Protein AF-A0A939A7F7-F1 (afdb_monomer_lite)

pLDDT: mean 79.37, std 12.71, ra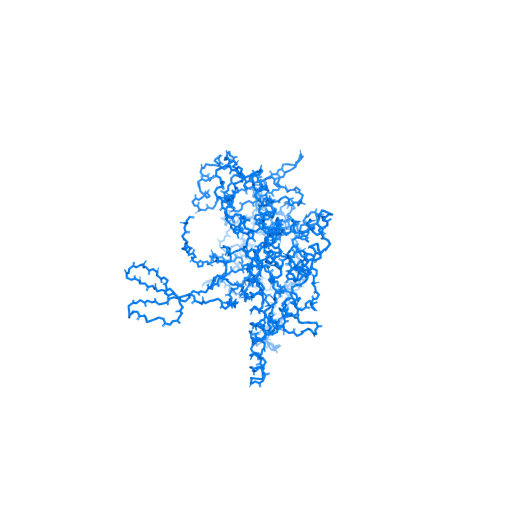nge [30.61, 95.31]

Foldseek 3Di:
DDFPQDPVRDTLLNVVCCLLCPPPDDDPVVVVVVVVVVCVVVVQKDDDFDADPVRHGDPPCPPDIDGDPVPDDDDDADFWKAWPPPRDIDRDQDRVQADSDDPDGTGIGTDDDDPPPPVVVVVPDPDQDAQEDEQELQAFVVVNVVLLVCQQVPDSNHVYYDYDCPQLPPDCSDAHLEAEAAAQDPALSSVCSRRVSHDDDPHHHYYHHDQDPDPRSVVCVVPVCCSPVPDDDDDDDPLLDLLQLLQVLLVLLVVVLVVLLVDPVDDPVLNVLSVVLCCQLAPQWLLSQQADPVRHGDPDGRDNCSLLVNCVVCVVVSLVRSLVVCVPDPDPVNVVSSPSVSSSVSSNCLSVVSSVLSVLLNLLLVVLVVLLVVLVVVCVVVVDDDQVSVVSNVVSVVSSCLNSVVDDDDPSRVQQQRCTGRVSVCCLVSSHPDPGPQNAVAKEWEDDGPDDPPPQRDIDMHGDHPVVLLFQLDAPAWDDHSQFTWGFDAFDFRPDAFWKWKQQPVVRDIHTPGHPDDDDDPRIDIDGHTPRHHTYIDTDGGDDPPCPDRDGPDRDDDDDPD

Radius of gyration: 37.98 Å; chains: 1; bounding box: 97×68×105 Å

Structure (mmCIF, N/CA/C/O backbone):
data_AF-A0A939A7F7-F1
#
_entry.id   AF-A0A939A7F7-F1
#
loop_
_atom_site.group_PDB
_atom_site.id
_atom_site.type_symbol
_atom_site.label_atom_id
_atom_site.label_alt_id
_atom_site.label_comp_id
_atom_site.label_asym_id
_atom_site.label_entity_id
_atom_site.label_seq_id
_atom_site.pdbx_PDB_ins_code
_atom_site.Cartn_x
_atom_site.Cartn_y
_atom_site.Cartn_z
_atom_site.occupancy
_atom_site.B_iso_or_equiv
_atom_site.auth_seq_id
_atom_site.auth_comp_id
_atom_site.auth_asym_id
_atom_site.auth_atom_id
_atom_site.pdbx_PDB_model_num
ATOM 1 N N . MET A 1 1 ? 45.903 -13.583 -34.551 1.00 34.09 1 MET A N 1
ATOM 2 C CA . MET A 1 1 ? 45.275 -13.149 -35.821 1.00 34.09 1 MET A CA 1
ATOM 3 C C . MET A 1 1 ? 45.468 -14.241 -36.862 1.00 34.09 1 MET A C 1
ATOM 5 O O . MET A 1 1 ? 46.595 -14.464 -37.279 1.00 34.09 1 MET A O 1
ATOM 9 N N . ALA A 1 2 ? 44.408 -14.944 -37.261 1.00 34.72 2 ALA A N 1
ATOM 10 C CA . ALA A 1 2 ? 44.478 -15.894 -38.369 1.00 34.72 2 ALA A CA 1
ATOM 11 C C . ALA A 1 2 ? 44.350 -15.123 -39.693 1.00 34.72 2 ALA A C 1
ATOM 13 O O . ALA A 1 2 ? 43.251 -14.743 -40.095 1.00 34.72 2 ALA A O 1
ATOM 14 N N . GLN A 1 3 ? 45.469 -14.845 -40.368 1.00 45.50 3 GLN A N 1
ATOM 15 C CA . GLN A 1 3 ? 45.402 -14.557 -41.799 1.00 45.50 3 GLN A CA 1
ATOM 16 C C . GLN A 1 3 ? 45.036 -15.867 -42.498 1.00 45.50 3 GLN A C 1
ATOM 18 O O . GLN A 1 3 ? 45.716 -16.873 -42.313 1.00 45.50 3 GLN A O 1
ATOM 23 N N . TRP A 1 4 ? 43.969 -15.859 -43.297 1.00 45.59 4 TRP A N 1
ATOM 24 C CA . TRP A 1 4 ? 43.653 -16.967 -44.193 1.00 45.59 4 TRP A CA 1
ATOM 25 C C . TRP A 1 4 ? 44.784 -17.095 -45.219 1.00 45.59 4 TRP A C 1
ATOM 27 O O . TRP A 1 4 ? 44.798 -16.399 -46.235 1.00 45.59 4 TRP A O 1
ATOM 37 N N . GLN A 1 5 ? 45.763 -17.952 -44.936 1.00 47.72 5 GLN A N 1
ATOM 38 C CA . GLN A 1 5 ? 46.697 -18.419 -45.947 1.00 47.72 5 GLN A CA 1
ATOM 39 C C . GLN A 1 5 ? 45.909 -19.351 -46.865 1.00 47.72 5 GLN A C 1
ATOM 41 O O . GLN A 1 5 ? 45.514 -20.447 -46.475 1.00 47.72 5 GLN A O 1
ATOM 46 N N . SER A 1 6 ? 45.614 -18.897 -48.083 1.00 53.06 6 SER A N 1
ATOM 47 C CA . SER A 1 6 ? 45.133 -19.827 -49.103 1.00 53.06 6 SER A CA 1
ATOM 48 C C . SER A 1 6 ? 46.234 -20.848 -49.406 1.00 53.06 6 SER A C 1
ATOM 50 O O . SER A 1 6 ? 47.418 -20.516 -49.348 1.00 53.06 6 SER A O 1
ATOM 52 N N . SER A 1 7 ? 45.861 -22.064 -49.805 1.00 53.31 7 SER A N 1
ATOM 53 C CA . SER A 1 7 ? 46.790 -23.147 -50.179 1.00 53.31 7 SER A CA 1
ATOM 54 C C . SER A 1 7 ? 47.768 -22.799 -51.317 1.00 53.31 7 SER A C 1
ATOM 56 O O . SER A 1 7 ? 48.664 -23.578 -51.613 1.00 53.31 7 SER A O 1
ATOM 58 N N . ARG A 1 8 ? 47.621 -21.623 -51.948 1.00 59.81 8 ARG A N 1
ATOM 59 C CA . ARG A 1 8 ? 48.496 -21.087 -53.004 1.00 59.81 8 ARG A CA 1
ATOM 60 C C . ARG A 1 8 ? 49.329 -19.874 -52.562 1.00 59.81 8 ARG A C 1
ATOM 62 O O . ARG A 1 8 ? 49.829 -19.144 -53.408 1.00 59.81 8 ARG A O 1
ATOM 69 N N . GLY A 1 9 ? 49.424 -19.588 -51.261 1.00 66.69 9 GLY A N 1
ATOM 70 C CA . GLY A 1 9 ? 50.255 -18.493 -50.740 1.00 66.69 9 GLY A CA 1
ATOM 71 C C . GLY A 1 9 ? 49.730 -17.073 -51.010 1.00 66.69 9 GLY A C 1
ATOM 72 O O . GLY A 1 9 ? 50.432 -16.101 -50.728 1.00 66.69 9 GLY A O 1
ATOM 73 N N . MET A 1 10 ? 48.503 -16.912 -51.522 1.00 68.81 10 MET A N 1
ATOM 74 C CA . MET A 1 10 ? 47.867 -15.593 -51.622 1.00 68.81 10 MET A CA 1
ATOM 75 C C . MET A 1 10 ? 47.259 -15.175 -50.280 1.00 68.81 10 MET A C 1
ATOM 77 O O . MET A 1 10 ? 46.471 -15.929 -49.699 1.00 68.81 10 MET A O 1
ATOM 81 N N . THR A 1 11 ? 47.593 -13.958 -49.840 1.00 79.69 11 THR A N 1
ATOM 82 C CA . THR A 1 11 ? 47.059 -13.279 -48.648 1.00 79.69 11 THR A CA 1
ATOM 83 C C . THR A 1 11 ? 46.236 -12.054 -49.053 1.00 79.69 11 THR A C 1
ATOM 85 O O . THR A 1 11 ? 46.372 -11.547 -50.169 1.00 79.69 11 THR A O 1
ATOM 88 N N . LEU A 1 12 ? 45.399 -11.537 -48.143 1.00 79.94 12 LEU A N 1
ATOM 89 C CA . LEU A 1 12 ? 44.629 -10.305 -48.372 1.00 79.94 12 LEU A CA 1
ATOM 90 C C . LEU A 1 12 ? 45.527 -9.134 -48.799 1.00 79.94 12 LEU A C 1
ATOM 92 O O . LEU A 1 12 ? 45.168 -8.391 -49.708 1.00 79.94 12 LEU A O 1
ATOM 96 N N . ALA A 1 13 ? 46.701 -9.007 -48.173 1.00 81.38 13 ALA A N 1
ATOM 97 C CA . ALA A 1 13 ? 47.673 -7.964 -48.478 1.00 81.38 13 ALA A CA 1
ATOM 98 C C . ALA A 1 13 ? 48.231 -8.101 -49.904 1.00 81.38 13 ALA A C 1
ATOM 100 O O . ALA A 1 13 ? 48.241 -7.121 -50.643 1.00 81.38 13 ALA A O 1
ATOM 101 N N . ARG A 1 14 ? 48.613 -9.316 -50.324 1.00 83.25 14 ARG A N 1
ATOM 102 C CA . ARG A 1 14 ? 49.090 -9.591 -51.693 1.00 83.25 14 ARG A CA 1
ATOM 103 C C . ARG A 1 14 ? 48.020 -9.320 -52.745 1.00 83.25 14 ARG A C 1
ATOM 105 O O . ARG A 1 14 ? 48.282 -8.658 -53.742 1.00 83.25 14 ARG A O 1
ATOM 112 N N . GLN A 1 15 ? 46.786 -9.758 -52.496 1.00 82.56 15 GLN A N 1
ATOM 113 C CA . GLN A 1 15 ? 45.675 -9.466 -53.401 1.00 82.56 15 GLN A CA 1
ATOM 114 C C . GLN A 1 15 ? 45.407 -7.959 -53.503 1.00 82.56 15 GLN A C 1
ATOM 116 O O . GLN A 1 15 ? 45.114 -7.458 -54.588 1.00 82.56 15 GLN A O 1
ATOM 121 N N . LEU A 1 16 ? 45.465 -7.238 -52.382 1.00 83.44 16 LEU A N 1
ATOM 122 C CA . LEU A 1 16 ? 45.278 -5.793 -52.376 1.00 83.44 16 LEU A CA 1
ATOM 123 C C . LEU A 1 16 ? 46.391 -5.089 -53.157 1.00 83.44 16 LEU A C 1
ATOM 125 O O . LEU A 1 16 ? 46.089 -4.212 -53.960 1.00 83.44 16 LEU A O 1
ATOM 129 N N . LEU A 1 17 ? 47.646 -5.509 -52.975 1.00 85.75 17 LEU A N 1
ATOM 130 C CA . LEU A 1 17 ? 48.780 -4.990 -53.734 1.00 85.75 17 LEU A CA 1
ATOM 131 C C . LEU A 1 17 ? 48.587 -5.209 -55.237 1.00 85.75 17 LEU A C 1
ATOM 133 O O . LEU A 1 17 ? 48.694 -4.250 -55.989 1.00 85.75 17 LEU A O 1
ATOM 137 N N . ALA A 1 18 ? 48.203 -6.413 -55.668 1.00 82.69 18 ALA A N 1
ATOM 138 C CA . ALA A 1 18 ? 47.929 -6.695 -57.079 1.00 82.69 18 ALA A CA 1
ATOM 139 C C . ALA A 1 18 ? 46.822 -5.789 -57.655 1.00 82.69 18 ALA A C 1
ATOM 141 O O . ALA A 1 18 ? 46.961 -5.242 -58.748 1.00 82.69 18 ALA A O 1
ATOM 142 N N . LYS A 1 19 ? 45.741 -5.560 -56.896 1.00 84.31 19 LYS A N 1
ATOM 143 C CA . LYS A 1 19 ? 44.660 -4.641 -57.298 1.00 84.31 19 LYS A CA 1
ATOM 144 C C . LYS A 1 19 ? 45.125 -3.186 -57.396 1.00 84.31 19 LYS A C 1
ATOM 146 O O . LYS A 1 19 ? 44.697 -2.468 -58.294 1.00 84.31 19 LYS A O 1
ATOM 151 N N . LEU A 1 20 ? 45.966 -2.739 -56.464 1.00 82.88 20 LEU A N 1
ATOM 152 C CA . LEU A 1 20 ? 46.460 -1.362 -56.416 1.00 82.88 20 LEU A CA 1
ATOM 153 C C . LEU A 1 20 ? 47.590 -1.102 -57.415 1.00 82.88 20 LEU A C 1
ATOM 155 O O . LEU A 1 20 ? 47.682 0.009 -57.926 1.00 82.88 20 LEU A O 1
ATOM 159 N N . ALA A 1 21 ? 48.423 -2.095 -57.714 1.00 82.44 21 ALA A N 1
ATOM 160 C CA . ALA A 1 21 ? 49.499 -2.000 -58.695 1.00 82.44 21 ALA A CA 1
ATOM 161 C C . ALA A 1 21 ? 48.956 -1.940 -60.133 1.00 82.44 21 ALA A C 1
ATOM 163 O O . ALA A 1 21 ? 49.515 -1.239 -60.978 1.00 82.44 21 ALA A O 1
ATOM 164 N N . GLY A 1 22 ? 47.821 -2.595 -60.410 1.00 78.50 22 GLY A N 1
ATOM 165 C CA . GLY A 1 22 ? 47.242 -2.646 -61.752 1.00 78.50 22 GLY A CA 1
ATOM 166 C C . GLY A 1 22 ? 48.154 -3.417 -62.709 1.00 78.50 22 GLY A C 1
ATOM 167 O O . GLY A 1 22 ? 48.433 -4.587 -62.472 1.00 78.50 22 GLY A O 1
ATOM 168 N N . SER A 1 23 ? 48.626 -2.767 -63.777 1.00 72.62 23 SER A N 1
ATOM 169 C CA . SER A 1 23 ? 49.570 -3.343 -64.750 1.00 72.62 23 SER A CA 1
ATOM 170 C C . SER A 1 23 ? 51.048 -3.143 -64.390 1.00 72.62 23 SER A C 1
ATOM 172 O O . SER A 1 23 ? 51.918 -3.553 -65.157 1.00 72.62 23 SER A O 1
ATOM 174 N N . ALA A 1 24 ? 51.356 -2.483 -63.269 1.00 78.00 24 ALA A N 1
ATOM 175 C CA . ALA A 1 24 ? 52.733 -2.261 -62.845 1.00 78.00 24 ALA A CA 1
ATOM 176 C C . ALA A 1 24 ? 53.353 -3.559 -62.308 1.00 78.00 24 ALA A C 1
ATOM 178 O O . ALA A 1 24 ? 52.767 -4.239 -61.464 1.00 78.00 24 ALA A O 1
ATOM 179 N N . GLN A 1 25 ? 54.562 -3.880 -62.766 1.00 75.88 25 GLN A N 1
ATOM 180 C CA . GLN A 1 25 ? 55.333 -5.001 -62.243 1.00 75.88 25 GLN A CA 1
ATOM 181 C C . GLN A 1 25 ? 55.984 -4.576 -60.919 1.00 75.88 25 GLN A C 1
ATOM 183 O O . GLN A 1 25 ? 56.915 -3.775 -60.909 1.00 75.88 25 GLN A O 1
ATOM 188 N N . VAL A 1 26 ? 55.456 -5.074 -59.799 1.00 81.50 26 VAL A N 1
ATOM 189 C CA . VAL A 1 26 ? 55.924 -4.746 -58.443 1.00 81.50 26 VAL A CA 1
ATOM 190 C C . VAL A 1 26 ? 56.559 -5.984 -57.818 1.00 81.50 26 VAL A C 1
ATOM 192 O O . VAL A 1 26 ? 55.936 -7.045 -57.787 1.00 81.50 26 VAL A O 1
ATOM 195 N N . ASP A 1 27 ? 57.778 -5.853 -57.288 1.00 85.00 27 ASP A N 1
ATOM 196 C CA . ASP A 1 27 ? 58.348 -6.862 -56.389 1.00 85.00 27 ASP A CA 1
ATOM 197 C C . ASP A 1 27 ? 57.594 -6.810 -55.054 1.00 85.00 27 ASP A C 1
ATOM 199 O O . ASP A 1 27 ? 57.781 -5.899 -54.243 1.00 85.00 27 ASP A O 1
ATOM 203 N N . GLU A 1 28 ? 56.717 -7.792 -54.831 1.00 82.19 28 GLU A N 1
ATOM 204 C CA . GLU A 1 28 ? 55.915 -7.887 -53.610 1.00 82.19 28 GLU A CA 1
ATOM 205 C C . GLU A 1 28 ? 56.781 -7.909 -52.344 1.00 82.19 28 GLU A C 1
ATOM 207 O O . GLU A 1 28 ? 56.413 -7.320 -51.327 1.00 82.19 28 GLU A O 1
ATOM 212 N N . GLY A 1 29 ? 57.921 -8.605 -52.386 1.00 82.19 29 GLY A N 1
ATOM 213 C CA . GLY A 1 29 ? 58.788 -8.788 -51.228 1.00 82.19 29 GLY A CA 1
ATOM 214 C C . GLY A 1 29 ? 59.479 -7.492 -50.829 1.00 82.19 29 GLY A C 1
ATOM 215 O O . GLY A 1 29 ? 59.518 -7.170 -49.641 1.00 82.19 29 GLY A O 1
ATOM 216 N N . ALA A 1 30 ? 59.995 -6.750 -51.809 1.00 86.50 30 ALA A N 1
ATOM 217 C CA . ALA A 1 30 ? 60.561 -5.422 -51.580 1.00 86.50 30 ALA A CA 1
ATOM 218 C C . ALA A 1 30 ? 59.490 -4.451 -51.070 1.00 86.50 30 ALA A C 1
ATOM 220 O O . ALA A 1 30 ? 59.661 -3.867 -50.005 1.00 86.50 30 ALA A O 1
ATOM 221 N N . PHE A 1 31 ? 58.329 -4.396 -51.731 1.00 88.62 31 PHE A N 1
ATOM 222 C CA . PHE A 1 31 ? 57.245 -3.492 -51.350 1.00 88.62 31 PHE A CA 1
ATOM 223 C C . PHE A 1 31 ? 56.788 -3.673 -49.896 1.00 88.62 31 PHE A C 1
ATOM 225 O O . PHE A 1 31 ? 56.628 -2.693 -49.174 1.00 88.62 31 PHE A O 1
ATOM 232 N N . PHE A 1 32 ? 56.567 -4.913 -49.439 1.00 87.56 32 PHE A N 1
ATOM 233 C CA . PHE A 1 32 ? 56.126 -5.134 -48.058 1.00 87.56 32 PHE A CA 1
ATOM 234 C C . PHE A 1 32 ? 57.211 -4.814 -47.028 1.00 87.56 32 PHE A C 1
ATOM 236 O O . PHE A 1 32 ? 56.864 -4.366 -45.935 1.00 87.56 32 PHE A O 1
ATOM 243 N N . ARG A 1 33 ? 58.496 -5.014 -47.355 1.00 87.62 33 ARG A N 1
ATOM 244 C CA . ARG A 1 33 ? 59.604 -4.598 -46.480 1.00 87.62 33 ARG A CA 1
ATOM 245 C C . ARG A 1 33 ? 59.673 -3.079 -46.374 1.00 87.62 33 ARG A C 1
ATOM 247 O O . ARG A 1 33 ? 59.699 -2.565 -45.260 1.00 87.62 33 ARG A O 1
ATOM 254 N N . ASP A 1 34 ? 59.604 -2.386 -47.504 1.00 90.88 34 ASP A N 1
ATOM 255 C CA . ASP A 1 34 ? 59.662 -0.926 -47.554 1.00 90.88 34 ASP A CA 1
ATOM 256 C C . ASP A 1 34 ? 58.444 -0.303 -46.860 1.00 90.88 34 ASP A C 1
ATOM 258 O O . ASP A 1 34 ? 58.581 0.632 -46.077 1.00 90.88 34 ASP A O 1
ATOM 262 N N . LEU A 1 35 ? 57.245 -0.867 -47.059 1.00 89.00 35 LEU A N 1
ATOM 263 C CA . LEU A 1 35 ? 56.033 -0.445 -46.354 1.00 89.00 35 LEU A CA 1
ATOM 264 C C . LEU A 1 35 ? 56.162 -0.647 -44.840 1.00 89.00 35 LEU A C 1
ATOM 266 O O . LEU A 1 35 ? 55.746 0.212 -44.067 1.00 89.00 35 LEU A O 1
ATOM 270 N N . TRP A 1 36 ? 56.719 -1.778 -44.405 1.00 89.38 36 TRP A N 1
ATOM 271 C CA . TRP A 1 36 ? 56.930 -2.053 -42.986 1.00 89.38 36 TRP A CA 1
ATOM 272 C C . TRP A 1 36 ? 57.918 -1.065 -42.360 1.00 89.38 36 TRP A C 1
ATOM 274 O O . TRP A 1 36 ? 57.641 -0.513 -41.295 1.00 89.38 36 TRP A O 1
ATOM 284 N N . GLN A 1 37 ? 59.030 -0.796 -43.046 1.00 90.06 37 GLN A N 1
ATOM 285 C CA . GLN A 1 37 ? 60.015 0.195 -42.625 1.00 90.06 37 GLN A CA 1
ATOM 286 C C . GLN A 1 37 ? 59.403 1.600 -42.574 1.00 90.06 37 GLN A C 1
ATOM 288 O O . GLN A 1 37 ? 59.533 2.282 -41.561 1.00 90.06 37 GLN A O 1
ATOM 293 N N . TYR A 1 38 ? 58.638 1.988 -43.594 1.00 92.94 38 TYR A N 1
ATOM 294 C CA . TYR A 1 38 ? 57.920 3.259 -43.616 1.00 92.94 38 TYR A CA 1
ATOM 295 C C . TYR A 1 38 ? 56.956 3.404 -42.431 1.00 92.94 38 TYR A C 1
ATOM 297 O O . TYR A 1 38 ? 56.899 4.461 -41.813 1.00 92.94 38 TYR A O 1
ATOM 305 N N . LEU A 1 39 ? 56.204 2.358 -42.071 1.00 90.50 39 LEU A N 1
ATOM 306 C CA . LEU A 1 39 ? 55.281 2.411 -40.930 1.00 90.50 39 LEU A CA 1
ATOM 307 C C . LEU A 1 39 ? 56.006 2.574 -39.581 1.00 90.50 39 LEU A C 1
ATOM 309 O O . LEU A 1 39 ? 55.449 3.200 -38.674 1.00 90.50 39 LEU A O 1
ATOM 313 N N . LEU A 1 40 ? 57.223 2.033 -39.451 1.00 89.12 40 LEU A N 1
ATOM 314 C CA . LEU A 1 40 ? 58.093 2.232 -38.286 1.00 89.12 40 LEU A CA 1
ATOM 315 C C . LEU A 1 40 ? 58.672 3.654 -38.254 1.00 89.12 40 LEU A C 1
ATOM 317 O O . LEU A 1 40 ? 58.596 4.319 -37.225 1.00 89.12 40 LEU A O 1
ATOM 321 N N . GLU A 1 41 ? 59.191 4.149 -39.380 1.00 90.44 41 GLU A N 1
ATOM 322 C CA . GLU A 1 41 ? 59.731 5.512 -39.512 1.00 90.44 41 GLU A CA 1
ATOM 323 C C . GLU A 1 41 ? 58.649 6.579 -39.298 1.00 90.44 41 GLU A C 1
ATOM 325 O O . GLU A 1 41 ? 58.858 7.569 -38.597 1.00 90.44 41 GLU A O 1
ATOM 330 N N . ALA A 1 42 ? 57.446 6.339 -39.823 1.00 88.56 42 ALA A N 1
ATOM 331 C CA . ALA A 1 42 ? 56.273 7.173 -39.604 1.00 88.56 42 ALA A CA 1
ATOM 332 C C . ALA A 1 42 ? 55.735 7.077 -38.169 1.00 88.56 42 ALA A C 1
ATOM 334 O O . ALA A 1 42 ? 54.782 7.782 -37.842 1.00 88.56 42 ALA A O 1
ATOM 335 N N . GLY A 1 43 ? 56.297 6.215 -37.313 1.00 86.56 43 GLY A N 1
ATOM 336 C CA . GLY A 1 43 ? 55.905 6.028 -35.917 1.00 86.56 43 GLY A CA 1
ATOM 337 C C . GLY A 1 43 ? 54.498 5.461 -35.718 1.00 86.56 43 GLY A C 1
ATOM 338 O O . GLY A 1 43 ? 53.969 5.552 -34.616 1.00 86.56 43 GLY A O 1
ATOM 339 N N . LEU A 1 44 ? 53.873 4.913 -36.765 1.00 87.50 44 LEU A N 1
ATOM 340 C CA . LEU A 1 44 ? 52.569 4.241 -36.679 1.00 87.50 44 LEU A CA 1
ATOM 341 C C . LEU A 1 44 ? 52.708 2.840 -36.082 1.00 87.50 44 LEU A C 1
ATOM 343 O O . LEU A 1 44 ? 51.790 2.349 -35.427 1.00 87.50 44 LEU A O 1
ATOM 347 N N . LEU A 1 45 ? 53.861 2.210 -36.299 1.00 90.25 45 LEU A N 1
ATOM 348 C CA . LEU A 1 45 ? 54.292 1.008 -35.605 1.00 90.25 45 LEU A CA 1
ATOM 349 C C . LEU A 1 45 ? 55.442 1.358 -34.660 1.00 90.25 45 LEU A C 1
ATOM 351 O O . LEU A 1 45 ? 56.336 2.122 -35.015 1.00 90.25 45 LEU A O 1
ATOM 355 N N . ARG A 1 46 ? 55.448 0.761 -33.469 1.00 88.25 46 ARG A N 1
ATOM 356 C CA . ARG A 1 46 ? 56.566 0.833 -32.523 1.00 88.25 46 ARG A CA 1
ATOM 357 C C . ARG A 1 46 ? 57.001 -0.564 -32.127 1.00 88.25 46 ARG A C 1
ATOM 359 O O . ARG A 1 46 ? 56.162 -1.441 -31.927 1.00 88.25 46 ARG A O 1
ATOM 366 N N . HIS A 1 47 ? 58.307 -0.767 -31.985 1.00 87.88 47 HIS A N 1
ATOM 367 C CA . HIS A 1 47 ? 58.829 -2.011 -31.436 1.00 87.88 47 HIS A CA 1
ATOM 368 C C . HIS A 1 47 ? 58.428 -2.155 -29.969 1.00 87.88 47 HIS A C 1
ATOM 370 O O . HIS A 1 47 ? 58.606 -1.230 -29.178 1.00 87.88 47 HIS A O 1
ATOM 376 N N . VAL A 1 48 ? 57.888 -3.322 -29.621 1.00 87.31 48 VAL A N 1
ATOM 377 C CA . VAL A 1 48 ? 57.442 -3.635 -28.263 1.00 87.31 48 VAL A CA 1
ATOM 378 C C . VAL A 1 48 ? 57.985 -4.982 -27.818 1.00 87.31 48 VAL A C 1
ATOM 380 O O . VAL A 1 48 ? 58.100 -5.925 -28.604 1.00 87.31 48 VAL A O 1
ATOM 383 N N . THR A 1 49 ? 58.280 -5.081 -26.528 1.00 84.62 49 THR A N 1
ATOM 384 C CA . THR A 1 49 ? 58.632 -6.346 -25.887 1.00 84.62 49 THR A CA 1
ATOM 385 C C . THR A 1 49 ? 57.374 -6.924 -25.262 1.00 84.62 49 THR A C 1
ATOM 387 O O . THR A 1 49 ? 56.833 -6.352 -24.318 1.00 84.62 49 THR A O 1
ATOM 390 N N . LEU A 1 50 ? 56.898 -8.055 -25.782 1.00 82.06 50 LEU A N 1
ATOM 391 C CA . LEU A 1 50 ? 55.756 -8.747 -25.192 1.00 82.06 50 LEU A CA 1
ATOM 392 C C . LEU A 1 50 ? 56.178 -9.390 -23.869 1.00 82.06 50 LEU A C 1
ATOM 394 O O . LEU A 1 50 ? 57.108 -10.199 -23.830 1.00 82.06 50 LEU A O 1
ATOM 398 N N . THR A 1 51 ? 55.491 -9.034 -22.790 1.00 84.94 51 THR A N 1
ATOM 399 C CA . THR A 1 51 ? 55.728 -9.584 -21.455 1.00 84.94 51 THR A CA 1
ATOM 400 C C . THR A 1 51 ? 54.628 -10.572 -21.078 1.00 84.94 51 THR A C 1
ATOM 402 O O . THR A 1 51 ? 53.462 -10.423 -21.445 1.00 84.94 51 THR A O 1
ATOM 405 N N . GLY A 1 52 ? 55.002 -11.632 -20.361 1.00 78.88 52 GLY A N 1
ATOM 406 C CA . GLY A 1 52 ? 54.051 -12.551 -19.746 1.00 78.88 52 GLY A CA 1
ATOM 407 C C . GLY A 1 52 ? 53.405 -11.948 -18.497 1.00 78.88 52 GLY A C 1
ATOM 408 O O . GLY A 1 52 ? 53.799 -10.891 -18.012 1.00 78.88 52 GLY A O 1
ATOM 409 N N . GLN A 1 53 ? 52.463 -12.677 -17.899 1.00 77.56 53 GLN A N 1
ATOM 410 C CA . GLN A 1 53 ? 51.701 -12.238 -16.718 1.00 77.56 53 GLN A CA 1
ATOM 411 C C . GLN A 1 53 ? 52.576 -11.883 -15.493 1.00 77.56 53 GLN A C 1
ATOM 413 O O . GLN A 1 53 ? 52.138 -11.164 -14.604 1.00 77.56 53 GLN A O 1
ATOM 418 N N . ARG A 1 54 ? 53.821 -12.381 -15.452 1.00 79.25 54 ARG A N 1
ATOM 419 C CA . ARG A 1 54 ? 54.826 -12.103 -14.409 1.00 79.25 54 ARG A CA 1
ATOM 420 C C . ARG A 1 54 ? 55.847 -11.022 -14.803 1.00 79.25 54 ARG A C 1
ATOM 422 O O . ARG A 1 54 ? 56.870 -10.901 -14.145 1.00 79.25 54 ARG A O 1
ATOM 429 N N . GLY A 1 55 ? 55.622 -10.293 -15.897 1.00 77.38 55 GLY A N 1
ATOM 430 C CA . GLY A 1 55 ? 56.499 -9.211 -16.368 1.00 77.38 55 GLY A CA 1
ATOM 431 C C . GLY A 1 55 ? 57.750 -9.654 -17.140 1.00 77.38 55 GLY A C 1
ATOM 432 O O . GLY A 1 55 ? 58.445 -8.810 -17.695 1.00 77.38 55 GLY A O 1
ATOM 433 N N . ASN A 1 56 ? 58.026 -10.957 -17.238 1.00 83.56 56 ASN A N 1
ATOM 434 C CA . ASN A 1 56 ? 59.163 -11.471 -18.007 1.00 83.56 56 ASN A CA 1
ATOM 435 C C . ASN A 1 56 ? 58.895 -11.399 -19.516 1.00 83.56 56 ASN A C 1
ATOM 437 O O . ASN A 1 56 ? 57.792 -11.727 -19.958 1.00 83.56 56 ASN A O 1
ATOM 441 N N . ALA A 1 57 ? 59.908 -11.028 -20.303 1.00 80.06 57 ALA A N 1
ATOM 442 C CA . ALA A 1 57 ? 59.834 -11.049 -21.762 1.00 80.06 57 ALA A CA 1
ATOM 443 C C . ALA A 1 57 ? 59.561 -12.471 -22.275 1.00 80.06 57 ALA A C 1
ATOM 445 O O . ALA A 1 57 ? 60.151 -13.444 -21.796 1.00 80.06 57 ALA A O 1
ATOM 446 N N . LEU A 1 58 ? 58.657 -12.595 -23.243 1.00 82.12 58 LEU A N 1
ATOM 447 C CA . LEU A 1 58 ? 58.343 -13.880 -23.853 1.00 82.12 58 LEU A CA 1
ATOM 448 C C . LEU A 1 58 ? 59.508 -14.359 -24.746 1.00 82.12 58 LEU A C 1
ATOM 450 O O . LEU A 1 58 ? 60.110 -13.562 -25.470 1.00 82.12 58 LEU A O 1
ATOM 454 N N . PRO A 1 59 ? 59.851 -15.659 -24.720 1.00 77.25 59 PRO A N 1
ATOM 455 C CA . PRO A 1 59 ? 60.866 -16.205 -25.613 1.00 77.25 59 PRO A CA 1
ATOM 456 C C . PRO A 1 59 ? 60.383 -16.156 -27.073 1.00 77.25 59 PRO A C 1
ATOM 458 O O . PRO A 1 59 ? 59.208 -16.382 -27.352 1.00 77.25 59 PRO A O 1
ATOM 461 N N . ASN A 1 60 ? 61.301 -15.891 -28.010 1.00 76.88 60 ASN A N 1
ATOM 462 C CA . ASN A 1 60 ? 61.054 -15.806 -29.461 1.00 76.88 60 ASN A CA 1
ATOM 463 C C . ASN A 1 60 ? 60.091 -14.692 -29.926 1.00 76.88 60 ASN A C 1
ATOM 465 O O . ASN A 1 60 ? 59.525 -14.790 -31.012 1.00 76.88 60 ASN A O 1
ATOM 469 N N . THR A 1 61 ? 59.921 -13.614 -29.152 1.00 74.00 61 THR A N 1
ATOM 470 C CA . THR A 1 61 ? 59.106 -12.446 -29.556 1.00 74.00 61 THR A CA 1
ATOM 471 C C . THR A 1 61 ? 59.937 -11.215 -29.940 1.00 74.00 61 THR A C 1
ATOM 473 O O . THR A 1 61 ? 59.421 -10.093 -29.950 1.00 74.00 61 THR A O 1
ATOM 476 N N . SER A 1 62 ? 61.229 -11.389 -30.235 1.00 70.75 62 SER A N 1
ATOM 477 C CA . SER A 1 62 ? 62.101 -10.310 -30.710 1.00 70.75 62 SER A CA 1
ATOM 478 C C . SER A 1 62 ? 61.635 -9.790 -32.076 1.00 70.75 62 SER A C 1
ATOM 480 O O . SER A 1 62 ? 61.244 -10.558 -32.951 1.00 70.75 62 SER A O 1
ATOM 482 N N . GLY A 1 63 ? 61.638 -8.465 -32.251 1.00 76.12 63 GLY A N 1
ATOM 483 C CA . GLY A 1 63 ? 61.165 -7.820 -33.483 1.00 76.12 63 GLY A CA 1
ATOM 484 C C . GLY A 1 63 ? 59.650 -7.600 -33.563 1.00 76.12 63 GLY A C 1
ATOM 485 O O . GLY A 1 63 ? 59.162 -7.144 -34.596 1.00 76.12 63 GLY A O 1
ATOM 486 N N . THR A 1 64 ? 58.898 -7.864 -32.488 1.00 83.50 64 THR A N 1
ATOM 487 C CA . THR A 1 64 ? 57.464 -7.545 -32.442 1.00 83.50 64 THR A CA 1
ATOM 488 C C . THR A 1 64 ? 57.252 -6.034 -32.545 1.00 83.50 64 THR A C 1
ATOM 490 O O . THR A 1 64 ? 57.939 -5.251 -31.885 1.00 83.50 64 THR A O 1
ATOM 493 N N . ALA A 1 65 ? 56.292 -5.623 -33.369 1.00 86.19 65 ALA A N 1
ATOM 494 C CA . ALA A 1 65 ? 55.830 -4.246 -33.444 1.00 86.19 65 ALA A CA 1
ATOM 495 C C . ALA A 1 65 ? 54.328 -4.181 -33.155 1.00 86.19 65 ALA A C 1
ATOM 497 O O . ALA A 1 65 ? 53.568 -5.064 -33.557 1.00 86.19 65 ALA A O 1
ATOM 498 N N . GLN A 1 66 ? 53.909 -3.132 -32.458 1.00 87.94 66 GLN A N 1
ATOM 499 C CA . GLN A 1 66 ? 52.514 -2.834 -32.158 1.00 87.94 66 GLN A CA 1
ATOM 500 C C . GLN A 1 66 ? 52.134 -1.499 -32.793 1.00 87.94 66 GLN A C 1
ATOM 502 O O . GLN A 1 66 ? 52.979 -0.621 -32.962 1.00 87.94 66 GLN A O 1
ATOM 507 N N . VAL A 1 67 ? 50.857 -1.353 -33.145 1.00 89.06 67 VAL A N 1
ATOM 508 C CA . VAL A 1 67 ? 50.323 -0.070 -33.603 1.00 89.06 67 VAL A CA 1
ATOM 509 C C . VAL A 1 67 ? 50.273 0.919 -32.441 1.00 89.06 67 VAL A C 1
ATOM 511 O O . VAL A 1 67 ? 49.758 0.593 -31.372 1.00 89.06 67 VAL A O 1
ATOM 514 N N . ASP A 1 68 ? 50.802 2.116 -32.659 1.00 86.56 68 ASP A N 1
ATOM 515 C CA . ASP A 1 68 ? 50.835 3.190 -31.671 1.00 86.56 68 ASP A CA 1
ATOM 516 C C . ASP A 1 68 ? 49.427 3.765 -31.436 1.00 86.56 68 ASP A C 1
ATOM 518 O O . ASP A 1 68 ? 48.897 4.504 -32.268 1.00 86.56 68 ASP A O 1
ATOM 522 N N . ALA A 1 69 ? 48.807 3.391 -30.311 1.00 83.94 69 ALA A N 1
ATOM 523 C CA . ALA A 1 69 ? 47.448 3.798 -29.958 1.00 83.94 69 ALA A CA 1
ATOM 524 C C . ALA A 1 69 ? 47.313 5.323 -29.807 1.00 83.94 69 ALA A C 1
ATOM 526 O O . ALA A 1 69 ? 46.290 5.884 -30.196 1.00 83.94 69 ALA A O 1
ATOM 527 N N . ASP A 1 70 ? 48.368 5.994 -29.335 1.00 85.00 70 ASP A N 1
ATOM 528 C CA . ASP A 1 70 ? 48.377 7.438 -29.064 1.00 85.00 70 ASP A CA 1
ATOM 529 C C . ASP A 1 70 ? 48.286 8.281 -30.345 1.00 85.00 70 ASP A C 1
ATOM 531 O O . ASP A 1 70 ? 47.995 9.475 -30.301 1.00 85.00 70 ASP A O 1
ATOM 535 N N . ARG A 1 71 ? 48.526 7.664 -31.509 1.00 82.94 71 ARG A N 1
ATOM 536 C CA . ARG A 1 71 ? 48.403 8.312 -32.821 1.00 82.94 71 ARG A CA 1
ATOM 537 C C . ARG A 1 71 ? 47.043 8.117 -33.480 1.00 82.94 71 ARG A C 1
ATOM 539 O O . ARG A 1 71 ? 46.806 8.690 -34.544 1.00 82.94 71 ARG A O 1
ATOM 546 N N . PHE A 1 72 ? 46.145 7.330 -32.889 1.00 78.31 72 PHE A N 1
ATOM 547 C CA . PHE A 1 72 ? 44.785 7.214 -33.400 1.00 78.31 72 PHE A CA 1
ATOM 548 C C . PHE A 1 72 ? 43.953 8.416 -32.973 1.00 78.31 72 PHE A C 1
ATOM 550 O O . PHE A 1 72 ? 43.662 8.618 -31.798 1.00 78.31 72 PHE A O 1
ATOM 557 N N . LEU A 1 73 ? 43.514 9.187 -33.962 1.00 80.56 73 LEU A N 1
ATOM 558 C CA . LEU A 1 73 ? 42.552 10.261 -33.773 1.00 80.56 73 LEU A CA 1
ATOM 559 C C . LEU A 1 73 ? 41.172 9.783 -34.223 1.00 80.56 73 LEU A C 1
ATOM 561 O O . LEU A 1 73 ? 41.018 9.233 -35.317 1.00 80.56 73 LEU A O 1
ATOM 565 N N . LEU A 1 74 ? 40.162 10.019 -33.390 1.00 79.81 74 LEU A N 1
ATOM 566 C CA . LEU A 1 74 ? 38.767 9.879 -33.791 1.00 79.81 74 LEU A CA 1
ATOM 567 C C . LEU A 1 74 ? 38.342 11.167 -34.492 1.00 79.81 74 LEU A C 1
ATOM 569 O O . LEU A 1 74 ? 38.490 12.260 -33.952 1.00 79.81 74 LEU A O 1
ATOM 573 N N . SER A 1 75 ? 37.822 11.033 -35.707 1.00 79.69 75 SER A N 1
ATOM 574 C CA . SER A 1 75 ? 37.235 12.141 -36.457 1.00 79.69 75 SER A CA 1
ATOM 575 C C . SER A 1 75 ? 35.804 11.782 -36.819 1.00 79.69 75 SER A C 1
ATOM 577 O O . SER A 1 75 ? 35.530 10.645 -37.210 1.00 79.69 75 SER A O 1
ATOM 579 N N . ALA A 1 76 ? 34.895 12.748 -36.686 1.00 75.50 76 ALA A N 1
ATOM 580 C CA . ALA A 1 76 ? 33.553 12.612 -37.228 1.00 75.50 76 ALA A CA 1
ATOM 581 C C . ALA A 1 76 ? 33.654 12.496 -38.757 1.00 75.50 76 ALA A C 1
ATOM 583 O O . ALA A 1 76 ? 34.354 13.282 -39.398 1.00 75.50 76 ALA A O 1
ATOM 584 N N . GLN A 1 77 ? 32.995 11.493 -39.332 1.00 71.44 77 GLN A N 1
ATOM 585 C CA . GLN A 1 77 ? 32.947 11.274 -40.777 1.00 71.44 77 GLN A CA 1
ATOM 586 C C . GLN A 1 77 ? 31.536 11.581 -41.274 1.00 71.44 77 GLN A C 1
ATOM 588 O O . GLN A 1 77 ? 30.570 11.154 -40.648 1.00 71.44 77 GLN A O 1
ATOM 593 N N . SER A 1 78 ? 31.426 12.300 -42.394 1.00 68.69 78 SER A N 1
ATOM 594 C CA . SER A 1 78 ? 30.150 12.588 -43.053 1.00 68.69 78 SER A CA 1
ATOM 595 C C . SER A 1 78 ? 29.983 11.725 -44.308 1.00 68.69 78 SER A C 1
ATOM 597 O O . SER A 1 78 ? 30.540 11.993 -45.383 1.00 68.69 78 SER A O 1
ATOM 599 N N . GLY A 1 79 ? 29.191 10.665 -44.162 1.00 76.62 79 GLY A N 1
ATOM 600 C CA . GLY A 1 79 ? 28.837 9.738 -45.228 1.00 76.62 79 GLY A CA 1
ATOM 601 C C . GLY A 1 79 ? 29.626 8.427 -45.237 1.00 76.62 79 GLY A C 1
ATOM 602 O O . GLY A 1 79 ? 30.697 8.271 -44.649 1.00 76.62 79 GLY A O 1
ATOM 603 N N . LEU A 1 80 ? 29.058 7.453 -45.944 1.00 87.31 80 LEU A N 1
ATOM 604 C CA . LEU A 1 80 ? 29.597 6.105 -46.105 1.00 87.31 80 LEU A CA 1
ATOM 605 C C . LEU A 1 80 ? 30.065 5.900 -47.543 1.00 87.31 80 LEU A C 1
ATOM 607 O O . LEU A 1 80 ? 29.580 6.530 -48.472 1.00 87.31 80 LEU A O 1
ATOM 611 N N . TRP A 1 81 ? 30.992 4.973 -47.754 1.00 90.75 81 TRP A N 1
ATOM 612 C CA . TRP A 1 81 ? 31.438 4.553 -49.080 1.00 90.75 81 TRP A CA 1
ATOM 613 C C . TRP A 1 81 ? 31.043 3.100 -49.290 1.00 90.75 81 TRP A C 1
ATOM 615 O O . TRP A 1 81 ? 31.474 2.228 -48.539 1.00 90.75 81 TRP A O 1
ATOM 625 N N . ARG A 1 82 ? 30.218 2.807 -50.293 1.00 92.00 82 ARG A N 1
ATOM 626 C CA . ARG A 1 82 ? 29.663 1.471 -50.526 1.00 92.00 82 ARG A CA 1
ATOM 627 C C . ARG A 1 82 ? 30.184 0.892 -51.835 1.00 92.00 82 ARG A C 1
ATOM 629 O O . ARG A 1 82 ? 30.202 1.554 -52.868 1.00 92.00 82 ARG A O 1
ATOM 636 N N . CYS A 1 83 ? 30.620 -0.364 -51.792 1.00 92.69 83 CYS A N 1
ATOM 637 C CA . CYS A 1 83 ? 30.996 -1.091 -53.000 1.00 92.69 83 CYS A CA 1
ATOM 638 C C . CYS A 1 83 ? 29.761 -1.408 -53.855 1.00 92.69 83 CYS A C 1
ATOM 640 O O . CYS A 1 83 ? 28.771 -1.914 -53.323 1.00 92.69 83 CYS A O 1
ATOM 642 N N . LEU A 1 84 ? 29.841 -1.173 -55.165 1.00 90.69 84 LEU A N 1
ATOM 643 C CA . LEU A 1 84 ? 28.756 -1.472 -56.104 1.00 90.69 84 LEU A CA 1
ATOM 644 C C . LEU A 1 84 ? 28.482 -2.982 -56.220 1.00 90.69 84 LEU A C 1
ATOM 646 O O . LEU A 1 84 ? 27.325 -3.385 -56.216 1.00 90.69 84 LEU A O 1
ATOM 650 N N . ASP A 1 85 ? 29.529 -3.812 -56.201 1.00 91.12 85 ASP A N 1
ATOM 651 C CA . ASP A 1 85 ? 29.392 -5.262 -56.400 1.00 91.12 85 ASP A CA 1
ATOM 652 C C . ASP A 1 85 ? 29.027 -6.003 -55.110 1.00 91.12 85 ASP A C 1
ATOM 654 O O . ASP A 1 85 ? 28.096 -6.800 -55.066 1.00 91.12 85 ASP A O 1
ATOM 658 N N . CYS A 1 86 ? 29.789 -5.778 -54.032 1.00 90.56 86 CYS A N 1
ATOM 659 C CA . CYS A 1 86 ? 29.632 -6.550 -52.796 1.00 90.56 86 CYS A CA 1
ATOM 660 C C . CYS A 1 86 ? 28.843 -5.848 -51.694 1.00 90.56 86 CYS A C 1
ATOM 662 O O . CYS A 1 86 ? 28.711 -6.411 -50.609 1.00 90.56 86 CYS A O 1
ATOM 664 N N . ARG A 1 87 ? 28.395 -4.608 -51.931 1.00 89.88 87 ARG A N 1
ATOM 665 C CA . ARG A 1 87 ? 27.643 -3.772 -50.978 1.00 89.88 87 ARG A CA 1
ATOM 666 C C . ARG A 1 87 ? 28.340 -3.500 -49.639 1.00 89.88 87 ARG A C 1
ATOM 668 O O . ARG A 1 87 ? 27.737 -2.902 -48.755 1.00 89.88 87 ARG A O 1
ATOM 675 N N . ARG A 1 88 ? 29.618 -3.870 -49.481 1.00 89.44 88 ARG A N 1
ATOM 676 C CA . ARG A 1 88 ? 30.397 -3.578 -48.270 1.00 89.44 88 ARG A CA 1
ATOM 677 C C . ARG A 1 88 ? 30.575 -2.071 -48.109 1.00 89.44 88 ARG A C 1
ATOM 679 O O . ARG A 1 88 ? 31.031 -1.410 -49.044 1.00 89.44 88 ARG A O 1
ATOM 686 N N . SER A 1 89 ? 30.249 -1.581 -46.919 1.00 89.06 89 SER A N 1
ATOM 687 C CA . SER A 1 89 ? 30.425 -0.186 -46.528 1.00 89.06 89 SER A CA 1
ATOM 688 C C . SER A 1 89 ? 31.802 0.055 -45.907 1.00 89.06 89 SER A C 1
ATOM 690 O O . SER A 1 89 ? 32.367 -0.809 -45.230 1.00 89.06 89 SER A O 1
ATOM 692 N N . TYR A 1 90 ? 32.323 1.250 -46.136 1.00 88.75 90 TYR A N 1
ATOM 693 C CA . TYR A 1 90 ? 33.588 1.760 -45.642 1.00 88.75 90 TYR A CA 1
ATOM 694 C C . TYR A 1 90 ? 33.375 3.168 -45.091 1.00 88.75 90 TYR A C 1
ATOM 696 O O . TYR A 1 90 ? 32.594 3.933 -45.645 1.00 88.75 90 TYR A O 1
ATOM 704 N N . ALA A 1 91 ? 34.100 3.518 -44.032 1.00 86.19 91 ALA A N 1
ATOM 705 C CA . ALA A 1 91 ? 34.011 4.831 -43.389 1.00 86.19 91 ALA A CA 1
ATOM 706 C C . ALA A 1 91 ? 34.904 5.907 -44.039 1.00 86.19 91 ALA A C 1
ATOM 708 O O . ALA A 1 91 ? 35.020 7.003 -43.512 1.00 86.19 91 ALA A O 1
ATOM 709 N N . ARG A 1 92 ? 35.607 5.581 -45.134 1.00 85.56 92 ARG A N 1
ATOM 710 C CA . ARG A 1 92 ? 36.514 6.496 -45.844 1.00 85.56 92 ARG A CA 1
ATOM 711 C C . ARG A 1 92 ? 36.654 6.086 -47.316 1.00 85.56 92 ARG A C 1
ATOM 713 O O . ARG A 1 92 ? 36.441 4.901 -47.612 1.00 85.56 92 ARG A O 1
ATOM 720 N N . PRO A 1 93 ? 37.080 6.982 -48.227 1.00 85.88 93 PRO A N 1
ATOM 721 C CA . PRO A 1 93 ? 37.380 6.595 -49.599 1.00 85.88 93 PRO A CA 1
ATOM 722 C C . PRO A 1 93 ? 38.551 5.606 -49.617 1.00 85.88 93 PRO A C 1
ATOM 724 O O . PRO A 1 93 ? 39.544 5.761 -48.900 1.00 85.88 93 PRO A O 1
ATOM 727 N N . MET A 1 94 ? 38.426 4.552 -50.419 1.00 87.94 94 MET A N 1
ATOM 728 C CA . MET A 1 94 ? 39.500 3.574 -50.587 1.00 87.94 94 MET A CA 1
ATOM 729 C C . MET A 1 94 ? 40.515 4.073 -51.624 1.00 87.94 94 MET A C 1
ATOM 731 O O . MET A 1 94 ? 40.124 4.775 -52.558 1.00 87.94 94 MET A O 1
ATOM 735 N N . PRO A 1 95 ? 41.806 3.701 -51.524 1.00 85.56 95 PRO A N 1
ATOM 736 C CA . PRO A 1 95 ? 42.785 4.028 -52.556 1.00 85.56 95 PRO A CA 1
ATOM 737 C C . PRO A 1 95 ? 42.293 3.579 -53.941 1.00 85.56 95 PRO A C 1
ATOM 739 O O . PRO A 1 95 ? 41.849 2.441 -54.109 1.00 85.56 95 PRO A O 1
ATOM 742 N N . ARG A 1 96 ? 42.327 4.495 -54.919 1.00 85.94 96 ARG A N 1
ATOM 743 C CA . ARG A 1 96 ? 41.769 4.315 -56.278 1.00 85.94 96 ARG A CA 1
ATOM 744 C C . ARG A 1 96 ? 40.276 3.930 -56.326 1.00 85.94 96 ARG A C 1
ATOM 746 O O . ARG A 1 96 ? 39.822 3.417 -57.341 1.00 85.94 96 ARG A O 1
ATOM 753 N N . ASN A 1 97 ? 39.513 4.157 -55.253 1.00 89.44 97 ASN A N 1
ATOM 754 C CA . ASN A 1 97 ? 38.109 3.750 -55.111 1.00 89.44 97 ASN A CA 1
ATOM 755 C C . ASN A 1 97 ? 37.874 2.241 -55.328 1.00 89.44 97 ASN A C 1
ATOM 757 O O . ASN A 1 97 ? 36.816 1.836 -55.799 1.00 89.44 97 ASN A O 1
ATOM 761 N N . LEU A 1 98 ? 38.844 1.388 -54.979 1.00 89.88 98 LEU A N 1
ATOM 762 C CA . LEU A 1 98 ? 38.743 -0.066 -55.151 1.00 89.88 98 LEU A CA 1
ATOM 763 C C . LEU A 1 98 ? 38.334 -0.784 -53.861 1.00 89.88 98 LEU A C 1
ATOM 765 O O . LEU A 1 98 ? 38.777 -0.453 -52.760 1.00 89.88 98 LEU A O 1
ATOM 769 N N . CYS A 1 99 ? 37.512 -1.826 -53.989 1.00 89.12 99 CYS A N 1
ATOM 770 C CA . CYS A 1 99 ? 37.075 -2.627 -52.852 1.00 89.12 99 CYS A CA 1
ATOM 771 C C . CYS A 1 99 ? 38.201 -3.532 -52.315 1.00 89.12 99 CYS A C 1
ATOM 773 O O . CYS A 1 99 ? 38.699 -4.436 -52.995 1.00 89.12 99 CYS A O 1
ATOM 775 N N . ILE A 1 100 ? 38.540 -3.360 -51.033 1.00 88.12 100 ILE A N 1
ATOM 776 C CA . ILE A 1 100 ? 39.567 -4.162 -50.343 1.00 88.12 100 ILE A CA 1
ATOM 777 C C . ILE A 1 100 ? 39.057 -5.531 -49.862 1.00 88.12 100 ILE A C 1
ATOM 779 O O . ILE A 1 100 ? 39.802 -6.286 -49.242 1.00 88.12 100 ILE A O 1
ATOM 783 N N . ARG A 1 101 ? 37.782 -5.875 -50.107 1.00 86.06 101 ARG A N 1
ATOM 784 C CA . ARG A 1 101 ? 37.238 -7.194 -49.749 1.00 86.06 101 ARG A CA 1
ATOM 785 C C . ARG A 1 101 ? 37.979 -8.287 -50.528 1.00 86.06 101 ARG A C 1
ATOM 787 O O . ARG A 1 101 ? 38.243 -8.155 -51.729 1.00 86.06 101 ARG A O 1
ATOM 794 N N . TRP A 1 102 ? 38.270 -9.390 -49.837 1.00 82.38 102 TRP A N 1
ATOM 795 C CA . TRP A 1 102 ? 38.833 -10.593 -50.447 1.00 82.38 102 TRP A CA 1
ATOM 796 C C . TRP A 1 102 ? 37.997 -11.015 -51.663 1.00 82.38 102 TRP A C 1
ATOM 798 O O . TRP A 1 102 ? 36.777 -11.140 -51.558 1.00 82.38 102 TRP A O 1
ATOM 808 N N . ARG A 1 103 ? 38.651 -11.195 -52.818 1.00 83.38 103 ARG A N 1
ATOM 809 C CA . ARG A 1 103 ? 38.034 -11.601 -54.105 1.00 83.38 103 ARG A CA 1
ATOM 810 C C . ARG A 1 103 ? 36.928 -10.689 -54.666 1.00 83.38 103 ARG A C 1
ATOM 812 O O . ARG A 1 103 ? 36.177 -11.127 -55.525 1.00 83.38 103 ARG A O 1
ATOM 819 N N . CYS A 1 104 ? 36.849 -9.426 -54.247 1.00 85.75 104 CYS A N 1
ATOM 820 C CA . CYS A 1 104 ? 35.937 -8.441 -54.844 1.00 85.75 104 CYS A CA 1
ATOM 821 C C . CYS A 1 104 ? 36.688 -7.440 -55.730 1.00 85.75 104 CYS A C 1
ATOM 823 O O . CYS A 1 104 ? 37.626 -6.815 -55.244 1.00 85.75 104 CYS A O 1
ATOM 825 N N . ASN A 1 105 ? 36.267 -7.239 -56.978 1.00 85.81 105 ASN A N 1
ATOM 826 C CA . ASN A 1 105 ? 36.884 -6.263 -57.893 1.00 85.81 105 ASN A CA 1
ATOM 827 C C . ASN A 1 105 ? 36.061 -4.974 -58.050 1.00 85.81 105 ASN A C 1
ATOM 829 O O . ASN A 1 105 ? 36.408 -4.122 -58.862 1.00 85.81 105 ASN A O 1
ATOM 833 N N . GLY A 1 106 ? 35.000 -4.825 -57.257 1.00 88.88 106 GLY A N 1
ATOM 834 C CA . GLY A 1 106 ? 34.083 -3.704 -57.377 1.00 88.88 106 GLY A CA 1
ATOM 835 C C . GLY A 1 106 ? 34.676 -2.363 -56.986 1.00 88.88 106 GLY A C 1
ATOM 836 O O . GLY A 1 106 ? 35.578 -2.263 -56.145 1.00 88.88 106 GLY A O 1
ATOM 837 N N . GLN A 1 107 ? 34.098 -1.321 -57.571 1.00 90.94 107 GLN A N 1
ATOM 838 C CA . GLN A 1 107 ? 34.387 0.062 -57.228 1.00 90.94 107 GLN A CA 1
ATOM 839 C C . GLN A 1 107 ? 33.569 0.491 -56.012 1.00 90.94 107 GLN A C 1
ATOM 841 O O . GLN A 1 107 ? 32.459 0.005 -55.775 1.00 90.94 107 GLN A O 1
ATOM 846 N N . VAL A 1 108 ? 34.153 1.372 -55.213 1.00 92.62 108 VAL A N 1
ATOM 847 C CA . VAL A 1 108 ? 33.551 1.950 -54.020 1.00 92.62 108 VAL A CA 1
ATOM 848 C C . VAL A 1 108 ? 33.163 3.385 -54.336 1.00 92.62 108 VAL A C 1
ATOM 850 O O . VAL A 1 108 ? 34.015 4.203 -54.671 1.00 92.62 108 VAL A O 1
ATOM 853 N N . VAL A 1 109 ? 31.877 3.687 -54.206 1.00 92.56 109 VAL A N 1
ATOM 854 C CA . VAL A 1 109 ? 31.318 5.024 -54.429 1.00 92.56 109 VAL A CA 1
ATOM 855 C C . VAL A 1 109 ? 30.809 5.595 -53.112 1.00 92.56 109 VAL A C 1
ATOM 857 O O . VAL A 1 109 ? 30.527 4.835 -52.183 1.00 92.56 109 VAL A O 1
ATOM 860 N N . ARG A 1 110 ? 30.700 6.923 -53.003 1.00 90.31 110 ARG A N 1
ATOM 861 C CA . ARG A 1 110 ? 30.036 7.545 -51.851 1.00 90.31 110 ARG A CA 1
ATOM 862 C C . ARG A 1 110 ? 28.565 7.119 -51.864 1.00 90.31 110 ARG A C 1
ATOM 864 O O . ARG A 1 110 ? 27.901 7.246 -52.886 1.00 90.31 110 ARG A O 1
ATOM 871 N N . ALA A 1 111 ? 28.105 6.547 -50.764 1.00 86.19 111 ALA A N 1
ATOM 872 C CA . ALA A 1 111 ? 26.708 6.255 -50.520 1.00 86.19 111 ALA A CA 1
ATOM 873 C C . ALA A 1 111 ? 26.060 7.509 -49.939 1.00 86.19 111 ALA A C 1
ATOM 875 O O . ALA A 1 111 ? 26.581 8.088 -48.984 1.00 86.19 111 ALA A O 1
ATOM 876 N N . GLU A 1 112 ? 24.950 7.915 -50.537 1.00 78.88 112 GLU A N 1
ATOM 877 C CA . GLU A 1 112 ? 24.067 8.909 -49.943 1.00 78.88 112 GLU A CA 1
ATOM 878 C C . GLU A 1 112 ? 23.349 8.283 -48.746 1.00 78.88 112 GLU A C 1
ATOM 880 O O . GLU A 1 112 ? 23.071 7.077 -48.730 1.00 78.88 112 GLU A O 1
ATOM 885 N N . GLU A 1 113 ? 23.130 9.097 -47.720 1.00 70.81 113 GLU A N 1
ATOM 886 C CA . GLU A 1 113 ? 22.301 8.727 -46.580 1.00 70.81 113 GLU A CA 1
ATOM 887 C C . GLU A 1 113 ? 20.856 8.633 -47.065 1.00 70.81 113 GLU A C 1
ATOM 889 O O . GLU A 1 113 ? 20.384 9.497 -47.808 1.00 70.81 113 GLU A O 1
ATOM 894 N N . ASP A 1 114 ? 20.179 7.543 -46.707 1.00 71.06 114 ASP A N 1
ATOM 895 C CA . ASP A 1 114 ? 18.767 7.405 -47.027 1.00 71.06 114 ASP A CA 1
ATOM 896 C C . ASP A 1 114 ? 18.002 8.392 -46.150 1.00 71.06 114 ASP A C 1
ATOM 898 O O . ASP A 1 114 ? 17.973 8.270 -44.925 1.00 71.06 114 ASP A O 1
ATOM 902 N N . GLY A 1 115 ? 17.425 9.403 -46.797 1.00 66.31 115 GLY A N 1
ATOM 903 C CA . GLY A 1 115 ? 16.702 10.457 -46.115 1.00 66.31 115 GLY A CA 1
ATOM 904 C C . GLY A 1 115 ? 15.539 9.927 -45.290 1.00 66.31 115 GLY A C 1
ATOM 905 O O . GLY A 1 115 ? 15.165 10.629 -44.363 1.00 66.31 115 GLY A O 1
ATOM 906 N N . ASP A 1 116 ? 14.992 8.742 -45.590 1.00 70.56 116 ASP A N 1
ATOM 907 C CA . ASP A 1 116 ? 13.872 8.104 -44.884 1.00 70.56 116 ASP A CA 1
ATOM 908 C C . ASP A 1 116 ? 14.295 7.059 -43.838 1.00 70.56 116 ASP A C 1
ATOM 910 O O . ASP A 1 116 ? 13.431 6.457 -43.194 1.00 70.56 116 ASP A O 1
ATOM 914 N N . ASP A 1 117 ? 15.597 6.869 -43.607 1.00 72.69 117 ASP A N 1
ATOM 915 C CA . ASP A 1 117 ? 16.088 5.982 -42.552 1.00 72.69 117 ASP A CA 1
ATOM 916 C C . ASP A 1 117 ? 15.729 6.557 -41.170 1.00 72.69 117 ASP A C 1
ATOM 918 O O . ASP A 1 117 ? 16.298 7.547 -40.698 1.00 72.69 117 ASP A O 1
ATOM 922 N N . TYR A 1 118 ? 14.722 5.948 -40.536 1.00 70.00 118 TYR A N 1
ATOM 923 C CA . TYR A 1 118 ? 14.200 6.358 -39.234 1.00 70.00 118 TYR A CA 1
ATOM 924 C C . TYR A 1 118 ? 15.284 6.347 -38.154 1.00 70.00 118 TYR A C 1
ATOM 926 O O . TYR A 1 118 ? 15.316 7.261 -37.332 1.00 70.00 118 TYR A O 1
ATOM 934 N N . ASP A 1 119 ? 16.188 5.366 -38.171 1.00 71.69 119 ASP A N 1
ATOM 935 C CA . ASP A 1 119 ? 17.220 5.238 -37.144 1.00 71.69 119 ASP A CA 1
ATOM 936 C C . ASP A 1 119 ? 18.233 6.384 -37.259 1.00 71.69 119 ASP A C 1
ATOM 938 O O . ASP A 1 119 ? 18.604 6.980 -36.248 1.00 71.69 119 ASP A O 1
ATOM 942 N N . LEU A 1 120 ? 18.617 6.765 -38.484 1.00 68.56 120 LEU A N 1
ATOM 943 C CA . LEU A 1 120 ? 19.477 7.932 -38.722 1.00 68.56 120 LEU A CA 1
ATOM 944 C C . LEU A 1 120 ? 18.771 9.244 -38.358 1.00 68.56 120 LEU A C 1
ATOM 946 O O . LEU A 1 120 ? 19.345 10.072 -37.652 1.00 68.56 120 LEU A O 1
ATOM 950 N N . ARG A 1 121 ? 17.495 9.402 -38.737 1.00 67.94 121 ARG A N 1
ATOM 951 C CA . ARG A 1 121 ? 16.691 10.574 -38.350 1.00 67.94 121 ARG A CA 1
ATOM 952 C C . ARG A 1 121 ? 16.582 10.727 -36.835 1.00 67.94 121 ARG A C 1
ATOM 954 O O . ARG A 1 121 ? 16.650 11.844 -36.334 1.00 67.94 121 ARG A O 1
ATOM 961 N N . VAL A 1 122 ? 16.403 9.630 -36.100 1.00 68.69 122 VAL A N 1
ATOM 962 C CA . VAL A 1 122 ? 16.313 9.648 -34.632 1.00 68.69 122 VAL A CA 1
ATOM 963 C C . VAL A 1 122 ? 17.643 10.045 -33.990 1.00 68.69 122 VAL A C 1
ATOM 965 O O . VAL A 1 122 ? 17.624 10.711 -32.957 1.00 68.69 122 VAL A O 1
ATOM 968 N N . LEU A 1 123 ? 18.782 9.685 -34.591 1.00 68.50 123 LEU A N 1
ATOM 969 C CA . LEU A 1 123 ? 20.107 10.086 -34.102 1.00 68.50 123 LEU A CA 1
ATOM 970 C C . LEU A 1 123 ? 20.389 11.586 -34.289 1.00 68.50 123 LEU A C 1
ATOM 972 O O . LEU A 1 123 ? 21.101 12.167 -33.470 1.00 68.50 123 LEU A O 1
ATOM 976 N N . ASP A 1 124 ? 19.819 12.206 -35.325 1.00 66.69 124 ASP A N 1
ATOM 977 C CA . ASP A 1 124 ? 19.979 13.639 -35.614 1.00 66.69 124 ASP A CA 1
ATOM 978 C C . ASP A 1 124 ? 19.025 14.538 -34.809 1.00 66.69 124 ASP A C 1
ATOM 980 O O . ASP A 1 124 ? 19.229 15.753 -34.704 1.00 66.69 124 ASP A O 1
ATOM 984 N N . VAL A 1 125 ? 17.981 13.960 -34.211 1.00 70.44 125 VAL A N 1
ATOM 985 C CA . VAL A 1 125 ? 17.094 14.672 -33.286 1.00 70.44 125 VAL A CA 1
ATOM 986 C C . VAL A 1 125 ? 17.750 14.703 -31.901 1.00 70.44 125 VAL A C 1
ATOM 988 O O . VAL A 1 125 ? 18.236 13.675 -31.428 1.00 70.44 125 VAL A O 1
ATOM 991 N N . PRO A 1 126 ? 17.753 15.849 -31.191 1.00 65.69 126 PRO A N 1
ATOM 992 C CA . PRO A 1 126 ? 18.199 15.882 -29.803 1.00 65.69 126 PRO A CA 1
ATOM 993 C C . PRO A 1 126 ? 17.372 14.895 -28.969 1.00 65.69 126 PRO A C 1
ATOM 995 O O . PRO A 1 126 ? 16.184 15.110 -28.727 1.00 65.69 126 PRO A O 1
ATOM 998 N N . PHE A 1 127 ? 17.999 13.801 -28.534 1.00 68.38 127 PHE A N 1
ATOM 999 C CA . PHE A 1 127 ? 17.355 12.804 -27.690 1.00 68.38 127 PHE A CA 1
ATOM 1000 C C . PHE A 1 127 ? 17.531 13.177 -26.216 1.00 68.38 127 PHE A C 1
ATOM 1002 O O . PHE A 1 127 ? 18.627 13.485 -25.747 1.00 68.38 127 PHE A O 1
ATOM 1009 N N . ALA A 1 128 ? 16.437 13.132 -25.461 1.00 71.06 128 ALA A N 1
ATOM 1010 C CA . ALA A 1 128 ? 16.480 13.212 -24.009 1.00 71.06 128 ALA A CA 1
ATOM 1011 C C . ALA A 1 128 ? 16.526 11.789 -23.443 1.00 71.06 128 ALA A C 1
ATOM 1013 O O . ALA A 1 128 ? 15.702 10.947 -23.800 1.00 71.06 128 ALA A O 1
ATOM 1014 N N . MET A 1 129 ? 17.473 11.504 -22.544 1.00 79.25 129 MET A N 1
ATOM 1015 C CA . MET A 1 129 ? 17.468 10.223 -21.834 1.00 79.25 129 MET A CA 1
ATOM 1016 C C . MET A 1 129 ? 16.231 10.126 -20.938 1.00 79.25 129 MET A C 1
ATOM 1018 O O . MET A 1 129 ? 15.964 11.027 -20.139 1.00 79.25 129 MET A O 1
ATOM 1022 N N . LEU A 1 130 ? 15.506 9.009 -21.033 1.00 84.06 130 LEU A N 1
ATOM 1023 C CA . LEU A 1 130 ? 14.430 8.698 -20.097 1.00 84.06 130 LEU A CA 1
ATOM 1024 C C . LEU A 1 130 ? 15.036 8.421 -18.720 1.00 84.06 130 LEU A C 1
ATOM 1026 O O . LEU A 1 130 ? 15.863 7.528 -18.545 1.00 84.06 130 LEU A O 1
ATOM 1030 N N . ARG A 1 131 ? 14.615 9.198 -17.729 1.00 86.62 131 ARG A N 1
ATOM 1031 C CA . ARG A 1 131 ? 15.004 9.051 -16.328 1.00 86.62 131 ARG A CA 1
ATOM 1032 C C . ARG A 1 131 ? 13.747 8.721 -15.550 1.00 86.62 131 ARG A C 1
ATOM 1034 O O . ARG A 1 131 ? 13.042 9.601 -15.052 1.00 86.62 131 ARG A O 1
ATOM 1041 N N . SER A 1 132 ? 13.442 7.428 -15.525 1.00 88.38 132 SER A N 1
ATOM 1042 C CA . SER A 1 132 ? 12.231 6.907 -14.911 1.00 88.38 132 SER A CA 1
ATOM 1043 C C . SER A 1 132 ? 12.369 6.719 -13.404 1.00 88.38 132 SER A C 1
ATOM 1045 O O . SER A 1 132 ? 13.426 6.330 -12.892 1.00 88.38 132 SER A O 1
ATOM 1047 N N . ARG A 1 133 ? 11.272 6.947 -12.683 1.00 88.31 133 ARG A N 1
ATOM 1048 C CA . ARG A 1 133 ? 11.091 6.502 -11.296 1.00 88.31 133 ARG A CA 1
ATOM 1049 C C . ARG A 1 133 ? 9.762 5.781 -11.140 1.00 88.31 133 ARG A C 1
ATOM 1051 O O . ARG A 1 133 ? 8.788 6.104 -11.819 1.00 88.31 133 ARG A O 1
ATOM 1058 N N . GLU A 1 134 ? 9.749 4.780 -10.270 1.00 86.38 134 GLU A N 1
ATOM 1059 C CA . GLU A 1 134 ? 8.524 4.090 -9.883 1.00 86.38 134 GLU A CA 1
ATOM 1060 C C . GLU A 1 134 ? 7.648 5.031 -9.039 1.00 86.38 134 GLU A C 1
ATOM 1062 O O . GLU A 1 134 ? 8.151 5.839 -8.261 1.00 86.38 134 GLU A O 1
ATOM 1067 N N . HIS A 1 135 ? 6.331 4.930 -9.204 1.00 85.00 135 HIS A N 1
ATOM 1068 C CA . HIS A 1 135 ? 5.345 5.595 -8.364 1.00 85.00 135 HIS A CA 1
ATOM 1069 C C . HIS A 1 135 ? 4.221 4.615 -8.006 1.00 85.00 135 HIS A C 1
ATOM 1071 O O . HIS A 1 135 ? 3.208 4.492 -8.699 1.00 85.00 135 HIS A O 1
ATOM 1077 N N . SER A 1 136 ? 4.385 3.878 -6.913 1.00 80.81 136 SER A N 1
ATOM 1078 C CA . SER A 1 136 ? 3.432 2.855 -6.477 1.00 80.81 136 SER A CA 1
ATOM 1079 C C . SER A 1 136 ? 3.112 2.999 -4.992 1.00 80.81 136 SER A C 1
ATOM 1081 O O . SER A 1 136 ? 3.807 3.693 -4.257 1.00 80.81 136 SER A O 1
ATOM 1083 N N . ALA A 1 137 ? 2.057 2.326 -4.527 1.00 69.56 137 ALA A N 1
ATOM 1084 C CA . ALA A 1 137 ? 1.706 2.302 -3.105 1.00 69.56 137 ALA A CA 1
ATOM 1085 C C . ALA A 1 137 ? 2.749 1.555 -2.246 1.00 69.56 137 ALA A C 1
ATOM 1087 O O . ALA A 1 137 ? 2.615 1.500 -1.029 1.00 69.56 137 ALA A O 1
ATOM 1088 N N . GLN A 1 138 ? 3.757 0.944 -2.877 1.00 66.62 138 GLN A N 1
ATOM 1089 C CA . GLN A 1 138 ? 4.845 0.229 -2.213 1.00 66.62 138 GLN A CA 1
ATOM 1090 C C . GLN A 1 138 ? 6.017 1.156 -1.875 1.00 66.62 138 GLN A C 1
ATOM 1092 O O . GLN A 1 138 ? 6.858 0.781 -1.064 1.00 66.62 138 GLN A O 1
ATOM 1097 N N . ILE A 1 139 ? 6.072 2.353 -2.471 1.00 72.50 139 ILE A N 1
ATOM 1098 C CA . ILE A 1 139 ? 7.101 3.345 -2.162 1.00 72.50 139 ILE A CA 1
ATOM 1099 C C . ILE A 1 139 ? 6.669 4.161 -0.934 1.00 72.50 139 ILE A C 1
ATOM 1101 O O . ILE A 1 139 ? 5.522 4.633 -0.893 1.00 72.50 139 ILE A O 1
ATOM 1105 N N . PRO A 1 140 ? 7.567 4.368 0.049 1.00 68.75 140 PRO A N 1
ATOM 1106 C CA . PRO A 1 140 ? 7.334 5.271 1.173 1.00 68.75 140 PRO A CA 1
ATOM 1107 C C . PRO A 1 140 ? 6.809 6.641 0.723 1.00 68.75 140 PRO A C 1
ATOM 1109 O O . PRO A 1 140 ? 7.143 7.130 -0.356 1.00 68.75 140 PRO A O 1
ATOM 1112 N N . GLN A 1 141 ? 5.921 7.250 1.508 1.00 69.44 141 GLN A N 1
ATOM 1113 C CA . GLN A 1 141 ? 5.251 8.484 1.090 1.00 69.44 141 GLN A CA 1
ATOM 1114 C C . GLN A 1 141 ? 6.222 9.659 0.919 1.00 69.44 141 GLN A C 1
ATOM 1116 O O . GLN A 1 141 ? 6.117 10.384 -0.063 1.00 69.44 141 GLN A O 1
ATOM 1121 N N . ASP A 1 142 ? 7.203 9.808 1.805 1.00 69.31 142 ASP A N 1
ATOM 1122 C CA . ASP A 1 142 ? 8.239 10.841 1.723 1.00 69.31 142 ASP A CA 1
ATOM 1123 C C . ASP A 1 142 ? 9.050 10.744 0.424 1.00 69.31 142 ASP A C 1
ATOM 1125 O O . ASP A 1 142 ? 9.332 11.752 -0.236 1.00 69.31 142 ASP A O 1
ATOM 1129 N N . GLU A 1 143 ? 9.372 9.516 0.025 1.00 78.75 143 GLU A N 1
ATOM 1130 C CA . GLU A 1 143 ? 10.039 9.225 -1.233 1.00 78.75 143 GLU A CA 1
ATOM 1131 C C . GLU A 1 143 ? 9.117 9.494 -2.431 1.00 78.75 143 GLU A C 1
ATOM 1133 O O . GLU A 1 143 ? 9.556 10.125 -3.395 1.00 78.75 143 GLU A O 1
ATOM 1138 N N . ARG A 1 144 ? 7.827 9.125 -2.358 1.00 82.12 144 ARG A N 1
ATOM 1139 C CA . ARG A 1 144 ? 6.824 9.484 -3.380 1.00 82.12 144 ARG A CA 1
ATOM 1140 C C . ARG A 1 144 ? 6.710 10.993 -3.553 1.00 82.12 144 ARG A C 1
ATOM 1142 O O . ARG A 1 144 ? 6.859 11.479 -4.668 1.00 82.12 144 ARG A O 1
ATOM 1149 N N . GLU A 1 145 ? 6.560 11.752 -2.472 1.00 83.19 145 GLU A N 1
ATOM 1150 C CA . GLU A 1 145 ? 6.509 13.214 -2.525 1.00 83.19 145 GLU A CA 1
ATOM 1151 C C . GLU A 1 145 ? 7.796 13.815 -3.092 1.00 83.19 145 GLU A C 1
ATOM 1153 O O . GLU A 1 145 ? 7.775 14.815 -3.812 1.00 83.19 145 GLU A O 1
ATOM 1158 N N . ARG A 1 146 ? 8.956 13.240 -2.753 1.00 84.88 146 ARG A N 1
ATOM 1159 C CA . ARG A 1 146 ? 10.238 13.671 -3.312 1.00 84.88 146 ARG A CA 1
ATOM 1160 C C . ARG A 1 146 ? 10.277 13.435 -4.820 1.00 84.88 146 ARG A C 1
ATOM 1162 O O . ARG A 1 146 ? 10.714 14.332 -5.541 1.00 84.88 146 ARG A O 1
ATOM 1169 N N . ILE A 1 147 ? 9.817 12.274 -5.286 1.00 88.06 147 ILE A N 1
ATOM 1170 C CA . ILE A 1 147 ? 9.696 11.933 -6.708 1.00 88.06 147 ILE A CA 1
ATOM 1171 C C . ILE A 1 147 ? 8.722 12.892 -7.405 1.00 88.06 147 ILE A C 1
ATOM 1173 O O . ILE A 1 147 ? 9.083 13.469 -8.427 1.00 88.06 147 ILE A O 1
ATOM 1177 N N . GLU A 1 148 ? 7.545 13.141 -6.830 1.00 87.31 148 GLU A N 1
ATOM 1178 C CA . GLU A 1 148 ? 6.541 14.072 -7.359 1.00 87.31 148 GLU A CA 1
ATOM 1179 C C . GLU A 1 148 ? 7.083 15.503 -7.467 1.00 87.31 148 GLU A C 1
ATOM 1181 O O . GLU A 1 148 ? 6.970 16.133 -8.519 1.00 87.31 148 GLU A O 1
ATOM 1186 N N . ARG A 1 149 ? 7.730 16.018 -6.411 1.00 87.31 149 ARG A N 1
ATOM 1187 C CA . ARG A 1 149 ? 8.347 17.357 -6.411 1.00 87.31 149 ARG A CA 1
ATOM 1188 C C . ARG A 1 149 ? 9.439 17.477 -7.470 1.00 87.31 149 ARG A C 1
ATOM 1190 O O . ARG A 1 149 ? 9.505 18.492 -8.160 1.00 87.31 149 ARG A O 1
ATOM 1197 N N . LYS A 1 150 ? 10.289 16.455 -7.601 1.00 87.94 150 LYS A N 1
ATOM 1198 C CA . LYS A 1 150 ? 11.361 16.405 -8.607 1.00 87.94 150 LYS A CA 1
ATOM 1199 C C . LYS A 1 150 ? 10.825 16.303 -10.032 1.00 87.94 150 LYS A C 1
ATOM 1201 O O . LYS A 1 150 ? 11.393 16.913 -10.924 1.00 87.94 150 LYS A O 1
ATOM 1206 N N . PHE A 1 151 ? 9.736 15.573 -10.236 1.00 88.38 151 PHE A N 1
ATOM 1207 C CA . PHE A 1 151 ? 9.069 15.487 -11.530 1.00 88.38 151 PHE A CA 1
ATOM 1208 C C . PHE A 1 151 ? 8.398 16.820 -11.903 1.00 88.38 151 PHE A C 1
ATOM 1210 O O . PHE A 1 151 ? 8.535 17.312 -13.019 1.00 88.38 151 PHE A O 1
ATOM 1217 N N . LYS A 1 152 ? 7.728 17.466 -10.939 1.00 84.81 152 LYS A N 1
ATOM 1218 C CA . LYS A 1 152 ? 7.011 18.736 -11.135 1.00 84.81 152 LYS A CA 1
ATOM 1219 C C . LYS A 1 152 ? 7.927 19.943 -11.335 1.00 84.81 152 LYS A C 1
ATOM 1221 O O . LYS A 1 152 ? 7.531 20.897 -11.999 1.00 84.81 152 LYS A O 1
ATOM 1226 N N . SER A 1 153 ? 9.130 19.929 -10.762 1.00 79.75 153 SER A N 1
ATOM 1227 C CA . SER A 1 153 ? 10.095 21.028 -10.898 1.00 79.75 153 SER A CA 1
ATOM 1228 C C . SER A 1 153 ? 10.635 21.190 -12.323 1.00 79.75 153 SER A C 1
ATOM 1230 O O . SER A 1 153 ? 11.294 22.189 -12.603 1.00 79.75 153 SER A O 1
ATOM 1232 N N . GLY A 1 154 ? 10.353 20.241 -13.227 1.00 68.12 154 GLY A N 1
ATOM 1233 C CA . GLY A 1 154 ? 10.824 20.273 -14.612 1.00 68.12 154 GLY A CA 1
ATOM 1234 C C . GLY A 1 154 ? 12.339 20.110 -14.730 1.00 68.12 154 GLY A C 1
ATOM 1235 O O . GLY A 1 154 ? 12.898 20.334 -15.802 1.00 68.12 154 GLY A O 1
ATOM 1236 N N . HIS A 1 155 ? 13.014 19.746 -13.635 1.00 66.06 155 HIS A N 1
ATOM 1237 C CA . HIS A 1 155 ? 14.416 19.384 -13.677 1.00 66.06 155 HIS A CA 1
ATOM 1238 C C . HIS A 1 155 ? 14.571 18.067 -14.423 1.00 66.06 155 HIS A C 1
ATOM 1240 O O . HIS A 1 155 ? 13.832 17.108 -14.212 1.00 66.06 155 HIS A O 1
ATOM 1246 N N . ASP A 1 156 ? 15.622 18.005 -15.227 1.00 69.06 156 ASP A N 1
ATOM 1247 C CA . ASP A 1 156 ? 15.985 16.843 -16.024 1.00 69.06 156 ASP A CA 1
ATOM 1248 C C . ASP A 1 156 ? 16.272 15.589 -15.169 1.00 69.06 156 ASP A C 1
ATOM 1250 O O . ASP A 1 156 ? 16.514 14.527 -15.716 1.00 69.06 156 ASP A O 1
ATOM 1254 N N . GLU A 1 157 ? 16.240 15.657 -13.834 1.00 81.25 157 GLU A N 1
ATOM 1255 C CA . GLU A 1 157 ? 16.460 14.516 -12.937 1.00 81.25 157 GLU A CA 1
ATOM 1256 C C . GLU A 1 157 ? 15.412 13.399 -13.077 1.00 81.25 157 GLU A C 1
ATOM 1258 O O . GLU A 1 157 ? 15.775 12.225 -12.979 1.00 81.25 157 GLU A O 1
ATOM 1263 N N . ILE A 1 158 ? 14.132 13.742 -13.279 1.00 87.19 158 ILE A N 1
ATOM 1264 C CA . ILE A 1 158 ? 13.034 12.778 -13.457 1.00 87.19 158 ILE A CA 1
ATOM 1265 C C . ILE A 1 158 ? 12.078 13.317 -14.519 1.00 87.19 158 ILE A C 1
ATOM 1267 O O . ILE A 1 158 ? 11.374 14.293 -14.284 1.00 87.19 158 ILE A O 1
ATOM 1271 N N . ASN A 1 159 ? 12.009 12.644 -15.665 1.00 87.44 159 ASN A N 1
ATOM 1272 C CA . ASN A 1 159 ? 11.119 13.017 -16.771 1.00 87.44 159 ASN A CA 1
ATOM 1273 C C . ASN A 1 159 ? 10.106 11.917 -17.127 1.00 87.44 159 ASN A C 1
ATOM 1275 O O . ASN A 1 159 ? 9.296 12.095 -18.029 1.00 87.44 159 ASN A O 1
ATOM 1279 N N . THR A 1 160 ? 10.130 10.782 -16.420 1.00 90.19 160 THR A N 1
ATOM 1280 C CA . THR A 1 160 ? 9.203 9.664 -16.637 1.00 90.19 160 THR A CA 1
ATOM 1281 C C . THR A 1 160 ? 8.766 9.066 -15.299 1.00 90.19 160 THR A C 1
ATOM 1283 O O . THR A 1 160 ? 9.601 8.752 -14.451 1.00 90.19 160 THR A O 1
ATOM 1286 N N . LEU A 1 161 ? 7.461 8.859 -15.112 1.00 90.44 161 LEU A N 1
ATOM 1287 C CA . LEU A 1 161 ? 6.913 8.146 -13.955 1.00 90.44 161 LEU A CA 1
ATOM 1288 C C . LEU A 1 161 ? 6.291 6.826 -14.404 1.00 90.44 161 LEU A C 1
ATOM 1290 O O . LEU A 1 161 ? 5.417 6.804 -15.269 1.00 90.44 161 LEU A O 1
ATOM 1294 N N . VAL A 1 162 ? 6.726 5.727 -13.793 1.00 90.62 162 VAL A N 1
ATOM 1295 C CA . VAL A 1 162 ? 6.134 4.399 -13.982 1.00 90.62 162 VAL A CA 1
ATOM 1296 C C . VAL A 1 162 ? 5.218 4.137 -12.799 1.00 90.62 162 VAL A C 1
ATOM 1298 O O . VAL A 1 162 ? 5.680 3.796 -11.712 1.00 90.62 162 VAL A O 1
ATOM 1301 N N . ALA A 1 163 ? 3.918 4.339 -12.998 1.00 86.75 163 ALA A N 1
ATOM 1302 C CA . ALA A 1 163 ? 2.957 4.344 -11.906 1.00 86.75 163 ALA A CA 1
ATOM 1303 C C . ALA A 1 163 ? 1.970 3.177 -11.939 1.00 86.75 163 ALA A C 1
ATOM 1305 O O . ALA A 1 163 ? 1.591 2.670 -12.996 1.00 86.75 163 ALA A O 1
ATOM 1306 N N . THR A 1 164 ? 1.514 2.790 -10.751 1.00 83.00 164 THR A N 1
ATOM 1307 C CA . THR A 1 164 ? 0.306 1.973 -10.575 1.00 83.00 164 THR A CA 1
ATOM 1308 C C . THR A 1 164 ? -0.923 2.907 -10.487 1.00 83.00 164 THR A C 1
ATOM 1310 O O . THR A 1 164 ? -0.788 4.104 -10.758 1.00 83.00 164 THR A O 1
ATOM 1313 N N . PRO A 1 165 ? -2.135 2.444 -10.111 1.00 77.94 165 PRO A N 1
ATOM 1314 C CA . PRO A 1 165 ? -3.302 3.323 -9.937 1.00 77.94 165 PRO A CA 1
ATOM 1315 C C . PRO A 1 165 ? -3.140 4.478 -8.930 1.00 77.94 165 PRO A C 1
ATOM 1317 O O . PRO A 1 165 ? -4.062 5.264 -8.743 1.00 77.94 165 PRO A O 1
ATOM 1320 N N . THR A 1 166 ? -1.984 4.621 -8.279 1.00 75.31 166 THR A N 1
ATOM 1321 C CA . THR A 1 166 ? -1.670 5.728 -7.365 1.00 75.31 166 THR A CA 1
ATOM 1322 C C . THR A 1 166 ? -1.780 7.108 -8.010 1.00 75.31 166 THR A C 1
ATOM 1324 O O . THR A 1 166 ? -2.142 8.053 -7.319 1.00 75.31 166 THR A O 1
ATOM 1327 N N . LEU A 1 167 ? -1.522 7.227 -9.318 1.00 79.75 167 LEU A N 1
ATOM 1328 C CA . LEU A 1 167 ? -1.679 8.483 -10.066 1.00 79.75 167 LEU A CA 1
ATOM 1329 C C . LEU A 1 167 ? -3.057 8.635 -10.736 1.00 79.75 167 LEU A C 1
ATOM 1331 O O . LEU A 1 167 ? -3.307 9.629 -11.419 1.00 79.75 167 LEU A O 1
ATOM 1335 N N . GLU A 1 168 ? -3.975 7.680 -10.548 1.00 77.44 168 GLU A N 1
ATOM 1336 C CA . GLU A 1 168 ? -5.371 7.838 -10.984 1.00 77.44 168 GLU A CA 1
ATOM 1337 C C . GLU A 1 168 ? -6.121 8.821 -10.082 1.00 77.44 168 GLU A C 1
ATOM 1339 O O . GLU A 1 168 ? -6.905 9.633 -10.576 1.00 77.44 168 GLU A O 1
ATOM 1344 N N . LEU A 1 169 ? -5.821 8.810 -8.778 1.00 67.56 169 LEU A N 1
ATOM 1345 C CA . LEU A 1 169 ? -6.385 9.719 -7.777 1.00 67.56 169 LEU A CA 1
ATOM 1346 C C . LEU A 1 169 ? -5.695 11.092 -7.819 1.00 67.56 169 LEU A C 1
ATOM 1348 O O . LEU A 1 169 ? -4.560 11.189 -8.265 1.00 67.56 169 LEU A O 1
ATOM 1352 N N . GLY A 1 170 ? -6.395 12.164 -7.431 1.00 62.28 170 GLY A N 1
ATOM 1353 C CA . GLY A 1 170 ? -6.129 13.596 -7.701 1.00 62.28 170 GLY A CA 1
ATOM 1354 C C . GLY A 1 170 ? -4.788 14.239 -7.289 1.00 62.28 170 GLY A C 1
ATOM 1355 O O . GLY A 1 170 ? -4.785 15.414 -6.942 1.00 62.28 170 GLY A O 1
ATOM 1356 N N . VAL A 1 171 ? -3.661 13.529 -7.349 1.00 69.44 171 VAL A N 1
ATOM 1357 C CA . VAL A 1 171 ? -2.306 14.067 -7.183 1.00 69.44 171 VAL A CA 1
ATOM 1358 C C . VAL A 1 171 ? -2.007 15.068 -8.305 1.00 69.44 171 VAL A C 1
ATOM 1360 O O . VAL A 1 171 ? -2.187 14.762 -9.489 1.00 69.44 171 VAL A O 1
ATOM 1363 N N . ASP A 1 172 ? -1.571 16.278 -7.944 1.00 69.19 172 ASP A N 1
ATOM 1364 C CA . ASP A 1 172 ? -1.196 17.333 -8.894 1.00 69.19 172 ASP A CA 1
ATOM 1365 C C . ASP A 1 172 ? 0.291 17.246 -9.271 1.00 69.19 172 ASP A C 1
ATOM 1367 O O . ASP A 1 172 ? 1.133 18.018 -8.796 1.00 69.19 172 ASP A O 1
ATOM 1371 N N . ILE A 1 173 ? 0.591 16.318 -10.178 1.00 73.62 173 ILE A N 1
ATOM 1372 C CA . ILE A 1 173 ? 1.916 16.129 -10.792 1.00 73.62 173 ILE A CA 1
ATOM 1373 C C . ILE A 1 173 ? 2.191 17.093 -11.962 1.00 73.62 173 ILE A C 1
ATOM 1375 O O . ILE A 1 173 ? 3.209 16.969 -12.637 1.00 73.62 173 ILE A O 1
ATOM 1379 N N . GLY A 1 174 ? 1.303 18.060 -12.219 1.00 72.06 174 GLY A N 1
ATOM 1380 C CA . GLY A 1 174 ? 1.358 18.901 -13.416 1.00 72.06 174 GLY A CA 1
ATOM 1381 C C . GLY A 1 174 ? 0.701 18.251 -14.640 1.00 72.06 174 GLY A C 1
ATOM 1382 O O . GLY A 1 174 ? -0.044 17.281 -14.524 1.00 72.06 174 GLY A O 1
ATOM 1383 N N . ALA A 1 175 ? 0.904 18.845 -15.819 1.00 69.62 175 ALA A N 1
ATOM 1384 C CA . ALA A 1 175 ? 0.369 18.328 -17.080 1.00 69.62 175 ALA A CA 1
ATOM 1385 C C . ALA A 1 175 ? 1.408 17.462 -17.782 1.00 69.62 175 ALA A C 1
ATOM 1387 O O . ALA A 1 175 ? 2.525 17.924 -18.001 1.00 69.62 175 ALA A O 1
ATOM 1388 N N . LEU A 1 176 ? 1.019 16.250 -18.168 1.00 85.50 176 LEU A N 1
ATOM 1389 C CA . LEU A 1 176 ? 1.877 15.363 -18.944 1.00 85.50 176 LEU A CA 1
ATOM 1390 C C . LEU A 1 176 ? 1.738 15.659 -20.442 1.00 85.50 176 LEU A C 1
ATOM 1392 O O . LEU A 1 176 ? 0.633 15.915 -20.930 1.00 85.50 176 LEU A O 1
ATOM 1396 N N . ASP A 1 177 ? 2.849 15.569 -21.173 1.00 86.56 177 ASP A N 1
ATOM 1397 C CA . ASP A 1 177 ? 2.850 15.610 -22.643 1.00 86.56 177 ASP A CA 1
ATOM 1398 C C . ASP A 1 177 ? 2.327 14.288 -23.246 1.00 86.56 177 ASP A C 1
ATOM 1400 O O . ASP A 1 177 ? 1.835 14.250 -24.374 1.00 86.56 177 ASP A O 1
ATOM 1404 N N . GLY A 1 178 ? 2.354 13.197 -22.478 1.00 90.31 178 GLY A N 1
ATOM 1405 C CA . GLY A 1 178 ? 1.747 11.936 -22.877 1.00 90.31 178 GLY A CA 1
ATOM 1406 C C . GLY A 1 178 ? 1.626 10.927 -21.743 1.00 90.31 178 GLY A C 1
ATOM 1407 O O . GLY A 1 178 ? 2.277 11.049 -20.706 1.00 90.31 178 GLY A O 1
ATOM 1408 N N . VAL A 1 179 ? 0.776 9.923 -21.950 1.00 91.62 179 VAL A N 1
ATOM 1409 C CA . VAL A 1 179 ? 0.583 8.791 -21.037 1.00 91.62 179 VAL A CA 1
ATOM 1410 C C . VAL A 1 179 ? 0.693 7.496 -21.829 1.00 91.62 179 VAL A C 1
ATOM 1412 O O . VAL A 1 179 ? 0.001 7.297 -22.828 1.00 91.62 179 VAL A O 1
ATOM 1415 N N . LEU A 1 180 ? 1.545 6.595 -21.345 1.00 93.38 180 LEU A N 1
ATOM 1416 C CA . LEU A 1 180 ? 1.685 5.239 -21.857 1.00 93.38 180 LEU A CA 1
ATOM 1417 C C . LEU A 1 180 ? 0.999 4.258 -20.901 1.00 93.38 180 LEU A C 1
ATOM 1419 O O . LEU A 1 180 ? 1.438 4.054 -19.771 1.00 93.38 180 LEU A O 1
ATOM 1423 N N . MET A 1 181 ? -0.065 3.615 -21.362 1.00 93.00 181 MET A N 1
ATOM 1424 C CA . MET A 1 181 ? -0.762 2.552 -20.647 1.00 93.00 181 MET A CA 1
ATOM 1425 C C . MET A 1 181 ? -0.247 1.198 -21.142 1.00 93.00 181 MET A C 1
ATOM 1427 O O . MET A 1 181 ? -0.538 0.792 -22.262 1.00 93.00 181 MET A O 1
ATOM 1431 N N . ARG A 1 182 ? 0.506 0.474 -20.300 1.00 91.00 182 ARG A N 1
ATOM 1432 C CA . ARG A 1 182 ? 1.068 -0.859 -20.626 1.00 91.00 182 ARG A CA 1
ATOM 1433 C C . ARG A 1 182 ? 0.002 -1.930 -20.904 1.00 91.00 182 ARG A C 1
ATOM 1435 O O . ARG A 1 182 ? 0.302 -2.962 -21.495 1.00 91.00 182 ARG A O 1
ATOM 1442 N N . ASN A 1 183 ? -1.211 -1.727 -20.415 1.00 89.44 183 ASN A N 1
ATOM 1443 C CA . ASN A 1 183 ? -2.338 -2.622 -20.612 1.00 89.44 183 ASN A CA 1
ATOM 1444 C C . ASN A 1 183 ? -3.617 -1.811 -20.750 1.00 89.44 183 ASN A C 1
ATOM 1446 O O . ASN A 1 183 ? -3.699 -0.692 -20.232 1.00 89.44 183 ASN A O 1
ATOM 1450 N N . VAL A 1 184 ? -4.633 -2.417 -21.360 1.00 90.75 184 VAL A N 1
ATOM 1451 C CA . VAL A 1 184 ? -5.975 -1.836 -21.367 1.00 90.75 184 VAL A CA 1
ATOM 1452 C C . VAL A 1 184 ? -6.456 -1.696 -19.912 1.00 90.75 184 VAL A C 1
ATOM 1454 O O . VAL A 1 184 ? -6.411 -2.684 -19.165 1.00 90.75 184 VAL A O 1
ATOM 1457 N N . PRO A 1 185 ? -6.855 -0.490 -19.455 1.00 90.38 185 PRO A N 1
ATOM 1458 C CA . PRO A 1 185 ? -7.398 -0.301 -18.113 1.00 90.38 185 PRO A CA 1
ATOM 1459 C C . PRO A 1 185 ? -8.621 -1.200 -17.855 1.00 90.38 185 PRO A C 1
ATOM 1461 O O . PRO A 1 185 ? -9.332 -1.561 -18.794 1.00 90.38 185 PRO A O 1
ATOM 1464 N N . PRO A 1 186 ? -8.875 -1.590 -16.594 1.00 86.44 186 PRO A N 1
ATOM 1465 C CA . PRO A 1 186 ? -9.923 -2.561 -16.279 1.00 86.44 186 PRO A CA 1
ATOM 1466 C C . PRO A 1 186 ? -11.332 -2.022 -16.551 1.00 86.44 186 PRO A C 1
ATOM 1468 O O . PRO A 1 186 ? -12.188 -2.785 -16.989 1.00 86.44 186 PRO A O 1
ATOM 1471 N N . ALA A 1 187 ? -11.562 -0.721 -16.338 1.00 86.88 187 ALA A N 1
ATOM 1472 C CA . ALA A 1 187 ? -12.834 -0.069 -16.627 1.00 86.88 187 ALA A CA 1
ATOM 1473 C C . ALA A 1 187 ? -12.652 1.260 -17.392 1.00 86.88 187 ALA A C 1
ATOM 1475 O O . ALA A 1 187 ? -11.596 1.901 -17.281 1.00 86.88 187 ALA A O 1
ATOM 1476 N N . PRO A 1 188 ? -13.697 1.726 -18.108 1.00 88.69 188 PRO A N 1
ATOM 1477 C CA . PRO A 1 188 ? -13.723 3.028 -18.784 1.00 88.69 188 PRO A CA 1
ATOM 1478 C C . PRO A 1 188 ? -13.345 4.202 -17.873 1.00 88.69 188 PRO A C 1
ATOM 1480 O O . PRO A 1 188 ? -12.610 5.102 -18.278 1.00 88.69 188 PRO A O 1
ATOM 1483 N N . ALA A 1 189 ? -13.791 4.170 -16.613 1.00 87.06 189 ALA A N 1
ATOM 1484 C CA . ALA A 1 189 ? -13.473 5.198 -15.624 1.00 87.06 189 ALA A CA 1
ATOM 1485 C C . ALA A 1 189 ? -11.959 5.321 -15.386 1.00 87.06 189 ALA A C 1
ATOM 1487 O O . ALA A 1 189 ? -11.421 6.427 -15.408 1.00 87.06 189 ALA A O 1
ATOM 1488 N N . ASN A 1 190 ? -11.259 4.189 -15.232 1.00 88.06 190 ASN A N 1
ATOM 1489 C CA . ASN A 1 190 ? -9.805 4.175 -15.051 1.00 88.06 190 ASN A CA 1
ATOM 1490 C C . ASN A 1 190 ? -9.092 4.707 -16.296 1.00 88.06 190 ASN A C 1
ATOM 1492 O O . ASN A 1 190 ? -8.117 5.444 -16.179 1.00 88.06 190 ASN A O 1
ATOM 1496 N N . TYR A 1 191 ? -9.578 4.353 -17.492 1.00 90.81 191 TYR A N 1
ATOM 1497 C CA . TYR A 1 191 ? -9.014 4.863 -18.740 1.00 90.81 191 TYR A CA 1
ATOM 1498 C C . TYR A 1 191 ? -9.075 6.390 -18.793 1.00 90.81 191 TYR A C 1
ATOM 1500 O O . TYR A 1 191 ? -8.043 7.034 -18.973 1.00 90.81 191 TYR A O 1
ATOM 1508 N N . TRP A 1 192 ? -10.250 6.975 -18.560 1.00 88.25 192 TRP A N 1
ATOM 1509 C CA . TRP A 1 192 ? -10.422 8.427 -18.607 1.00 88.25 192 TRP A CA 1
ATOM 1510 C C . TRP A 1 192 ? -9.672 9.157 -17.490 1.00 88.25 192 TRP A C 1
ATOM 1512 O O . TRP A 1 192 ? -9.117 10.227 -17.736 1.00 88.25 192 TRP A O 1
ATOM 1522 N N . GLN A 1 193 ? -9.570 8.568 -16.296 1.00 87.00 193 GLN A N 1
ATOM 1523 C CA . GLN A 1 193 ? -8.758 9.126 -15.210 1.00 87.00 193 GLN A CA 1
ATOM 1524 C C . GLN A 1 193 ? -7.260 9.137 -15.537 1.00 87.00 193 GLN A C 1
ATOM 1526 O O . GLN A 1 193 ? -6.581 10.105 -15.199 1.00 87.00 193 GLN A O 1
ATOM 1531 N N . ARG A 1 194 ? -6.741 8.096 -16.206 1.00 88.94 194 ARG A N 1
ATOM 1532 C CA . ARG A 1 194 ? -5.330 8.013 -16.628 1.00 88.94 194 ARG A CA 1
ATOM 1533 C C . ARG A 1 194 ? -5.043 8.918 -17.823 1.00 88.94 194 ARG A C 1
ATOM 1535 O O . ARG A 1 194 ? -4.128 9.732 -17.764 1.00 88.94 194 ARG A O 1
ATOM 1542 N N . ALA A 1 195 ? -5.838 8.809 -18.886 1.00 88.81 195 ALA A N 1
ATOM 1543 C CA . ALA A 1 195 ? -5.675 9.594 -20.109 1.00 88.81 195 ALA A CA 1
ATOM 1544 C C . ALA A 1 195 ? -5.872 11.099 -19.862 1.00 88.81 195 ALA A C 1
ATOM 1546 O O . ALA A 1 195 ? -5.190 11.919 -20.471 1.00 88.81 195 ALA A O 1
ATOM 1547 N N . GLY A 1 196 ? -6.752 11.466 -18.922 1.00 85.44 196 GLY A N 1
ATOM 1548 C CA . GLY A 1 196 ? -6.989 12.850 -18.506 1.00 85.44 196 GLY A CA 1
ATOM 1549 C C . GLY A 1 196 ? -5.833 13.502 -17.736 1.00 85.44 196 GLY A C 1
ATOM 1550 O O . GLY A 1 196 ? -5.902 14.694 -17.444 1.00 85.44 196 GLY A O 1
ATOM 1551 N N . ARG A 1 197 ? -4.767 12.757 -17.403 1.00 84.69 197 ARG A N 1
ATOM 1552 C CA . ARG A 1 197 ? -3.520 13.326 -16.851 1.00 84.69 197 ARG A CA 1
ATOM 1553 C C . ARG A 1 197 ? -2.643 13.971 -17.914 1.00 84.69 197 ARG A C 1
ATOM 1555 O O . ARG A 1 197 ? -1.810 14.820 -17.590 1.00 84.69 197 ARG A O 1
ATOM 1562 N N . ALA A 1 198 ? -2.838 13.575 -19.165 1.00 85.44 198 ALA A N 1
ATOM 1563 C CA . ALA A 1 198 ? -2.171 14.168 -20.303 1.00 85.44 198 ALA A CA 1
ATOM 1564 C C . ALA A 1 198 ? -3.010 15.323 -20.865 1.00 85.44 198 ALA A C 1
ATOM 1566 O O . ALA A 1 198 ? -4.226 15.209 -21.018 1.00 85.44 198 ALA A O 1
ATOM 1567 N N . GLY A 1 199 ? -2.344 16.422 -21.221 1.00 74.50 199 GLY A N 1
ATOM 1568 C CA . GLY A 1 199 ? -2.962 17.537 -21.941 1.00 74.50 199 GLY A CA 1
ATOM 1569 C C . GLY A 1 199 ? -3.537 18.650 -21.056 1.00 74.50 199 GLY A C 1
ATOM 1570 O O . GLY A 1 199 ? -4.258 18.432 -20.085 1.00 74.50 199 GLY A O 1
ATOM 1571 N N . ARG A 1 200 ? -3.230 19.898 -21.430 1.00 69.38 200 ARG A N 1
ATOM 1572 C CA . ARG A 1 200 ? -3.854 21.137 -20.921 1.00 69.38 200 ARG A CA 1
ATOM 1573 C C . ARG A 1 200 ? -4.157 22.066 -22.095 1.00 69.38 200 ARG A C 1
ATOM 1575 O O . ARG A 1 200 ? -3.625 21.873 -23.180 1.00 69.38 200 ARG A O 1
ATOM 1582 N N . ARG A 1 201 ? -4.963 23.105 -21.839 1.00 63.44 201 ARG A N 1
ATOM 1583 C CA . ARG A 1 201 ? -5.600 24.059 -22.783 1.00 63.44 201 ARG A CA 1
ATOM 1584 C C . ARG A 1 201 ? -4.832 24.471 -24.059 1.00 63.44 201 ARG A C 1
ATOM 1586 O O . ARG A 1 201 ? -5.493 24.885 -25.003 1.00 63.44 201 ARG A O 1
ATOM 1593 N N . HIS A 1 202 ? -3.498 24.383 -24.112 1.00 66.69 202 HIS A N 1
ATOM 1594 C CA . HIS A 1 202 ? -2.680 24.824 -25.254 1.00 66.69 202 HIS A CA 1
ATOM 1595 C C . HIS A 1 202 ? -1.630 23.808 -25.754 1.00 66.69 202 HIS A C 1
ATOM 1597 O O . HIS A 1 202 ? -0.867 24.145 -26.654 1.00 66.69 202 HIS A O 1
ATOM 1603 N N . ARG A 1 203 ? -1.564 22.583 -25.207 1.00 71.31 203 ARG A N 1
ATOM 1604 C CA . ARG A 1 203 ? -0.680 21.515 -25.714 1.00 71.31 203 ARG A CA 1
ATOM 1605 C C . ARG A 1 203 ? -1.482 20.271 -26.058 1.00 71.31 203 ARG A C 1
ATOM 1607 O O . ARG A 1 203 ? -2.305 19.822 -25.262 1.00 71.31 203 ARG A O 1
ATOM 1614 N N . MET A 1 204 ? -1.194 19.707 -27.227 1.00 81.56 204 MET A N 1
ATOM 1615 C CA . MET A 1 204 ? -1.632 18.360 -27.573 1.00 81.56 204 MET A CA 1
ATOM 1616 C C . MET A 1 204 ? -0.904 17.356 -26.683 1.00 81.56 204 MET A C 1
ATOM 1618 O O . MET A 1 204 ? 0.277 17.536 -26.398 1.00 81.56 204 MET A O 1
ATOM 1622 N N . ALA A 1 205 ? -1.612 16.313 -26.265 1.00 87.19 205 ALA A N 1
ATOM 1623 C CA . ALA A 1 205 ? -1.019 15.205 -25.541 1.00 87.19 205 ALA A CA 1
ATOM 1624 C C . ALA A 1 205 ? -1.296 13.887 -26.252 1.00 87.19 205 ALA A C 1
ATOM 1626 O O . ALA A 1 205 ? -2.331 13.727 -26.906 1.00 87.19 205 ALA A O 1
ATOM 1627 N N . VAL A 1 206 ? -0.361 12.952 -26.117 1.00 90.81 206 VAL A N 1
ATOM 1628 C CA . VAL A 1 206 ? -0.442 11.634 -26.750 1.00 90.81 206 VAL A CA 1
ATOM 1629 C C . VAL A 1 206 ? -0.734 10.581 -25.689 1.00 90.81 206 VAL A C 1
ATOM 1631 O O . VAL A 1 206 ? 0.048 10.377 -24.765 1.00 90.81 206 VAL A O 1
ATOM 1634 N N . ASN A 1 207 ? -1.860 9.890 -25.838 1.00 91.62 207 ASN A N 1
ATOM 1635 C CA . ASN A 1 207 ? -2.231 8.760 -24.992 1.00 91.62 207 ASN A CA 1
ATOM 1636 C C . ASN A 1 207 ? -2.073 7.471 -25.799 1.00 91.62 207 ASN A C 1
ATOM 1638 O O . ASN A 1 207 ? -2.754 7.297 -26.809 1.00 91.62 207 ASN A O 1
ATOM 1642 N N . LEU A 1 208 ? -1.188 6.575 -25.362 1.00 94.00 208 LEU A N 1
ATOM 1643 C CA . LEU A 1 208 ? -0.946 5.292 -26.019 1.00 94.00 208 LEU A CA 1
ATOM 1644 C C . LEU A 1 208 ? -1.338 4.146 -25.094 1.00 94.00 208 LEU A C 1
ATOM 1646 O O . LEU A 1 208 ? -0.806 4.029 -23.993 1.00 94.00 208 LEU A O 1
ATOM 1650 N N . THR A 1 209 ? -2.237 3.279 -25.554 1.00 93.56 209 THR A N 1
ATOM 1651 C CA . THR A 1 209 ? -2.617 2.053 -24.842 1.00 93.56 209 THR A CA 1
ATOM 1652 C C . THR A 1 209 ? -2.070 0.849 -25.575 1.00 93.56 209 THR A C 1
ATOM 1654 O O . THR A 1 209 ? -2.450 0.582 -26.712 1.00 93.56 209 THR A O 1
ATOM 1657 N N . TYR A 1 210 ? -1.204 0.099 -24.908 1.00 93.38 210 TYR A N 1
ATOM 1658 C CA . TYR A 1 210 ? -0.721 -1.183 -25.387 1.00 93.38 210 TYR A CA 1
ATOM 1659 C C . TYR A 1 210 ? -1.696 -2.290 -24.967 1.00 93.38 210 TYR A C 1
ATOM 1661 O O . TYR A 1 210 ? -1.944 -2.484 -23.777 1.00 93.38 210 TYR A O 1
ATOM 1669 N N . ALA A 1 211 ? -2.259 -3.012 -25.937 1.00 91.94 211 ALA A N 1
ATOM 1670 C CA . ALA A 1 211 ? -3.124 -4.161 -25.687 1.00 91.94 211 ALA A CA 1
ATOM 1671 C C . ALA A 1 211 ? -2.296 -5.452 -25.693 1.00 91.94 211 ALA A C 1
ATOM 1673 O O . ALA A 1 211 ? -1.650 -5.795 -26.682 1.00 91.94 211 ALA A O 1
ATOM 1674 N N . ARG A 1 212 ? -2.298 -6.173 -24.573 1.00 89.06 212 ARG A N 1
ATOM 1675 C CA . ARG A 1 212 ? -1.587 -7.453 -24.429 1.00 89.06 212 ARG A CA 1
ATOM 1676 C C . ARG A 1 212 ? -2.395 -8.598 -25.056 1.00 89.06 212 ARG A C 1
ATOM 1678 O O . ARG A 1 212 ? -3.603 -8.461 -25.232 1.00 89.06 212 ARG A O 1
ATOM 1685 N N . PRO A 1 213 ? -1.795 -9.780 -25.288 1.00 86.56 213 PRO A N 1
ATOM 1686 C CA . PRO A 1 213 ? -2.523 -10.982 -25.708 1.00 86.56 213 PRO A CA 1
ATOM 1687 C C . PRO A 1 213 ? -3.335 -11.619 -24.556 1.00 86.56 213 PRO A C 1
ATOM 1689 O O . PRO A 1 213 ? -3.329 -12.831 -24.371 1.00 86.56 213 PRO A O 1
ATOM 1692 N N . ALA A 1 214 ? -4.019 -10.803 -23.751 1.00 82.75 214 ALA A N 1
ATOM 1693 C CA . ALA A 1 214 ? -4.957 -11.232 -22.718 1.00 82.75 214 ALA A CA 1
ATOM 1694 C C . ALA A 1 214 ? -6.394 -11.119 -23.249 1.00 82.75 214 ALA A C 1
ATOM 1696 O O . ALA A 1 214 ? -6.676 -10.260 -24.082 1.00 82.75 214 ALA A O 1
ATOM 1697 N N . SER A 1 215 ? -7.314 -11.954 -22.757 1.00 84.88 215 SER A N 1
ATOM 1698 C CA . SER A 1 215 ? -8.718 -11.962 -23.208 1.00 84.88 215 SER A CA 1
ATOM 1699 C C . SER A 1 215 ? -9.395 -10.594 -23.065 1.00 84.88 215 SER A C 1
ATOM 1701 O O . SER A 1 215 ? -10.042 -10.133 -24.002 1.00 84.88 215 SER A O 1
ATOM 1703 N N . HIS A 1 216 ? -9.188 -9.929 -21.923 1.00 87.50 216 HIS A N 1
ATOM 1704 C CA . HIS A 1 216 ? -9.672 -8.571 -21.650 1.00 87.50 216 HIS A CA 1
ATOM 1705 C C . HIS A 1 216 ? -9.136 -7.563 -22.669 1.00 87.50 216 HIS A C 1
ATOM 1707 O O . HIS A 1 216 ? -9.909 -6.921 -23.371 1.00 87.50 216 HIS A O 1
ATOM 1713 N N . ASP A 1 217 ? -7.810 -7.456 -22.783 1.00 90.88 217 ASP A N 1
ATOM 1714 C CA . ASP A 1 217 ? -7.143 -6.502 -23.671 1.00 90.88 217 ASP A CA 1
ATOM 1715 C C . ASP A 1 217 ? -7.541 -6.722 -25.146 1.00 90.88 217 ASP A C 1
ATOM 1717 O O . ASP A 1 217 ? -7.781 -5.753 -25.863 1.00 90.88 217 ASP A O 1
ATOM 1721 N N . ARG A 1 218 ? -7.679 -7.981 -25.588 1.00 90.81 218 ARG A N 1
ATOM 1722 C CA . ARG A 1 218 ? -8.056 -8.329 -26.966 1.00 90.81 218 ARG A CA 1
ATOM 1723 C C . ARG A 1 218 ? -9.475 -7.891 -27.318 1.00 90.81 218 ARG A C 1
ATOM 1725 O O . ARG A 1 218 ? -9.678 -7.331 -28.388 1.00 90.81 218 ARG A O 1
ATOM 1732 N N . ALA A 1 219 ? -10.431 -8.062 -26.403 1.00 88.88 219 ALA A N 1
ATOM 1733 C CA . ALA A 1 219 ? -11.810 -7.627 -26.620 1.00 88.88 219 ALA A CA 1
ATOM 1734 C C . ALA A 1 219 ? -11.917 -6.112 -26.886 1.00 88.88 219 ALA A C 1
ATOM 1736 O O . ALA A 1 219 ? -12.733 -5.686 -27.701 1.00 88.88 219 ALA A O 1
ATOM 1737 N N . TYR A 1 220 ? -11.077 -5.307 -26.225 1.00 91.25 220 TYR A N 1
ATOM 1738 C CA . TYR A 1 220 ? -11.011 -3.857 -26.438 1.00 91.25 220 TYR A CA 1
ATOM 1739 C C . TYR A 1 220 ? -10.081 -3.442 -27.579 1.00 91.25 220 TYR A C 1
ATOM 1741 O O . TYR A 1 220 ? -10.226 -2.341 -28.098 1.00 91.25 220 TYR A O 1
ATOM 1749 N N . PHE A 1 221 ? -9.130 -4.286 -27.977 1.00 92.44 221 PHE A N 1
ATOM 1750 C CA . PHE A 1 221 ? -8.347 -4.064 -29.190 1.00 92.44 221 PHE A CA 1
ATOM 1751 C C . PHE A 1 221 ? -9.213 -4.237 -30.443 1.00 92.44 221 PHE A C 1
ATOM 1753 O O . PHE A 1 221 ? -9.151 -3.406 -31.345 1.00 92.44 221 PHE A O 1
ATOM 1760 N N . ASP A 1 222 ? -10.052 -5.278 -30.462 1.00 92.19 222 ASP A N 1
ATOM 1761 C CA . ASP A 1 222 ? -10.964 -5.570 -31.572 1.00 92.19 222 ASP A CA 1
ATOM 1762 C C . ASP A 1 222 ? -12.097 -4.527 -31.677 1.00 92.19 222 ASP A C 1
ATOM 1764 O O . ASP A 1 222 ? -12.566 -4.225 -32.773 1.00 92.19 222 ASP A O 1
ATOM 1768 N N . ASP A 1 223 ? -12.524 -3.947 -30.547 1.00 91.94 223 ASP A N 1
ATOM 1769 C CA . ASP A 1 223 ? -13.552 -2.900 -30.486 1.00 91.94 223 ASP A CA 1
ATOM 1770 C C . ASP A 1 223 ? -13.206 -1.804 -29.450 1.00 91.94 223 ASP A C 1
ATOM 1772 O O . ASP A 1 223 ? -13.718 -1.805 -28.320 1.00 91.94 223 ASP A O 1
ATOM 1776 N N . PRO A 1 224 ? -12.348 -0.829 -29.818 1.00 90.56 224 PRO A N 1
ATOM 1777 C CA . PRO A 1 224 ? -11.905 0.226 -28.902 1.00 90.56 224 PRO A CA 1
ATOM 1778 C C . PRO A 1 224 ? -13.029 1.151 -28.423 1.00 90.56 224 PRO A C 1
ATOM 1780 O O . PRO A 1 224 ? -12.922 1.761 -27.355 1.00 90.56 224 PRO A O 1
ATOM 1783 N N . GLN A 1 225 ? -14.127 1.261 -29.182 1.00 91.12 225 GLN A N 1
ATOM 1784 C CA . GLN A 1 225 ? -15.241 2.145 -28.837 1.00 91.12 225 GLN A CA 1
ATOM 1785 C C . GLN A 1 225 ? -15.933 1.709 -27.545 1.00 91.12 225 GLN A C 1
ATOM 1787 O O . GLN A 1 225 ? -16.352 2.571 -26.773 1.00 91.12 225 GLN A O 1
ATOM 1792 N N . LYS A 1 226 ? -15.974 0.404 -27.245 1.00 88.56 226 LYS A N 1
ATOM 1793 C CA . LYS A 1 226 ? -16.506 -0.114 -25.972 1.00 88.56 226 LYS A CA 1
ATOM 1794 C C . LYS A 1 226 ? -15.799 0.454 -24.745 1.00 88.56 226 LYS A C 1
ATOM 1796 O O . LYS A 1 226 ? -16.450 0.686 -23.730 1.00 88.56 226 LYS A O 1
ATOM 1801 N N . LEU A 1 227 ? -14.487 0.684 -24.824 1.00 88.75 227 LEU A N 1
ATOM 1802 C CA . LEU A 1 227 ? -13.726 1.271 -23.720 1.00 88.75 227 LEU A CA 1
ATOM 1803 C C . LEU A 1 227 ? -13.984 2.775 -23.609 1.00 88.75 227 LEU A C 1
ATOM 1805 O O . LEU A 1 227 ? -14.213 3.284 -22.516 1.00 88.75 227 LEU A O 1
ATOM 1809 N N . LEU A 1 228 ? -13.946 3.482 -24.742 1.00 88.94 228 LEU A N 1
ATOM 1810 C CA . LEU A 1 228 ? -14.041 4.945 -24.784 1.00 88.94 228 LEU A CA 1
ATOM 1811 C C . LEU A 1 228 ? -15.450 5.454 -24.457 1.00 88.94 228 LEU A C 1
ATOM 1813 O O . LEU A 1 228 ? -15.589 6.469 -23.776 1.00 88.94 228 LEU A O 1
ATOM 1817 N N . LEU A 1 229 ? -16.475 4.741 -24.930 1.00 89.50 229 LEU A N 1
ATOM 1818 C CA . LEU A 1 229 ? -17.897 5.054 -24.744 1.00 89.50 229 LEU A CA 1
ATOM 1819 C C . LEU A 1 229 ? -18.537 4.254 -23.603 1.00 89.50 229 LEU A C 1
ATOM 1821 O O . LEU A 1 229 ? -19.747 4.337 -23.394 1.00 89.50 229 LEU A O 1
ATOM 1825 N N . GLY A 1 230 ? -17.750 3.448 -22.888 1.00 84.94 230 GLY A N 1
ATOM 1826 C CA . GLY A 1 230 ? -18.259 2.615 -21.811 1.00 84.94 230 GLY A CA 1
ATOM 1827 C C . GLY A 1 230 ? -18.876 3.457 -20.693 1.00 84.94 230 GLY A C 1
ATOM 1828 O O . GLY A 1 230 ? -18.353 4.507 -20.313 1.00 84.94 230 GLY A O 1
ATOM 1829 N N . ARG A 1 231 ? -20.012 2.993 -20.164 1.00 83.81 231 ARG A N 1
ATOM 1830 C CA . ARG A 1 231 ? -20.732 3.687 -19.095 1.00 83.81 231 ARG A CA 1
ATOM 1831 C C . ARG A 1 231 ? -19.877 3.705 -17.828 1.00 83.81 231 ARG A C 1
ATOM 1833 O O . ARG A 1 231 ? -19.395 2.669 -17.381 1.00 83.81 231 ARG A O 1
ATOM 1840 N N . ILE A 1 232 ? -19.690 4.892 -17.261 1.00 84.00 232 ILE A N 1
ATOM 1841 C CA . ILE A 1 232 ? -19.067 5.058 -15.949 1.00 84.00 232 ILE A CA 1
ATOM 1842 C C . ILE A 1 232 ? -20.187 4.984 -14.920 1.00 84.00 232 ILE A C 1
ATOM 1844 O O . ILE A 1 232 ? -20.973 5.924 -14.786 1.00 84.00 232 ILE A O 1
ATOM 1848 N N . ASP A 1 233 ? -20.281 3.851 -14.232 1.00 77.44 233 ASP A N 1
ATOM 1849 C CA . ASP A 1 233 ? -21.233 3.696 -13.142 1.00 77.44 233 ASP A CA 1
ATOM 1850 C C . ASP A 1 233 ? -20.747 4.455 -11.896 1.00 77.44 233 ASP A C 1
ATOM 1852 O O . ASP A 1 233 ? -19.542 4.503 -11.620 1.00 77.44 233 ASP A O 1
ATOM 1856 N N . PRO A 1 234 ? -21.661 5.079 -11.134 1.00 78.44 234 PRO A N 1
ATOM 1857 C CA . PRO A 1 234 ? -21.306 5.686 -9.861 1.00 78.44 234 PRO A CA 1
ATOM 1858 C C . PRO A 1 234 ? -20.810 4.607 -8.883 1.00 78.44 234 PRO A C 1
ATOM 1860 O O . PRO A 1 234 ? -21.296 3.473 -8.920 1.00 78.44 234 PRO A O 1
ATOM 1863 N N . PRO A 1 235 ? -19.865 4.935 -7.983 1.00 76.06 235 PRO A N 1
ATOM 1864 C CA . PRO A 1 235 ? -19.384 3.979 -6.996 1.00 76.06 235 PRO A CA 1
ATOM 1865 C C . PRO A 1 235 ? -20.539 3.504 -6.107 1.00 76.06 235 PRO A C 1
ATOM 1867 O O . PRO A 1 235 ? -21.272 4.311 -5.535 1.00 76.06 235 PRO A O 1
ATOM 1870 N N . SER A 1 236 ? -20.693 2.187 -5.980 1.00 73.62 236 SER A N 1
ATOM 1871 C CA . SER A 1 236 ? -21.653 1.571 -5.065 1.00 73.62 236 SER A CA 1
ATOM 1872 C C . SER A 1 236 ? -21.001 1.315 -3.708 1.00 73.62 236 SER A C 1
ATOM 1874 O O . SER A 1 236 ? -19.939 0.694 -3.636 1.00 73.62 236 SER A O 1
ATOM 1876 N N . PHE A 1 237 ? -21.653 1.731 -2.627 1.00 75.50 237 PHE A N 1
ATOM 1877 C CA . PHE A 1 237 ? -21.217 1.421 -1.267 1.00 75.50 237 PHE A CA 1
ATOM 1878 C C . PHE A 1 237 ? -21.942 0.176 -0.759 1.00 75.50 237 PHE A C 1
ATOM 1880 O O . PHE A 1 237 ? -23.161 0.080 -0.873 1.00 75.50 237 PHE A O 1
ATOM 1887 N N . ASN A 1 238 ? -21.209 -0.768 -0.163 1.00 79.12 238 ASN A N 1
ATOM 1888 C CA . ASN A 1 238 ? -21.834 -1.893 0.530 1.00 79.12 238 ASN A CA 1
ATOM 1889 C C . ASN A 1 238 ? -22.294 -1.452 1.928 1.00 79.12 238 ASN A C 1
ATOM 1891 O O . ASN A 1 238 ? -21.560 -1.585 2.909 1.00 79.12 238 ASN A O 1
ATOM 1895 N N . LEU A 1 239 ? -23.520 -0.936 2.003 1.00 83.31 239 LEU A N 1
ATOM 1896 C CA . LEU A 1 239 ? -24.165 -0.517 3.249 1.00 83.31 239 LEU A CA 1
ATOM 1897 C C . LEU A 1 239 ? -24.806 -1.687 4.017 1.00 83.31 239 LEU A C 1
ATOM 1899 O O . LEU A 1 239 ? -25.381 -1.484 5.081 1.00 83.31 239 LEU A O 1
ATOM 1903 N N . LYS A 1 240 ? -24.658 -2.927 3.534 1.00 84.75 240 LYS A N 1
ATOM 1904 C CA . LYS A 1 240 ? -25.053 -4.143 4.266 1.00 84.75 240 LYS A CA 1
ATOM 1905 C C . LYS A 1 240 ? -23.951 -4.673 5.184 1.00 84.75 240 LYS A C 1
ATOM 1907 O O . LYS A 1 240 ? -24.151 -5.652 5.894 1.00 84.75 240 LYS A O 1
ATOM 1912 N N . ASN A 1 241 ? -22.768 -4.056 5.162 1.00 83.75 241 ASN A N 1
ATOM 1913 C CA . ASN A 1 241 ? -21.624 -4.517 5.935 1.00 83.75 241 ASN A CA 1
ATOM 1914 C C . ASN A 1 241 ? -21.806 -4.232 7.437 1.00 83.75 241 ASN A C 1
ATOM 1916 O O . ASN A 1 241 ? -21.519 -3.135 7.919 1.00 83.75 241 ASN A O 1
ATOM 1920 N N . ASP A 1 242 ? -22.207 -5.259 8.181 1.00 84.69 242 ASP A N 1
ATOM 1921 C CA . ASP A 1 242 ? -22.414 -5.201 9.630 1.00 84.69 242 ASP A CA 1
ATOM 1922 C C . ASP A 1 242 ? -21.154 -4.769 10.413 1.00 84.69 242 ASP A C 1
ATOM 1924 O O . ASP A 1 242 ? -21.244 -4.011 11.379 1.00 84.69 242 ASP A O 1
ATOM 1928 N N . LEU A 1 243 ? -19.946 -5.153 9.977 1.00 83.50 243 LEU A N 1
ATOM 1929 C CA . LEU A 1 243 ? -18.710 -4.700 10.629 1.00 83.50 243 LEU A CA 1
ATOM 1930 C C . LEU A 1 243 ? -18.541 -3.176 10.514 1.00 83.50 243 LEU A C 1
ATOM 1932 O O . LEU A 1 243 ? -18.092 -2.528 11.462 1.00 83.50 243 LEU A O 1
ATOM 1936 N N . MET A 1 244 ? -18.899 -2.601 9.363 1.00 86.38 244 MET A N 1
ATOM 1937 C CA . MET A 1 244 ? -18.858 -1.154 9.147 1.00 86.38 244 MET A CA 1
ATOM 1938 C C . MET A 1 244 ? -19.877 -0.453 10.054 1.00 86.38 244 MET A C 1
ATOM 1940 O O . MET A 1 244 ? -19.509 0.466 10.790 1.00 86.38 244 MET A O 1
ATOM 1944 N N . VAL A 1 245 ? -21.121 -0.943 10.076 1.00 89.25 245 VAL A N 1
ATOM 1945 C CA . VAL A 1 245 ? -22.197 -0.410 10.927 1.00 89.25 245 VAL A CA 1
ATOM 1946 C C . VAL A 1 245 ? -21.781 -0.420 12.400 1.00 89.25 245 VAL A C 1
ATOM 1948 O O . VAL A 1 245 ? -21.851 0.618 13.059 1.00 89.25 245 VAL A O 1
ATOM 1951 N N . ARG A 1 246 ? -21.241 -1.539 12.905 1.00 90.56 246 ARG A N 1
ATOM 1952 C CA . ARG A 1 246 ? -20.760 -1.661 14.293 1.00 90.56 246 ARG A CA 1
ATOM 1953 C C . ARG A 1 246 ? -19.671 -0.644 14.640 1.00 90.56 246 ARG A C 1
ATOM 1955 O O . ARG A 1 246 ? -19.743 -0.013 15.695 1.00 90.56 246 ARG A O 1
ATOM 1962 N N . LYS A 1 247 ? -18.679 -0.443 13.765 1.00 91.25 247 LYS A N 1
ATOM 1963 C CA . LYS A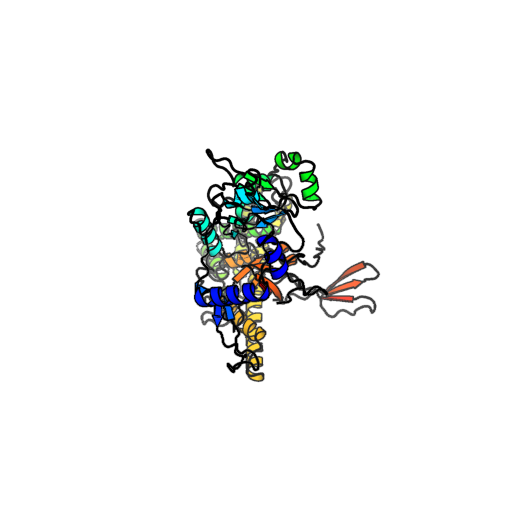 1 247 ? -17.611 0.557 13.971 1.00 91.25 247 LYS A CA 1
ATOM 1964 C C . LYS A 1 247 ? -18.183 1.972 14.097 1.00 91.25 247 LYS A C 1
ATOM 1966 O O . LYS A 1 247 ? -17.819 2.703 15.019 1.00 91.25 247 LYS A O 1
ATOM 1971 N N . HIS A 1 248 ? -19.093 2.354 13.202 1.00 91.56 248 HIS A N 1
ATOM 1972 C CA . HIS A 1 248 ? -19.711 3.682 13.232 1.00 91.56 248 HIS A CA 1
ATOM 1973 C C . HIS A 1 248 ? -20.670 3.855 14.416 1.00 91.56 248 HIS A C 1
ATOM 1975 O O . HIS A 1 248 ? -20.659 4.915 15.038 1.00 91.56 248 HIS A O 1
ATOM 1981 N N . ALA A 1 249 ? -21.425 2.821 14.799 1.00 93.25 249 ALA A N 1
ATOM 1982 C CA . ALA A 1 249 ? -22.265 2.847 15.996 1.00 93.25 249 ALA A CA 1
ATOM 1983 C C . ALA A 1 249 ? -21.437 3.146 17.258 1.00 93.25 249 ALA A C 1
ATOM 1985 O O . ALA A 1 249 ? -21.789 4.039 18.026 1.00 93.25 249 ALA A O 1
ATOM 1986 N N . ARG A 1 250 ? -20.277 2.495 17.427 1.00 94.62 250 ARG A N 1
ATOM 1987 C CA . ARG A 1 250 ? -19.351 2.767 18.545 1.00 94.62 250 ARG A CA 1
ATOM 1988 C C . ARG A 1 250 ? -18.804 4.198 18.525 1.00 94.62 250 ARG A C 1
ATOM 1990 O O . ARG A 1 250 ? -18.675 4.817 19.580 1.00 94.62 250 ARG A O 1
ATOM 1997 N N . ALA A 1 251 ? -18.510 4.745 17.343 1.00 94.25 251 ALA A N 1
ATOM 1998 C CA . ALA A 1 251 ? -18.074 6.137 17.203 1.00 94.25 251 ALA A CA 1
ATOM 1999 C C . ALA A 1 251 ? -19.176 7.140 17.598 1.00 94.25 251 ALA A C 1
ATOM 2001 O O . ALA A 1 251 ? -18.889 8.151 18.247 1.00 94.25 251 ALA A O 1
ATOM 2002 N N . VAL A 1 252 ? -20.437 6.846 17.262 1.00 94.62 252 VAL A N 1
ATOM 2003 C CA . VAL A 1 252 ? -21.595 7.633 17.714 1.00 94.62 252 VAL A CA 1
ATOM 2004 C C . VAL A 1 252 ? -21.752 7.541 19.231 1.00 94.62 252 VAL A C 1
ATOM 2006 O O . VAL A 1 252 ? -21.850 8.579 19.878 1.00 94.62 252 VAL A O 1
ATOM 2009 N N . VAL A 1 253 ? -21.690 6.340 19.821 1.00 95.31 253 VAL A N 1
ATOM 2010 C CA . VAL A 1 253 ? -21.763 6.167 21.285 1.00 95.31 253 VAL A CA 1
ATOM 2011 C C . VAL A 1 253 ? -20.676 6.973 21.989 1.00 95.31 253 VAL A C 1
ATOM 2013 O O . VAL A 1 253 ? -20.971 7.711 22.924 1.00 95.31 253 VAL A O 1
ATOM 2016 N N . LEU A 1 254 ? -19.429 6.905 21.517 1.00 94.50 254 LEU A N 1
ATOM 2017 C CA . LEU A 1 254 ? -18.327 7.681 22.086 1.00 94.50 254 LEU A CA 1
ATOM 2018 C C . LEU A 1 254 ? -18.580 9.197 22.004 1.00 94.50 254 LEU A C 1
ATOM 2020 O O . LEU A 1 254 ? -18.272 9.932 22.944 1.00 94.50 254 LEU A O 1
ATOM 2024 N N . SER A 1 255 ? -19.150 9.664 20.892 1.00 94.19 255 SER A N 1
ATOM 2025 C CA . SER A 1 255 ? -19.493 11.077 20.692 1.00 94.19 255 SER A CA 1
ATOM 2026 C C . SER A 1 255 ? -20.600 11.523 21.651 1.00 94.19 255 SER A C 1
ATOM 2028 O O . SER A 1 255 ? -20.493 12.580 22.274 1.00 94.19 255 SER A O 1
ATOM 2030 N N . GLU A 1 256 ? -21.622 10.689 21.841 1.00 94.38 256 GLU A N 1
ATOM 2031 C CA . GLU A 1 256 ? -22.716 10.948 22.777 1.00 94.38 256 GLU A CA 1
ATOM 2032 C C . GLU A 1 256 ? -22.243 10.914 24.235 1.00 94.38 256 GLU A C 1
ATOM 2034 O O . GLU A 1 256 ? -22.590 11.811 24.998 1.00 94.38 256 GLU A O 1
ATOM 2039 N N . LEU A 1 257 ? -21.377 9.972 24.626 1.00 93.62 257 LEU A N 1
ATOM 2040 C CA . LEU A 1 257 ? -20.773 9.949 25.965 1.00 93.62 257 LEU A CA 1
ATOM 2041 C C . LEU A 1 257 ? -19.976 11.233 26.250 1.00 93.62 257 LEU A C 1
ATOM 2043 O O . LEU A 1 257 ? -20.096 11.824 27.324 1.00 93.62 257 LEU A O 1
ATOM 2047 N N . ARG A 1 258 ? -19.211 11.729 25.268 1.00 93.69 258 ARG A N 1
ATOM 2048 C CA . ARG A 1 258 ? -18.510 13.021 25.384 1.00 93.69 258 ARG A CA 1
ATOM 2049 C C . ARG A 1 258 ? -19.470 14.206 25.498 1.00 93.69 258 ARG A C 1
ATOM 2051 O O . ARG A 1 258 ? -19.122 15.182 26.162 1.00 93.69 258 ARG A O 1
ATOM 2058 N N . ARG A 1 259 ? -20.655 14.133 24.882 1.00 93.56 259 ARG A N 1
ATOM 2059 C CA . ARG A 1 259 ? -21.712 15.141 25.043 1.00 93.56 259 ARG A CA 1
ATOM 2060 C C . ARG A 1 259 ? -22.299 15.099 26.453 1.00 93.56 259 ARG A C 1
ATOM 2062 O O . ARG A 1 259 ? -22.353 16.140 27.099 1.00 93.56 259 ARG A O 1
ATOM 2069 N N . LEU A 1 260 ? -22.657 13.911 26.950 1.00 91.88 260 LEU A N 1
ATOM 2070 C CA . LEU A 1 260 ? -23.233 13.709 28.289 1.00 91.88 260 LEU A CA 1
ATOM 2071 C C . LEU A 1 260 ? -22.308 14.227 29.397 1.00 91.88 260 LEU A C 1
ATOM 2073 O O . LEU A 1 260 ? -22.776 14.796 30.375 1.00 91.88 260 LEU A O 1
ATOM 2077 N N . ARG A 1 261 ? -20.987 14.133 29.217 1.00 89.62 261 ARG A N 1
ATOM 2078 C CA . ARG A 1 261 ? -20.011 14.747 30.130 1.00 89.62 261 ARG A CA 1
ATOM 2079 C C . ARG A 1 261 ? -20.252 16.243 30.380 1.00 89.62 261 ARG A C 1
ATOM 2081 O O . ARG A 1 261 ? -20.016 16.720 31.487 1.00 89.62 261 ARG A O 1
ATOM 2088 N N . VAL A 1 262 ? -20.639 16.993 29.349 1.00 90.12 262 VAL A N 1
ATOM 2089 C CA . VAL A 1 262 ? -20.768 18.463 29.395 1.00 90.12 262 VAL A CA 1
ATOM 2090 C C . VAL A 1 262 ? -22.231 18.891 29.571 1.00 90.12 262 VAL A C 1
ATOM 2092 O O . VAL A 1 262 ? -22.516 20.069 29.766 1.00 90.12 262 VAL A O 1
ATOM 2095 N N . ASP A 1 263 ? -23.161 17.940 29.548 1.00 89.44 263 ASP A N 1
ATOM 2096 C CA . ASP A 1 263 ? -24.595 18.197 29.611 1.00 89.44 263 ASP A CA 1
ATOM 2097 C C . ASP A 1 263 ? -25.017 18.722 30.995 1.00 89.44 263 ASP A C 1
ATOM 2099 O O . ASP A 1 263 ? -24.933 18.022 32.006 1.00 89.44 263 ASP A O 1
ATOM 2103 N N . SER A 1 264 ? -25.485 19.971 31.048 1.00 85.44 264 SER A N 1
ATOM 2104 C CA . SER A 1 264 ? -25.911 20.627 32.289 1.00 85.44 264 SER A CA 1
ATOM 2105 C C . SER A 1 264 ? -27.192 20.042 32.887 1.00 85.44 264 SER A C 1
ATOM 2107 O O . SER A 1 264 ? -27.473 20.300 34.056 1.00 85.44 264 SER A O 1
ATOM 2109 N N . THR A 1 265 ? -27.952 19.250 32.123 1.00 88.00 265 THR A N 1
ATOM 2110 C CA . THR A 1 265 ? -29.166 18.575 32.604 1.00 88.00 265 THR A CA 1
ATOM 2111 C C . THR A 1 265 ? -28.858 17.359 33.483 1.00 88.00 265 THR A C 1
ATOM 2113 O O . THR A 1 265 ? -29.703 16.945 34.276 1.00 88.00 265 THR A O 1
ATOM 2116 N N . LEU A 1 266 ? -27.641 16.809 33.398 1.00 87.44 266 LEU A N 1
ATOM 2117 C CA . LEU A 1 266 ? -27.206 15.668 34.201 1.00 87.44 266 LEU A CA 1
ATOM 2118 C C . LEU A 1 266 ? -26.613 16.094 35.550 1.00 87.44 266 LEU A C 1
ATOM 2120 O O . LEU A 1 266 ? -25.888 17.091 35.670 1.00 87.44 266 LEU A O 1
ATOM 2124 N N . SER A 1 267 ? -26.848 15.268 36.575 1.00 89.38 267 SER A N 1
ATOM 2125 C CA . SER A 1 267 ? -26.233 15.458 37.890 1.00 89.38 267 SER A CA 1
ATOM 2126 C C . SER A 1 267 ? -24.702 15.454 37.790 1.00 89.38 267 SER A C 1
ATOM 2128 O O . SER A 1 267 ? -24.105 14.803 36.926 1.00 89.38 267 SER A O 1
ATOM 2130 N N . GLN A 1 268 ? -24.044 16.196 38.685 1.00 89.69 268 GLN A N 1
ATOM 2131 C CA . GLN A 1 268 ? -22.579 16.268 38.717 1.00 89.69 268 GLN A CA 1
ATOM 2132 C C . GLN A 1 268 ? -21.945 14.882 38.935 1.00 89.69 268 GLN A C 1
ATOM 2134 O O . GLN A 1 268 ? -20.887 14.590 38.379 1.00 89.69 268 GLN A O 1
ATOM 2139 N N . GLU A 1 269 ? -22.614 14.012 39.692 1.00 88.94 269 GLU A N 1
ATOM 2140 C CA . GLU A 1 269 ? -22.176 12.641 39.955 1.00 88.94 269 GLU A CA 1
ATOM 2141 C C . GLU A 1 269 ? -22.161 11.795 38.674 1.00 88.94 269 GLU A C 1
ATOM 2143 O O . GLU A 1 269 ? -21.141 11.186 38.352 1.00 88.94 269 GLU A O 1
ATOM 2148 N N . LEU A 1 270 ? -23.242 11.828 37.884 1.00 88.12 270 LEU A N 1
ATOM 2149 C CA . LEU A 1 270 ? -23.317 11.100 36.613 1.00 88.12 270 LEU A CA 1
ATOM 2150 C C . LEU A 1 270 ? -22.283 11.611 35.606 1.00 88.12 270 LEU A C 1
ATOM 2152 O O . LEU A 1 270 ? -21.596 10.811 34.974 1.00 88.12 270 LEU A O 1
ATOM 2156 N N . ARG A 1 271 ? -22.095 12.933 35.510 1.00 89.88 271 ARG A N 1
ATOM 2157 C CA . ARG A 1 271 ? -21.052 13.524 34.654 1.00 89.88 271 ARG A CA 1
ATOM 2158 C C . ARG A 1 271 ? -19.649 13.076 35.053 1.00 89.88 271 ARG A C 1
ATOM 2160 O O . ARG A 1 271 ? -18.834 12.762 34.186 1.00 89.88 271 ARG A O 1
ATOM 2167 N N . THR A 1 272 ? -19.385 13.002 36.355 1.00 91.25 272 THR A N 1
ATOM 2168 C CA . THR A 1 272 ? -18.100 12.524 36.885 1.00 91.25 272 THR A CA 1
ATOM 2169 C C . THR A 1 272 ? -17.885 11.047 36.565 1.00 91.25 272 THR A C 1
ATOM 2171 O O . THR A 1 272 ? -16.794 10.680 36.136 1.00 91.25 272 THR A O 1
ATOM 2174 N N . ARG A 1 273 ? -18.924 10.206 36.682 1.00 91.62 273 ARG A N 1
ATOM 2175 C CA . ARG A 1 273 ? -18.851 8.785 36.298 1.00 91.62 273 ARG A CA 1
ATOM 2176 C C . ARG A 1 273 ? -18.586 8.598 34.805 1.00 91.62 273 ARG A C 1
ATOM 2178 O O . ARG A 1 273 ? -17.732 7.793 34.446 1.00 91.62 273 ARG A O 1
ATOM 2185 N N . VAL A 1 274 ? -19.258 9.364 33.941 1.00 91.56 274 VAL A N 1
ATOM 2186 C CA . VAL A 1 274 ? -19.014 9.333 32.487 1.00 91.56 274 VAL A CA 1
ATOM 2187 C C . VAL A 1 274 ? -17.570 9.731 32.172 1.00 91.56 274 VAL A C 1
ATOM 2189 O O . VAL A 1 274 ? -16.900 9.038 31.410 1.00 91.56 274 VAL A O 1
ATOM 2192 N N . GLN A 1 275 ? -17.068 10.815 32.774 1.00 92.69 275 GLN A N 1
ATOM 2193 C CA . GLN A 1 275 ? -15.684 11.254 32.572 1.00 92.69 275 GLN A CA 1
ATOM 2194 C C . GLN A 1 275 ? -14.677 10.207 33.067 1.00 92.69 275 GLN A C 1
ATOM 2196 O O . GLN A 1 275 ? -13.745 9.885 32.338 1.00 92.69 275 GLN A O 1
ATOM 2201 N N . ALA A 1 276 ? -14.893 9.626 34.251 1.00 92.25 276 ALA A N 1
ATOM 2202 C CA . ALA A 1 276 ? -14.032 8.576 34.792 1.00 92.25 276 ALA A CA 1
ATOM 2203 C C . ALA A 1 276 ? -13.990 7.339 33.879 1.00 92.25 276 ALA A C 1
ATOM 2205 O O . ALA A 1 276 ? -12.911 6.818 33.600 1.00 92.25 276 ALA A O 1
ATOM 2206 N N . ALA A 1 277 ? -15.140 6.909 33.348 1.00 92.25 277 ALA A N 1
ATOM 2207 C CA . ALA A 1 277 ? -15.202 5.795 32.406 1.00 92.25 277 ALA A CA 1
ATOM 2208 C C . ALA A 1 277 ? -14.476 6.106 31.087 1.00 92.25 277 ALA A C 1
ATOM 2210 O O . ALA A 1 277 ? -13.784 5.236 30.558 1.00 92.25 277 ALA A O 1
ATOM 2211 N N . LEU A 1 278 ? -14.595 7.333 30.564 1.00 92.38 278 LEU A N 1
ATOM 2212 C CA . LEU A 1 278 ? -13.872 7.761 29.363 1.00 92.38 278 LEU A CA 1
ATOM 2213 C C . LEU A 1 278 ? -12.354 7.791 29.588 1.00 92.38 278 LEU A C 1
ATOM 2215 O O . LEU A 1 278 ? -11.623 7.280 28.745 1.00 92.38 278 LEU A O 1
ATOM 2219 N N . ASP A 1 279 ? -11.887 8.326 30.717 1.00 91.19 279 ASP A N 1
ATOM 2220 C CA . ASP A 1 279 ? -10.454 8.409 31.035 1.00 91.19 279 ASP A CA 1
ATOM 2221 C C . ASP A 1 279 ? -9.833 7.027 31.283 1.00 91.19 279 ASP A C 1
ATOM 2223 O O . ASP A 1 279 ? -8.701 6.766 30.871 1.00 91.19 279 ASP A O 1
ATOM 2227 N N . GLN A 1 280 ? -10.585 6.124 31.918 1.00 90.62 280 GLN A N 1
ATOM 2228 C CA . GLN A 1 280 ? -10.173 4.740 32.147 1.00 90.62 280 GLN A CA 1
ATOM 2229 C C . GLN A 1 280 ? -10.150 3.937 30.838 1.00 90.62 280 GLN A C 1
ATOM 2231 O O . GLN A 1 280 ? -9.166 3.267 30.526 1.00 90.62 280 GLN A O 1
ATOM 2236 N N . CYS A 1 281 ? -11.231 3.985 30.058 1.00 91.81 281 CYS A N 1
ATOM 2237 C CA . CYS A 1 281 ? -11.409 3.092 28.911 1.00 91.81 281 CYS A CA 1
ATOM 2238 C C . CYS A 1 281 ? -10.785 3.629 27.620 1.00 91.81 281 CYS A C 1
ATOM 2240 O O . CYS A 1 281 ? -10.481 2.838 26.733 1.00 91.81 281 CYS A O 1
ATOM 2242 N N . PHE A 1 282 ? -10.562 4.940 27.510 1.00 93.06 282 PHE A N 1
ATOM 2243 C CA . PHE A 1 282 ? -9.948 5.589 26.348 1.00 93.06 282 PHE A CA 1
ATOM 2244 C C . PHE A 1 282 ? -8.817 6.543 26.775 1.00 93.06 282 PHE A C 1
ATOM 2246 O O . PHE A 1 282 ? -8.900 7.749 26.525 1.00 93.06 282 PHE A O 1
ATOM 2253 N N . PRO A 1 283 ? -7.745 6.027 27.413 1.00 91.56 283 PRO A N 1
ATOM 2254 C CA . PRO A 1 283 ? -6.579 6.836 27.762 1.00 91.56 283 PRO A CA 1
ATOM 2255 C C . PRO A 1 283 ? -5.918 7.388 26.488 1.00 91.56 283 PRO A C 1
ATOM 2257 O O . PRO A 1 283 ? -6.113 6.822 25.421 1.00 91.56 283 PRO A O 1
ATOM 2260 N N . PRO A 1 284 ? -5.078 8.433 26.547 1.00 88.12 284 PRO A N 1
ATOM 2261 C CA . PRO A 1 284 ? -4.420 8.967 25.348 1.00 88.12 284 PRO A CA 1
ATOM 2262 C C . PRO A 1 284 ? -3.449 7.973 24.687 1.00 88.12 284 PRO A C 1
ATOM 2264 O O . PRO A 1 284 ? -3.255 8.012 23.478 1.00 88.12 284 PRO A O 1
ATOM 2267 N N . LEU A 1 285 ? -2.839 7.078 25.471 1.00 89.62 285 LEU A N 1
ATOM 2268 C CA . LEU A 1 285 ? -1.873 6.089 24.992 1.00 89.62 285 LEU A CA 1
ATOM 2269 C C . LEU A 1 285 ? -2.220 4.694 25.515 1.00 89.62 285 LEU A C 1
ATOM 2271 O O . LEU A 1 285 ? -2.527 4.529 26.701 1.00 89.62 285 LEU A O 1
ATOM 2275 N N . VAL A 1 286 ? -2.035 3.677 24.671 1.00 89.56 286 VAL A N 1
ATOM 2276 C CA . VAL A 1 286 ? -2.310 2.267 25.015 1.00 89.56 286 VAL A CA 1
ATOM 2277 C C . VAL A 1 286 ? -1.395 1.715 26.107 1.00 89.56 286 VAL A C 1
ATOM 2279 O O . VAL A 1 286 ? -1.719 0.712 26.745 1.00 89.56 286 VAL A O 1
ATOM 2282 N N . LYS A 1 287 ? -0.268 2.387 26.389 1.00 88.38 287 LYS A N 1
ATOM 2283 C CA . LY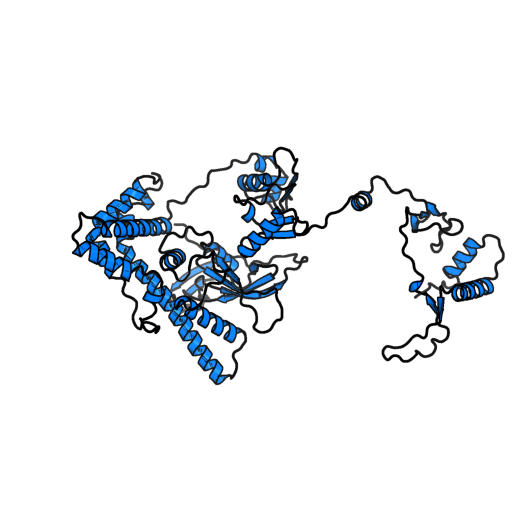S A 1 287 ? 0.649 2.007 27.473 1.00 88.38 287 LYS A CA 1
ATOM 2284 C C . LYS A 1 287 ? -0.064 1.895 28.822 1.00 88.38 287 LYS A C 1
ATOM 2286 O O . LYS A 1 287 ? 0.315 1.058 29.630 1.00 88.38 287 LYS A O 1
ATOM 2291 N N . THR A 1 288 ? -1.113 2.690 29.046 1.00 88.12 288 THR A N 1
ATOM 2292 C CA . THR A 1 288 ? -1.903 2.676 30.285 1.00 88.12 288 THR A CA 1
ATOM 2293 C C . THR A 1 288 ? -2.590 1.328 30.517 1.00 88.12 288 THR A C 1
ATOM 2295 O O . THR A 1 288 ? -2.688 0.881 31.661 1.00 88.12 288 THR A O 1
ATOM 2298 N N . TRP A 1 289 ? -3.010 0.651 29.443 1.00 89.69 289 TRP A N 1
ATOM 2299 C CA . TRP A 1 289 ? -3.617 -0.680 29.512 1.00 89.69 289 TRP A CA 1
ATOM 2300 C C . TRP A 1 289 ? -2.599 -1.788 29.791 1.00 89.69 289 TRP A C 1
ATOM 2302 O O . TRP A 1 289 ? -2.941 -2.822 30.360 1.00 89.69 289 TRP A O 1
ATOM 2312 N N . LEU A 1 290 ? -1.349 -1.594 29.373 1.00 88.19 290 LEU A N 1
ATOM 2313 C CA . LEU A 1 290 ? -0.338 -2.652 29.346 1.00 88.19 290 LEU A CA 1
ATOM 2314 C C . LEU A 1 290 ? 0.660 -2.561 30.505 1.00 88.19 290 LEU A C 1
ATOM 2316 O O . LEU A 1 290 ? 1.097 -3.591 31.020 1.00 88.19 290 LEU A O 1
ATOM 2320 N N . PHE A 1 291 ? 0.998 -1.344 30.929 1.00 88.00 291 PHE A N 1
ATOM 2321 C CA . PHE A 1 291 ? 2.025 -1.067 31.926 1.00 88.00 291 PHE A CA 1
ATOM 2322 C C . PHE A 1 291 ? 1.444 -0.388 33.172 1.00 88.00 291 PHE A C 1
ATOM 2324 O O . PHE A 1 291 ? 0.424 0.310 33.122 1.00 88.00 291 PHE A O 1
ATOM 2331 N N . ASP A 1 292 ? 2.082 -0.623 34.313 1.00 84.94 292 ASP A N 1
ATOM 2332 C CA . ASP A 1 292 ? 1.822 0.099 35.554 1.00 84.94 292 ASP A CA 1
ATOM 2333 C C . ASP A 1 292 ? 2.548 1.462 35.581 1.00 84.94 292 ASP A C 1
ATOM 2335 O O . ASP A 1 292 ? 3.296 1.817 34.666 1.00 84.94 292 ASP A O 1
ATOM 2339 N N . GLY A 1 293 ? 2.329 2.250 36.639 1.00 76.81 293 GLY A N 1
ATOM 2340 C CA . GLY A 1 293 ? 2.974 3.561 36.806 1.00 76.81 293 GLY A CA 1
ATOM 2341 C C . GLY A 1 293 ? 4.501 3.507 36.962 1.00 76.81 293 GLY A C 1
ATOM 2342 O O . GLY A 1 293 ? 5.149 4.545 36.877 1.00 76.81 293 GLY A O 1
ATOM 2343 N N . GLN A 1 294 ? 5.075 2.318 37.169 1.00 77.00 294 GLN A N 1
ATOM 2344 C CA . GLN A 1 294 ? 6.516 2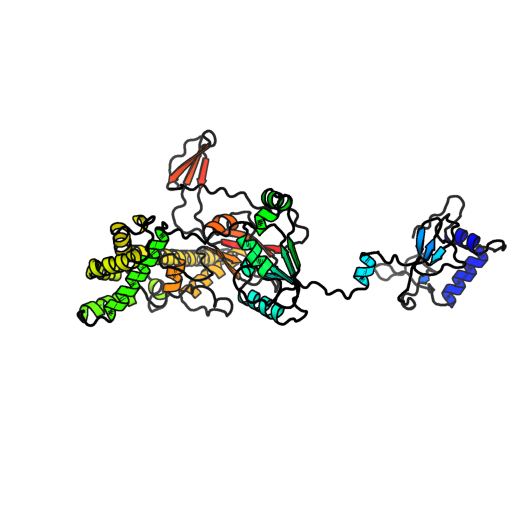.076 37.284 1.00 77.00 294 GLN A CA 1
ATOM 2345 C C . GLN A 1 294 ? 7.123 1.537 35.974 1.00 77.00 294 GLN A C 1
ATOM 2347 O O . GLN A 1 294 ? 8.338 1.377 35.877 1.00 77.00 294 GLN A O 1
ATOM 2352 N N . GLY A 1 295 ? 6.303 1.294 34.944 1.00 76.00 295 GLY A N 1
ATOM 2353 C CA . GLY A 1 295 ? 6.736 0.780 33.644 1.00 76.00 295 GLY A CA 1
ATOM 2354 C C . GLY A 1 295 ? 6.876 -0.745 33.572 1.00 76.00 295 GLY A C 1
ATOM 2355 O O . GLY A 1 295 ? 7.418 -1.254 32.579 1.00 76.00 295 GLY A O 1
ATOM 2356 N N . ASN A 1 296 ? 6.387 -1.474 34.580 1.00 82.56 296 ASN A N 1
ATOM 2357 C CA . ASN A 1 296 ? 6.292 -2.932 34.557 1.00 82.56 296 ASN A CA 1
ATOM 2358 C C . ASN A 1 296 ? 5.010 -3.370 33.853 1.00 82.56 296 ASN A C 1
ATOM 2360 O O . ASN A 1 296 ? 4.020 -2.643 33.807 1.00 82.56 296 ASN A O 1
ATOM 2364 N N . VAL A 1 297 ? 5.026 -4.575 33.291 1.00 85.00 297 VAL A N 1
ATOM 2365 C CA . VAL A 1 297 ? 3.844 -5.162 32.652 1.00 85.00 297 VAL A CA 1
ATOM 2366 C C . VAL A 1 297 ? 2.822 -5.482 33.734 1.00 85.00 297 VAL A C 1
ATOM 2368 O O . VAL A 1 297 ? 3.157 -6.118 34.731 1.00 85.00 297 VAL A O 1
ATOM 2371 N N . ARG A 1 298 ? 1.570 -5.062 33.544 1.00 85.00 298 ARG A N 1
ATOM 2372 C CA . ARG A 1 298 ? 0.495 -5.374 34.495 1.00 85.00 298 ARG A CA 1
ATOM 2373 C C . ARG A 1 298 ? 0.299 -6.884 34.596 1.00 85.00 298 ARG A C 1
ATOM 2375 O O . ARG A 1 298 ? 0.293 -7.573 33.579 1.00 85.00 298 ARG A O 1
ATOM 2382 N N . THR A 1 299 ? 0.063 -7.406 35.791 1.00 79.31 299 THR A N 1
ATOM 2383 C CA . THR A 1 299 ? -0.207 -8.842 35.988 1.00 79.31 299 THR A CA 1
ATOM 2384 C C . THR A 1 299 ? -1.621 -9.221 35.545 1.00 79.31 299 THR A C 1
ATOM 2386 O O . THR A 1 299 ? -1.822 -10.269 34.940 1.00 79.31 299 THR A O 1
ATOM 2389 N N . GLU A 1 300 ? -2.585 -8.329 35.764 1.00 82.75 300 GLU A N 1
ATOM 2390 C CA . GLU A 1 300 ? -3.991 -8.530 35.407 1.00 82.75 300 GLU A CA 1
ATOM 2391 C C . GLU A 1 300 ? -4.366 -7.796 34.112 1.00 82.75 300 GLU A C 1
ATOM 2393 O O . GLU A 1 300 ? -3.681 -6.868 33.665 1.00 82.75 300 GLU A O 1
ATOM 2398 N N . VAL A 1 301 ? -5.453 -8.242 33.478 1.00 81.62 301 VAL A N 1
ATOM 2399 C CA . VAL A 1 301 ? -6.030 -7.559 32.313 1.00 81.62 301 VAL A CA 1
ATOM 2400 C C . VAL A 1 301 ? -6.606 -6.224 32.773 1.00 81.62 301 VAL A C 1
ATOM 2402 O O . VAL A 1 301 ? -7.275 -6.162 33.799 1.00 81.62 301 VAL A O 1
ATOM 2405 N N . TYR A 1 302 ? -6.342 -5.158 32.017 1.00 86.25 302 TYR A N 1
ATOM 2406 C CA . TYR A 1 302 ? -6.869 -3.839 32.344 1.00 86.25 302 TYR A CA 1
ATOM 2407 C C . TYR A 1 302 ? -8.398 -3.848 32.310 1.00 86.25 302 TYR A C 1
ATOM 2409 O O . TYR A 1 302 ? -8.999 -4.266 31.317 1.00 86.25 302 TYR A O 1
ATOM 2417 N N . ASP A 1 303 ? -9.005 -3.391 33.399 1.00 85.12 303 ASP A N 1
ATOM 2418 C CA . ASP A 1 303 ? -10.451 -3.377 33.538 1.00 85.12 303 ASP A CA 1
ATOM 2419 C C . ASP A 1 303 ? -11.070 -2.232 32.726 1.00 85.12 303 ASP A C 1
ATOM 2421 O O . ASP A 1 303 ? -10.734 -1.060 32.912 1.00 85.12 303 ASP A O 1
ATOM 2425 N N . VAL A 1 304 ? -11.988 -2.591 31.831 1.00 87.56 304 VAL A N 1
ATOM 2426 C CA . VAL A 1 304 ? -12.785 -1.669 31.008 1.00 87.56 304 VAL A CA 1
ATOM 2427 C C . VAL A 1 304 ? -14.283 -1.761 31.326 1.00 87.56 304 VAL A C 1
ATOM 2429 O O . VAL A 1 304 ? -15.107 -1.189 30.613 1.00 87.56 304 VAL A O 1
ATOM 2432 N N . ASN A 1 305 ? -14.663 -2.461 32.402 1.00 84.81 305 ASN A N 1
ATOM 2433 C CA . ASN A 1 305 ? -16.063 -2.678 32.778 1.00 84.81 305 ASN A CA 1
ATOM 2434 C C . ASN A 1 305 ? -16.784 -1.387 33.186 1.00 84.81 305 ASN A C 1
ATOM 2436 O O . ASN A 1 305 ? -17.998 -1.297 33.011 1.00 84.81 305 ASN A O 1
ATOM 2440 N N . GLY A 1 306 ? -16.054 -0.354 33.626 1.00 86.56 306 GLY A N 1
ATOM 2441 C CA . GLY A 1 306 ? -16.631 0.967 33.905 1.00 86.56 306 GLY A CA 1
ATOM 2442 C C . GLY A 1 306 ? -17.386 1.561 32.706 1.00 86.56 306 GLY A C 1
ATOM 2443 O O . GLY A 1 306 ? -18.374 2.272 32.883 1.00 86.56 306 GLY A O 1
ATOM 2444 N N . LEU A 1 307 ? -16.993 1.210 31.474 1.00 91.06 307 LEU A N 1
ATOM 2445 C CA . LEU A 1 307 ? -17.733 1.591 30.270 1.00 91.06 307 LEU A CA 1
ATOM 2446 C C . LEU A 1 307 ? -19.090 0.881 30.170 1.00 91.06 307 LEU A C 1
ATOM 2448 O O . LEU A 1 307 ? -20.066 1.507 29.764 1.00 91.06 307 LEU A O 1
ATOM 2452 N N . ALA A 1 308 ? -19.172 -0.397 30.550 1.00 91.81 308 ALA A N 1
ATOM 2453 C CA . ALA A 1 308 ? -20.414 -1.167 30.502 1.00 91.81 308 ALA A CA 1
ATOM 2454 C C . ALA A 1 308 ? -21.472 -0.579 31.445 1.00 91.81 308 ALA A C 1
ATOM 2456 O O . ALA A 1 308 ? -22.623 -0.416 31.048 1.00 91.81 308 ALA A O 1
ATOM 2457 N N . GLU A 1 309 ? -21.078 -0.177 32.657 1.00 90.88 309 GLU A N 1
ATOM 2458 C CA . GLU A 1 309 ? -21.989 0.452 33.622 1.00 90.88 309 GLU A CA 1
ATOM 2459 C C . GLU A 1 309 ? -22.585 1.764 33.098 1.00 90.88 309 GLU A C 1
ATOM 2461 O O . GLU A 1 309 ? -23.791 2.007 33.205 1.00 90.88 309 GLU A O 1
ATOM 2466 N N . VAL A 1 310 ? -21.742 2.618 32.510 1.00 92.00 310 VAL A N 1
ATOM 2467 C CA . VAL A 1 310 ? -22.172 3.905 31.951 1.00 92.00 310 VAL A CA 1
ATOM 2468 C C . VAL A 1 310 ? -23.073 3.697 30.735 1.00 92.00 310 VAL A C 1
ATOM 2470 O O . VAL A 1 310 ? -24.090 4.381 30.605 1.00 92.00 310 VAL A O 1
ATOM 2473 N N . ILE A 1 311 ? -22.748 2.727 29.874 1.00 93.19 311 ILE A N 1
ATOM 2474 C CA . ILE A 1 311 ? -23.592 2.361 28.733 1.00 93.19 311 ILE A CA 1
ATOM 2475 C C . ILE A 1 311 ? -24.951 1.858 29.213 1.00 93.19 311 ILE A C 1
ATOM 2477 O O . ILE A 1 311 ? -25.964 2.329 28.707 1.00 93.19 311 ILE A O 1
ATOM 2481 N N . MET A 1 312 ? -24.998 0.968 30.208 1.00 93.12 312 MET A N 1
ATOM 2482 C CA . MET A 1 312 ? -26.259 0.469 30.763 1.00 93.12 312 MET A CA 1
ATOM 2483 C C . MET A 1 312 ? -27.109 1.594 31.361 1.00 93.12 312 MET A C 1
ATOM 2485 O O . MET A 1 312 ? -28.313 1.641 31.123 1.00 93.12 312 MET A O 1
ATOM 2489 N N . THR A 1 313 ? -26.484 2.532 32.077 1.00 92.94 313 THR A N 1
ATOM 2490 C CA . THR A 1 313 ? -27.174 3.673 32.702 1.00 92.94 313 THR A CA 1
ATOM 2491 C C . THR A 1 313 ? -27.815 4.602 31.665 1.00 92.94 313 THR A C 1
ATOM 2493 O O . THR A 1 313 ? -28.905 5.122 31.886 1.00 92.94 313 THR A O 1
ATOM 2496 N N . HIS A 1 314 ? -27.160 4.804 30.519 1.00 92.44 314 HIS A N 1
ATOM 2497 C CA . HIS A 1 314 ? -27.620 5.709 29.460 1.00 92.44 314 HIS A CA 1
ATOM 2498 C C . HIS A 1 314 ? -28.103 4.978 28.199 1.00 92.44 314 HIS A C 1
ATOM 2500 O O . HIS A 1 314 ? -28.180 5.580 27.125 1.00 92.44 314 HIS A O 1
ATOM 2506 N N . ARG A 1 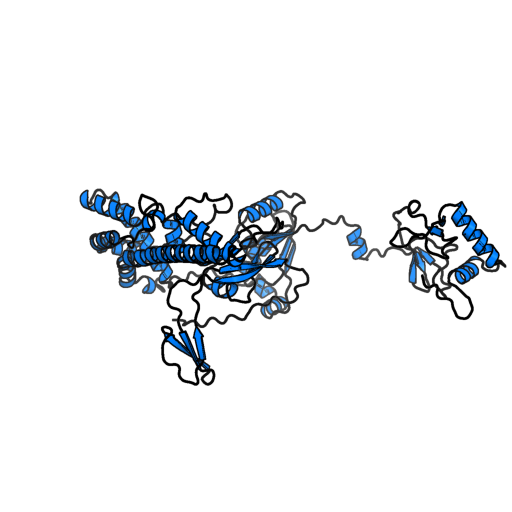315 ? -28.444 3.689 28.312 1.00 93.81 315 ARG A N 1
ATOM 2507 C CA . ARG A 1 315 ? -28.687 2.799 27.169 1.00 93.81 315 ARG A CA 1
ATOM 2508 C C . ARG A 1 315 ? -29.756 3.321 26.219 1.00 93.81 315 ARG A C 1
ATOM 2510 O O . ARG A 1 315 ? -29.550 3.298 25.007 1.00 93.81 315 ARG A O 1
ATOM 2517 N N . GLU A 1 316 ? -30.879 3.795 26.755 1.00 93.06 316 GLU A N 1
ATOM 2518 C CA . GLU A 1 316 ? -31.995 4.319 25.957 1.00 93.06 316 GLU A CA 1
ATOM 2519 C C . GLU A 1 316 ? -31.566 5.535 25.132 1.00 93.06 316 GLU A C 1
ATOM 2521 O O . GLU A 1 316 ? -31.750 5.558 23.915 1.00 93.06 316 GLU A O 1
ATOM 2526 N N . THR A 1 317 ? -30.901 6.503 25.768 1.00 92.31 317 THR A N 1
ATOM 2527 C CA . THR A 1 317 ? -30.388 7.710 25.107 1.00 92.31 317 THR A CA 1
ATOM 2528 C C . THR A 1 317 ? -29.357 7.372 24.032 1.00 92.31 317 THR A C 1
ATOM 2530 O O . THR A 1 317 ? -29.427 7.901 22.922 1.00 92.31 317 THR A O 1
ATOM 2533 N N . LEU A 1 318 ? -28.413 6.474 24.336 1.00 94.06 318 LEU A N 1
ATOM 2534 C CA . LEU A 1 318 ? -27.364 6.059 23.403 1.00 94.06 318 LEU A CA 1
ATOM 2535 C C . LEU A 1 318 ? -27.953 5.326 22.193 1.00 94.06 318 LEU A C 1
ATOM 2537 O O . LEU A 1 318 ? -27.647 5.677 21.055 1.00 94.06 318 LEU A O 1
ATOM 2541 N N . THR A 1 319 ? -28.844 4.361 22.429 1.00 94.56 319 THR A N 1
ATOM 2542 C CA . THR A 1 319 ? -29.495 3.582 21.366 1.00 94.56 319 THR A CA 1
ATOM 2543 C C . THR A 1 319 ? -30.346 4.481 20.471 1.00 94.56 319 THR A C 1
ATOM 2545 O O . THR A 1 319 ? -30.241 4.397 19.249 1.00 94.56 319 THR A O 1
ATOM 2548 N N . ALA A 1 320 ? -31.117 5.404 21.056 1.00 93.38 320 ALA A N 1
ATOM 2549 C CA . ALA A 1 320 ? -31.923 6.360 20.302 1.00 93.38 320 ALA A CA 1
ATOM 2550 C C . ALA A 1 320 ? -31.059 7.300 19.446 1.00 93.38 320 ALA A C 1
ATOM 2552 O O . ALA A 1 320 ? -31.413 7.602 18.305 1.00 93.38 320 ALA A O 1
ATOM 2553 N N . SER A 1 321 ? -29.913 7.758 19.961 1.00 93.06 321 SER A N 1
ATOM 2554 C CA . SER A 1 321 ? -28.984 8.583 19.183 1.00 93.06 321 SER A CA 1
ATOM 2555 C C . SER A 1 321 ? -28.341 7.806 18.032 1.00 93.06 321 SER A C 1
ATOM 2557 O O . SER A 1 321 ? -28.291 8.330 16.920 1.00 93.06 321 SER A O 1
ATOM 2559 N N . VAL A 1 322 ? -27.921 6.554 18.248 1.00 93.50 322 VAL A N 1
ATOM 2560 C CA . VAL A 1 322 ? -27.397 5.688 17.176 1.00 93.50 322 VAL A CA 1
ATOM 2561 C C . VAL A 1 322 ? -28.465 5.461 16.102 1.00 93.50 322 VAL A C 1
ATOM 2563 O O . VAL A 1 322 ? -28.216 5.731 14.929 1.00 93.50 322 VAL A O 1
ATOM 2566 N N . GLN A 1 323 ? -29.678 5.061 16.492 1.00 92.62 323 GLN A N 1
ATOM 2567 C CA . GLN A 1 323 ? -30.797 4.866 15.565 1.00 92.62 323 GLN A CA 1
ATOM 2568 C C . GLN A 1 323 ? -31.108 6.129 14.760 1.00 92.62 323 GLN A C 1
ATOM 2570 O O . GLN A 1 323 ? -31.289 6.045 13.551 1.00 92.62 323 GLN A O 1
ATOM 2575 N N . ARG A 1 324 ? -31.108 7.309 15.393 1.00 91.44 324 ARG A N 1
ATOM 2576 C CA . ARG A 1 324 ? -31.359 8.589 14.714 1.00 91.44 324 ARG A CA 1
ATOM 2577 C C . ARG A 1 324 ? -30.329 8.883 13.624 1.00 91.44 324 ARG A C 1
ATOM 2579 O O . ARG A 1 324 ? -30.704 9.344 12.549 1.00 91.44 324 ARG A O 1
ATOM 2586 N N . VAL A 1 325 ? -29.047 8.628 13.896 1.00 90.31 325 VAL A N 1
ATOM 2587 C CA . VAL A 1 325 ? -27.965 8.860 12.926 1.00 90.31 325 VAL A CA 1
ATOM 2588 C C . VAL A 1 325 ? -28.161 7.971 11.701 1.00 90.31 325 VAL A C 1
ATOM 2590 O O . VAL A 1 325 ? -28.200 8.484 10.582 1.00 90.31 325 VAL A O 1
ATOM 2593 N N . PHE A 1 326 ? -28.366 6.668 11.906 1.00 88.00 326 PHE A N 1
ATOM 2594 C CA . PHE A 1 326 ? -28.542 5.728 10.801 1.00 88.00 326 PHE A CA 1
ATOM 2595 C C . PHE A 1 326 ? -29.882 5.925 10.072 1.00 88.00 326 PHE A C 1
ATOM 2597 O O . PHE A 1 326 ? -29.902 5.943 8.849 1.00 88.00 326 PHE A O 1
ATOM 2604 N N . ALA A 1 327 ? -30.989 6.202 10.764 1.00 81.00 327 ALA A N 1
ATOM 2605 C CA . ALA A 1 327 ? -32.305 6.380 10.139 1.00 81.00 327 ALA A CA 1
ATOM 2606 C C . ALA A 1 327 ? -32.409 7.601 9.204 1.00 81.00 327 ALA A C 1
ATOM 2608 O O . ALA A 1 327 ? -33.283 7.637 8.343 1.00 81.00 327 ALA A O 1
ATOM 2609 N N . SER A 1 328 ? -31.544 8.608 9.365 1.00 76.38 328 SER A N 1
ATOM 2610 C CA . SER A 1 328 ? -31.653 9.869 8.620 1.00 76.38 328 SER A CA 1
ATOM 2611 C C . SER A 1 328 ? -31.304 9.764 7.128 1.00 76.38 328 SER A C 1
ATOM 2613 O O . SER A 1 328 ? -31.857 10.514 6.326 1.00 76.38 328 SER A O 1
ATOM 2615 N N . GLN A 1 329 ? -30.377 8.873 6.755 1.00 75.12 329 GLN A N 1
ATOM 2616 C CA . GLN A 1 329 ? -29.793 8.824 5.405 1.00 75.12 329 GLN A CA 1
ATOM 2617 C C . GLN A 1 329 ? -29.525 7.396 4.890 1.00 75.12 329 GLN A C 1
ATOM 2619 O O . GLN A 1 329 ? -28.931 7.242 3.822 1.00 75.12 329 GLN A O 1
ATOM 2624 N N . TRP A 1 330 ? -29.943 6.342 5.608 1.00 84.31 330 TRP A N 1
ATOM 2625 C CA . TRP A 1 330 ? -29.745 4.968 5.130 1.00 84.31 330 TRP A CA 1
ATOM 2626 C C . TRP A 1 330 ? -30.736 4.605 4.017 1.00 84.31 330 TRP A C 1
ATOM 2628 O O . TRP A 1 330 ? -31.934 4.867 4.160 1.00 84.31 330 TRP A O 1
ATOM 2638 N N . PRO A 1 331 ? -30.292 3.959 2.926 1.00 84.69 331 PRO A N 1
ATOM 2639 C CA . PRO A 1 331 ? -31.197 3.509 1.878 1.00 84.69 331 PRO A CA 1
ATOM 2640 C C . PRO A 1 331 ? -32.226 2.504 2.399 1.00 84.69 331 PRO A C 1
ATOM 2642 O O . PRO A 1 331 ? -31.885 1.558 3.111 1.00 84.69 331 PRO A O 1
ATOM 2645 N N . HIS A 1 332 ? -33.481 2.647 1.963 1.00 81.44 332 HIS A N 1
ATOM 2646 C CA . HIS A 1 332 ? -34.565 1.733 2.343 1.00 81.44 332 HIS A CA 1
ATOM 2647 C C . HIS A 1 332 ? -34.254 0.263 2.019 1.00 81.44 332 HIS A C 1
ATOM 2649 O O . HIS A 1 332 ? -34.608 -0.622 2.798 1.00 81.44 332 HIS A O 1
ATOM 2655 N N . ALA A 1 333 ? -33.550 0.014 0.909 1.00 81.50 333 ALA A N 1
ATOM 2656 C CA . ALA A 1 333 ? -33.163 -1.323 0.460 1.00 81.50 333 ALA A CA 1
ATOM 2657 C C . ALA A 1 333 ? -32.221 -2.057 1.437 1.00 81.50 333 ALA A C 1
ATOM 2659 O O . ALA A 1 333 ? -32.242 -3.284 1.486 1.00 81.50 333 ALA A O 1
ATOM 2660 N N . ASP A 1 334 ? -31.450 -1.316 2.240 1.00 83.38 334 ASP A N 1
ATOM 2661 C CA . ASP A 1 334 ? -30.437 -1.855 3.159 1.00 83.38 334 ASP A CA 1
ATOM 2662 C C . ASP A 1 334 ? -30.813 -1.647 4.636 1.00 83.38 334 ASP A C 1
ATOM 2664 O O . ASP A 1 334 ? -29.983 -1.791 5.534 1.00 83.38 334 ASP A O 1
ATOM 2668 N N . SER A 1 335 ? -32.080 -1.322 4.906 1.00 82.81 335 SER A N 1
ATOM 2669 C CA . SER A 1 335 ? -32.598 -1.038 6.252 1.00 82.81 335 SER A CA 1
ATOM 2670 C C . SER A 1 335 ? -32.418 -2.193 7.243 1.00 82.81 335 SER A C 1
ATOM 2672 O O . SER A 1 335 ? -32.235 -1.951 8.435 1.00 82.81 335 SER A O 1
ATOM 2674 N N . GLY A 1 336 ? -32.382 -3.441 6.761 1.00 84.44 336 GLY A N 1
ATOM 2675 C CA . GLY A 1 336 ? -32.118 -4.615 7.597 1.00 84.44 336 GLY A CA 1
ATOM 2676 C C . GLY A 1 336 ? -30.749 -4.593 8.287 1.00 84.44 336 GLY A C 1
ATOM 2677 O O . GLY A 1 336 ? -30.625 -5.113 9.389 1.00 84.44 336 GLY A O 1
ATOM 2678 N N . ALA A 1 337 ? -29.738 -3.943 7.698 1.00 84.62 337 ALA A N 1
ATOM 2679 C CA . ALA A 1 337 ? -28.401 -3.843 8.293 1.00 84.62 337 ALA A CA 1
ATOM 2680 C C . ALA A 1 337 ? -28.335 -2.865 9.480 1.00 84.62 337 ALA A C 1
ATOM 2682 O O . ALA A 1 337 ? -27.409 -2.923 10.285 1.00 84.62 337 ALA A O 1
ATOM 2683 N N . VAL A 1 338 ? -29.320 -1.971 9.595 1.00 88.69 338 VAL A N 1
ATOM 2684 C CA . VAL A 1 338 ? -29.434 -0.957 10.656 1.00 88.69 338 VAL A CA 1
ATOM 2685 C C . VAL A 1 338 ? -30.699 -1.162 11.489 1.00 88.69 338 VAL A C 1
ATOM 2687 O O . VAL A 1 338 ? -31.247 -0.211 12.050 1.00 88.69 338 VAL A O 1
ATOM 2690 N N . ALA A 1 339 ? -31.171 -2.409 11.571 1.00 90.25 339 ALA A N 1
ATOM 2691 C CA . ALA A 1 339 ? -32.322 -2.763 12.385 1.00 90.25 339 ALA A CA 1
ATOM 2692 C C . ALA A 1 339 ? -32.116 -2.310 13.850 1.00 90.25 339 ALA A C 1
ATOM 2694 O O . ALA A 1 339 ? -31.000 -2.428 14.378 1.00 90.25 339 ALA A O 1
ATOM 2695 N N . PRO A 1 340 ? -33.162 -1.793 14.525 1.00 90.25 340 PRO A N 1
ATOM 2696 C CA . PRO A 1 340 ? -33.091 -1.315 15.906 1.00 90.25 340 PRO A CA 1
ATOM 2697 C C . PRO A 1 340 ? -32.392 -2.278 16.872 1.00 90.25 340 PRO A C 1
ATOM 2699 O O . PRO A 1 340 ? -31.629 -1.836 17.732 1.00 90.25 340 PRO A O 1
ATOM 2702 N N . GLU A 1 341 ? -32.622 -3.580 16.704 1.00 91.31 341 GLU A N 1
ATOM 2703 C CA . GLU A 1 341 ? -32.076 -4.659 17.524 1.00 91.31 341 GLU A CA 1
ATOM 2704 C C . GLU A 1 341 ? -30.567 -4.824 17.315 1.00 91.31 341 GLU A C 1
ATOM 2706 O O . GLU A 1 341 ? -29.824 -4.989 18.283 1.00 91.31 341 GLU A O 1
ATOM 2711 N N . LEU A 1 342 ? -30.095 -4.727 16.066 1.00 90.19 342 LEU A N 1
ATOM 2712 C CA . LEU A 1 342 ? -28.672 -4.821 15.726 1.00 90.19 342 LEU A CA 1
ATOM 2713 C C . LEU A 1 342 ? -27.896 -3.610 16.247 1.00 90.19 342 LEU A C 1
ATOM 2715 O O . LEU A 1 342 ? -26.807 -3.758 16.805 1.00 90.19 342 LEU A O 1
ATOM 2719 N N . LEU A 1 343 ? -28.471 -2.412 16.117 1.00 92.38 343 LEU A N 1
ATOM 2720 C CA . LEU A 1 343 ? -27.868 -1.190 16.648 1.00 92.38 343 LEU A CA 1
ATOM 2721 C C . LEU A 1 343 ? -27.803 -1.221 18.179 1.00 92.38 343 LEU A C 1
ATOM 2723 O O . LEU A 1 343 ? -26.772 -0.867 18.747 1.00 92.38 343 LEU A O 1
ATOM 2727 N N . ALA A 1 344 ? -28.859 -1.694 18.846 1.00 93.00 344 ALA A N 1
ATOM 2728 C CA . ALA A 1 344 ? -28.859 -1.876 20.295 1.00 93.00 344 ALA A CA 1
ATOM 2729 C C . ALA A 1 344 ? -27.801 -2.903 20.734 1.00 93.00 344 ALA A C 1
ATOM 2731 O O . ALA A 1 344 ? -27.034 -2.639 21.658 1.00 93.00 344 ALA A O 1
ATOM 2732 N N . LEU A 1 345 ? -27.679 -4.026 20.017 1.00 92.88 345 LEU A N 1
ATOM 2733 C CA . LEU A 1 345 ? -26.639 -5.023 20.270 1.00 92.88 345 LEU A CA 1
ATOM 2734 C C . LEU A 1 345 ? -25.228 -4.437 20.104 1.00 92.88 345 LEU A C 1
ATOM 2736 O O . LEU A 1 345 ? -24.336 -4.750 20.891 1.00 92.88 345 LEU A O 1
ATOM 2740 N N . ALA A 1 346 ? -25.011 -3.576 19.106 1.00 91.69 346 ALA A N 1
ATOM 2741 C CA . ALA A 1 346 ? -23.729 -2.905 18.901 1.00 91.69 346 ALA A CA 1
ATOM 2742 C C . ALA A 1 346 ? -23.371 -1.951 20.057 1.00 91.69 346 ALA A C 1
ATOM 2744 O O . ALA A 1 346 ? -22.199 -1.868 20.432 1.00 91.69 346 ALA A O 1
ATOM 2745 N N . VAL A 1 347 ? -24.367 -1.267 20.637 1.00 94.50 347 VAL A N 1
ATOM 2746 C CA . VAL A 1 347 ? -24.206 -0.437 21.844 1.00 94.50 347 VAL A CA 1
ATOM 2747 C C . VAL A 1 347 ? -23.860 -1.315 23.048 1.00 94.50 347 VAL A C 1
ATOM 2749 O O . VAL A 1 347 ? -22.857 -1.066 23.716 1.00 94.50 347 VAL A O 1
ATOM 2752 N N . ASP A 1 348 ? -24.629 -2.379 23.280 1.00 93.62 348 ASP A N 1
ATOM 2753 C CA . ASP A 1 348 ? -24.473 -3.266 24.440 1.00 93.62 348 ASP A CA 1
ATOM 2754 C C . ASP A 1 348 ? -23.119 -3.995 24.438 1.00 93.62 348 ASP A C 1
ATOM 2756 O O . ASP A 1 348 ? -22.474 -4.159 25.475 1.00 93.62 348 ASP A O 1
ATOM 2760 N N . ARG A 1 349 ? -22.640 -4.404 23.257 1.00 93.19 349 ARG A N 1
ATOM 2761 C CA . ARG A 1 349 ? -21.367 -5.124 23.110 1.00 93.19 349 ARG A CA 1
ATOM 2762 C C . ARG A 1 349 ? -20.131 -4.234 23.115 1.00 93.19 349 ARG A C 1
ATOM 2764 O O . ARG A 1 349 ? -19.025 -4.764 23.193 1.00 93.19 349 ARG A O 1
ATOM 2771 N N . MET A 1 350 ? -20.281 -2.911 23.057 1.00 93.50 350 MET A N 1
ATOM 2772 C CA . MET A 1 350 ? -19.159 -1.979 22.918 1.00 93.50 350 MET A CA 1
ATOM 2773 C C . MET A 1 350 ? -18.066 -2.208 23.977 1.00 93.50 350 MET A C 1
ATOM 2775 O O . MET A 1 350 ? -16.899 -2.367 23.626 1.00 93.50 350 MET A O 1
ATOM 2779 N N . ALA A 1 351 ? -18.432 -2.308 25.259 1.00 93.19 351 ALA A N 1
ATOM 2780 C CA . ALA A 1 351 ? -17.466 -2.534 26.338 1.00 93.19 351 ALA A CA 1
ATOM 2781 C C . ALA A 1 351 ? -16.797 -3.921 26.267 1.00 93.19 351 ALA A C 1
ATOM 2783 O O . ALA A 1 351 ? -15.582 -4.039 26.435 1.00 93.19 351 ALA A O 1
ATOM 2784 N N . ALA A 1 352 ? -17.568 -4.968 25.959 1.00 92.25 352 ALA A N 1
ATOM 2785 C CA . ALA A 1 352 ? -17.043 -6.325 25.824 1.00 92.25 352 ALA A CA 1
ATOM 2786 C C . ALA A 1 352 ? -16.053 -6.438 24.654 1.00 92.25 352 ALA A C 1
ATOM 2788 O O . ALA A 1 352 ? -14.978 -7.026 24.797 1.00 92.25 352 ALA A O 1
ATOM 2789 N N . ASP A 1 353 ? -16.390 -5.832 23.515 1.00 91.44 353 ASP A N 1
ATOM 2790 C CA . ASP A 1 353 ? -15.554 -5.823 22.319 1.00 91.44 353 ASP A CA 1
ATOM 2791 C C . ASP A 1 353 ? -14.273 -4.988 22.540 1.00 91.44 353 ASP A C 1
ATOM 2793 O O . ASP A 1 353 ? -13.204 -5.380 22.071 1.00 91.44 353 ASP A O 1
ATOM 2797 N N . LEU A 1 354 ? -14.321 -3.905 23.332 1.00 93.44 354 LEU A N 1
ATOM 2798 C CA . LEU A 1 354 ? -13.115 -3.180 23.764 1.00 93.44 354 LEU A CA 1
ATOM 2799 C C . LEU A 1 354 ? -12.191 -4.082 24.595 1.00 93.44 354 LEU A C 1
ATOM 2801 O O . LEU A 1 354 ? -10.982 -4.129 24.366 1.00 93.44 354 LEU A O 1
ATOM 2805 N N . GLY A 1 355 ? -12.761 -4.865 25.514 1.00 91.56 355 GLY A N 1
ATOM 2806 C CA . GLY A 1 355 ? -12.014 -5.846 26.303 1.00 91.56 355 GLY A CA 1
ATOM 2807 C C . GLY A 1 355 ? -11.378 -6.958 25.458 1.00 91.56 355 GLY A C 1
ATOM 2808 O O . GLY A 1 355 ? -10.353 -7.525 25.847 1.00 91.56 355 GLY A O 1
ATOM 2809 N N . VAL A 1 356 ? -11.938 -7.291 24.289 1.00 89.62 356 VAL A N 1
ATOM 2810 C CA . VAL A 1 356 ? -11.293 -8.200 23.322 1.00 89.62 356 VAL A CA 1
ATOM 2811 C C . VAL A 1 356 ? -10.022 -7.565 22.756 1.00 89.62 356 VAL A C 1
ATOM 2813 O O . VAL A 1 356 ? -8.978 -8.218 22.765 1.00 89.62 356 VAL A O 1
ATOM 2816 N N . VAL A 1 357 ? -10.078 -6.291 22.356 1.00 89.38 357 VAL A N 1
ATOM 2817 C CA . VAL A 1 357 ? -8.915 -5.562 21.820 1.00 89.38 357 VAL A CA 1
ATOM 2818 C C . VAL A 1 357 ? -7.805 -5.433 22.862 1.00 89.38 357 VAL A C 1
ATOM 2820 O O . VAL A 1 357 ? -6.654 -5.769 22.586 1.00 89.38 357 VAL A O 1
ATOM 2823 N N . VAL A 1 358 ? -8.139 -5.032 24.092 1.00 90.56 358 VAL A N 1
ATOM 2824 C CA . VAL A 1 358 ? -7.161 -4.909 25.189 1.00 90.56 358 VAL A CA 1
ATOM 2825 C C . VAL A 1 358 ? -6.468 -6.248 25.468 1.00 90.56 358 VAL A C 1
ATOM 2827 O O . VAL A 1 358 ? -5.244 -6.305 25.620 1.00 90.56 358 VAL A O 1
ATOM 2830 N N . ARG A 1 359 ? -7.223 -7.356 25.478 1.00 88.19 359 ARG A N 1
ATOM 2831 C CA . ARG A 1 359 ? -6.653 -8.704 25.628 1.00 88.19 359 ARG A CA 1
ATOM 2832 C C . ARG A 1 359 ? -5.762 -9.087 24.449 1.00 88.19 359 ARG A C 1
ATOM 2834 O O . ARG A 1 359 ? -4.710 -9.679 24.679 1.00 88.19 359 ARG A O 1
ATOM 2841 N N . ALA A 1 360 ? -6.141 -8.744 23.220 1.00 83.44 360 ALA A N 1
ATOM 2842 C CA . ALA A 1 360 ? -5.320 -8.998 22.038 1.00 83.44 360 ALA A CA 1
ATOM 2843 C C . ALA A 1 360 ? -3.972 -8.259 22.117 1.00 83.44 360 ALA A C 1
ATOM 2845 O O . ALA A 1 360 ? -2.924 -8.887 21.959 1.00 83.44 360 ALA A O 1
ATOM 2846 N N . LEU A 1 361 ? -3.975 -6.970 22.474 1.00 86.06 361 LEU A N 1
ATOM 2847 C CA . LEU A 1 361 ? -2.750 -6.182 22.670 1.00 86.06 361 LEU A CA 1
ATOM 2848 C C . LEU A 1 361 ? -1.855 -6.769 23.767 1.00 86.06 361 LEU A C 1
ATOM 2850 O O . LEU A 1 361 ? -0.645 -6.908 23.578 1.00 86.06 361 LEU A O 1
ATOM 2854 N N . ARG A 1 362 ? -2.448 -7.184 24.894 1.00 86.94 362 ARG A N 1
ATOM 2855 C CA . ARG A 1 362 ? -1.719 -7.860 25.976 1.00 86.94 362 ARG A CA 1
ATOM 2856 C C . ARG A 1 362 ? -1.073 -9.161 25.500 1.00 86.94 362 ARG A C 1
ATOM 2858 O O . ARG A 1 362 ? 0.088 -9.399 25.815 1.00 86.94 362 ARG A O 1
ATOM 2865 N N . ARG A 1 363 ? -1.792 -9.992 24.735 1.00 83.19 363 ARG A N 1
ATOM 2866 C CA . ARG A 1 363 ? -1.245 -11.244 24.181 1.00 83.19 363 ARG A CA 1
ATOM 2867 C C . ARG A 1 363 ? -0.052 -10.981 23.262 1.00 83.19 363 ARG A C 1
ATOM 2869 O O . ARG A 1 363 ? 0.950 -11.678 23.381 1.00 83.19 363 ARG A O 1
ATOM 2876 N N . ARG A 1 364 ? -0.124 -9.955 22.405 1.00 81.56 364 ARG A N 1
ATOM 2877 C CA . ARG A 1 364 ? 0.996 -9.553 21.532 1.00 81.56 364 ARG A CA 1
ATOM 2878 C C . ARG A 1 364 ? 2.219 -9.101 22.337 1.00 81.56 364 ARG A C 1
ATOM 2880 O O . ARG A 1 364 ? 3.339 -9.495 22.020 1.00 81.56 364 ARG A O 1
ATOM 2887 N N . LEU A 1 365 ? 2.010 -8.327 23.407 1.00 86.56 365 LEU A N 1
ATOM 2888 C CA . LEU A 1 365 ? 3.086 -7.930 24.321 1.00 86.56 365 LEU A CA 1
ATOM 2889 C C . LEU A 1 365 ? 3.700 -9.139 25.041 1.00 86.56 365 LEU A C 1
ATOM 2891 O O . LEU A 1 365 ? 4.923 -9.256 25.087 1.00 86.56 365 LEU A O 1
ATOM 2895 N N . GLN A 1 366 ? 2.869 -10.039 25.573 1.00 85.56 366 GLN A N 1
ATOM 2896 C CA . GLN A 1 366 ? 3.339 -11.228 26.284 1.00 85.56 366 GLN A CA 1
ATOM 2897 C C . GLN A 1 366 ? 4.164 -12.131 25.368 1.00 85.56 366 GLN A C 1
ATOM 2899 O O . GLN A 1 366 ? 5.273 -12.506 25.729 1.00 85.56 366 GLN A O 1
ATOM 2904 N N . TRP A 1 367 ? 3.687 -12.381 24.146 1.00 84.31 367 TRP A N 1
ATOM 2905 C CA . TRP A 1 367 ? 4.441 -13.135 23.148 1.00 84.31 367 TRP A CA 1
ATOM 2906 C C . TRP A 1 367 ? 5.830 -12.531 22.905 1.00 84.31 367 TRP A C 1
ATOM 2908 O O . TRP A 1 367 ? 6.823 -13.255 22.893 1.00 84.31 367 TRP A O 1
ATOM 2918 N N . ALA A 1 368 ? 5.925 -11.206 22.762 1.00 82.88 368 ALA A N 1
ATOM 2919 C CA . ALA A 1 368 ? 7.204 -10.540 22.531 1.00 82.88 368 ALA A CA 1
ATOM 2920 C C . ALA A 1 368 ? 8.168 -10.688 23.719 1.00 82.88 368 ALA A C 1
ATOM 2922 O O . ALA A 1 368 ? 9.368 -10.872 23.514 1.00 82.88 368 ALA A O 1
ATOM 2923 N N . LEU A 1 369 ? 7.651 -10.636 24.948 1.00 85.94 369 LEU A N 1
ATOM 2924 C CA . LEU A 1 369 ? 8.434 -10.853 26.167 1.00 85.94 369 LEU A CA 1
ATOM 2925 C C . LEU A 1 369 ? 8.902 -12.305 26.285 1.00 85.94 369 LEU A C 1
ATOM 2927 O O . LEU A 1 369 ? 10.075 -12.542 26.571 1.00 85.94 369 LEU A O 1
ATOM 2931 N N . ASP A 1 370 ? 8.025 -13.265 25.994 1.00 85.31 370 ASP A N 1
ATOM 2932 C CA . ASP A 1 370 ? 8.346 -14.693 26.024 1.00 85.31 370 ASP A CA 1
ATOM 2933 C C . ASP A 1 370 ? 9.419 -15.036 24.979 1.00 85.31 370 ASP A C 1
ATOM 2935 O O . ASP A 1 370 ? 10.368 -15.767 25.273 1.00 85.31 370 ASP A O 1
ATOM 2939 N N . GLN A 1 371 ? 9.331 -14.455 23.773 1.00 83.62 371 GLN A N 1
ATOM 2940 C CA . GLN A 1 371 ? 10.379 -14.603 22.761 1.00 83.62 371 GLN A CA 1
ATOM 2941 C C . GLN A 1 371 ? 11.696 -13.959 23.203 1.00 83.62 371 GLN A C 1
ATOM 2943 O O . GLN A 1 371 ? 12.747 -14.565 23.011 1.00 83.62 371 GLN A O 1
ATOM 2948 N N . GLN A 1 372 ? 11.679 -12.779 23.837 1.00 86.75 372 GLN A N 1
ATOM 2949 C CA . GLN A 1 372 ? 12.907 -12.188 24.383 1.00 86.75 372 GLN A CA 1
ATOM 2950 C C . GLN A 1 372 ? 13.543 -13.061 25.465 1.00 86.75 372 GLN A C 1
ATOM 2952 O O . GLN A 1 372 ? 14.760 -13.240 25.459 1.00 86.75 372 GLN A O 1
ATOM 2957 N N . ALA A 1 373 ? 12.742 -13.623 26.371 1.00 87.56 373 ALA A N 1
ATOM 2958 C CA . ALA A 1 373 ? 13.235 -14.523 27.407 1.00 87.56 373 ALA A CA 1
ATOM 2959 C C . ALA A 1 373 ? 13.864 -15.778 26.785 1.00 87.56 373 ALA A C 1
ATOM 2961 O O . ALA A 1 373 ? 15.013 -16.104 27.086 1.00 87.56 373 ALA A O 1
ATOM 2962 N N . ARG A 1 374 ? 13.162 -16.416 25.838 1.00 88.94 374 ARG A N 1
ATOM 2963 C CA . ARG A 1 374 ? 13.660 -17.579 25.090 1.00 88.94 374 ARG A CA 1
ATOM 2964 C C . ARG A 1 374 ? 14.978 -17.281 24.373 1.00 88.94 374 ARG A C 1
ATOM 2966 O O . ARG A 1 374 ? 15.908 -18.080 24.457 1.00 88.94 374 ARG A O 1
ATOM 2973 N N . LEU A 1 375 ? 15.064 -16.152 23.670 1.00 87.44 375 LEU A N 1
ATOM 2974 C CA . LEU A 1 375 ? 16.265 -15.750 22.935 1.00 87.44 375 LEU A CA 1
ATOM 2975 C C . LEU A 1 375 ? 17.420 -15.407 23.875 1.00 87.44 375 LEU A C 1
ATOM 2977 O O . LEU A 1 375 ? 18.554 -15.779 23.600 1.00 87.44 375 LEU A O 1
ATOM 2981 N N . SER A 1 376 ? 17.147 -14.774 25.016 1.00 88.62 376 SER A N 1
ATOM 2982 C CA . SER A 1 376 ? 18.156 -14.528 26.051 1.00 88.62 376 SER A CA 1
ATOM 2983 C C . SER A 1 376 ? 18.750 -15.841 26.576 1.00 88.62 376 SER A C 1
ATOM 2985 O O . SER A 1 376 ? 19.971 -15.987 26.641 1.00 88.62 376 SER A O 1
ATOM 2987 N N . THR A 1 377 ? 17.909 -16.845 26.855 1.00 89.75 377 THR A N 1
ATOM 2988 C CA . THR A 1 377 ? 18.368 -18.189 27.242 1.00 89.75 377 THR A CA 1
ATOM 2989 C C . THR A 1 377 ? 19.172 -18.860 26.126 1.00 89.75 377 THR A C 1
ATOM 2991 O O . THR A 1 377 ? 20.244 -19.404 26.389 1.00 89.75 377 THR A O 1
ATOM 2994 N N . ALA A 1 378 ? 18.711 -18.786 24.874 1.00 87.25 378 ALA A N 1
ATOM 2995 C CA . ALA A 1 378 ? 19.433 -19.341 23.728 1.00 87.25 378 ALA A CA 1
ATOM 2996 C C . ALA A 1 378 ? 20.813 -18.686 23.546 1.00 87.25 378 ALA A C 1
ATOM 2998 O O . ALA A 1 378 ? 21.802 -19.379 23.320 1.00 87.25 378 ALA A O 1
ATOM 2999 N N . LYS A 1 379 ? 20.904 -17.365 23.731 1.00 88.94 379 LYS A N 1
ATOM 3000 C CA . LYS A 1 379 ? 22.151 -16.591 23.671 1.00 88.94 379 LYS A CA 1
ATOM 3001 C C . LYS A 1 379 ? 23.130 -16.988 24.773 1.00 88.94 379 LYS A C 1
ATOM 3003 O O . LYS A 1 379 ? 24.322 -17.099 24.509 1.00 88.94 379 LYS A O 1
ATOM 3008 N N . GLN A 1 380 ? 22.639 -17.257 25.984 1.00 88.56 380 GLN A N 1
ATOM 3009 C CA . GLN A 1 380 ? 23.464 -17.771 27.083 1.00 88.56 380 GLN A CA 1
ATOM 3010 C C . GLN A 1 380 ? 23.998 -19.184 26.803 1.00 88.56 380 GLN A C 1
ATOM 3012 O O . GLN A 1 380 ? 25.126 -19.486 27.179 1.00 88.56 380 GLN A O 1
ATOM 3017 N N . GLN A 1 381 ? 23.219 -20.038 26.131 1.00 88.94 381 GLN A N 1
ATOM 3018 C CA . GLN A 1 381 ? 23.619 -21.412 25.803 1.00 88.94 381 GLN A CA 1
ATOM 3019 C C . GLN A 1 381 ? 24.566 -21.497 24.596 1.00 88.94 381 GLN A C 1
ATOM 3021 O O . GLN A 1 381 ? 25.544 -22.239 24.636 1.00 88.94 381 GLN A O 1
ATOM 3026 N N . LYS A 1 382 ? 24.277 -20.755 23.519 1.00 86.81 382 LYS A N 1
ATOM 3027 C CA . LYS A 1 382 ? 25.017 -20.796 22.244 1.00 86.81 382 LYS A CA 1
ATOM 3028 C C . LYS A 1 382 ? 26.158 -19.769 22.157 1.00 86.81 382 LYS A C 1
ATOM 3030 O O . LYS A 1 382 ? 26.985 -19.848 21.255 1.00 86.81 382 LYS A O 1
ATOM 3035 N N . GLY A 1 383 ? 26.192 -18.771 23.041 1.00 82.62 383 GLY A N 1
ATOM 3036 C CA . GLY A 1 383 ? 27.134 -17.643 23.016 1.00 82.62 383 GLY A CA 1
ATOM 3037 C C . GLY A 1 383 ? 26.762 -16.536 22.019 1.00 82.62 383 GLY A C 1
ATOM 3038 O O . GLY A 1 383 ? 26.860 -15.355 22.353 1.00 82.62 383 GLY A O 1
ATOM 3039 N N . ALA A 1 384 ? 26.290 -16.894 20.823 1.00 83.56 384 ALA A N 1
ATOM 3040 C CA . ALA A 1 384 ? 25.758 -15.967 19.825 1.00 83.56 384 ALA A CA 1
ATOM 3041 C C . ALA A 1 384 ? 24.408 -16.458 19.287 1.00 83.56 384 ALA A C 1
ATOM 3043 O O . ALA A 1 384 ? 24.146 -17.660 19.256 1.00 83.56 384 ALA A O 1
ATOM 3044 N N . LEU A 1 385 ? 23.557 -15.512 18.890 1.00 80.56 385 LEU A N 1
ATOM 3045 C CA . LEU A 1 385 ? 22.294 -15.799 18.217 1.00 80.56 385 LEU A CA 1
ATOM 3046 C C . LEU A 1 385 ? 22.535 -15.932 16.713 1.00 80.56 385 LEU A C 1
ATOM 3048 O O . LEU A 1 385 ? 23.382 -15.238 16.146 1.00 80.56 385 LEU A O 1
ATOM 3052 N N . ASP A 1 386 ? 21.763 -16.800 16.069 1.00 77.38 386 ASP A N 1
ATOM 3053 C CA . ASP A 1 386 ? 21.732 -16.869 14.611 1.00 77.38 386 ASP A CA 1
ATOM 3054 C C . ASP A 1 386 ? 21.181 -15.541 14.032 1.00 77.38 386 ASP A C 1
ATOM 3056 O O . ASP A 1 386 ? 20.422 -14.846 14.713 1.00 77.38 386 ASP A O 1
ATOM 3060 N N . PRO A 1 387 ? 21.501 -15.145 12.783 1.00 68.69 387 PRO A N 1
ATOM 3061 C CA . PRO A 1 387 ? 21.033 -13.872 12.215 1.00 68.69 387 PRO A CA 1
ATOM 3062 C C . PRO A 1 387 ? 19.509 -13.669 12.292 1.00 68.69 387 PRO A C 1
ATOM 3064 O O . PRO A 1 387 ? 19.042 -12.555 12.537 1.00 68.69 387 PRO A O 1
ATOM 3067 N N . ASP A 1 388 ? 18.742 -14.750 12.145 1.00 64.75 388 ASP A N 1
ATOM 3068 C CA . ASP A 1 388 ? 17.280 -14.748 12.261 1.00 64.75 388 ASP A CA 1
ATOM 3069 C C . ASP A 1 388 ? 16.812 -14.563 13.717 1.00 64.75 388 ASP A C 1
ATOM 3071 O O . ASP A 1 388 ? 15.827 -13.868 13.984 1.00 64.75 388 ASP A O 1
ATOM 3075 N N . GLU A 1 389 ? 17.539 -15.150 14.671 1.00 76.81 389 GLU A N 1
ATOM 3076 C CA . GLU A 1 389 ? 17.304 -14.998 16.109 1.00 76.81 389 GLU A CA 1
ATOM 3077 C C . GLU A 1 389 ? 17.651 -13.571 16.574 1.00 76.81 389 GLU A C 1
ATOM 3079 O O . GLU A 1 389 ? 16.888 -12.971 17.331 1.00 76.81 389 GLU A O 1
ATOM 3084 N N . GLU A 1 390 ? 18.739 -12.976 16.067 1.00 74.38 390 GLU A N 1
ATOM 3085 C CA . GLU A 1 390 ? 19.072 -11.565 16.303 1.00 74.38 390 GLU A CA 1
ATOM 3086 C C . GLU A 1 390 ? 18.016 -10.619 15.717 1.00 74.38 390 GLU A C 1
ATOM 3088 O O . GLU A 1 390 ? 17.646 -9.622 16.346 1.00 74.38 390 GLU A O 1
ATOM 3093 N N . ALA A 1 391 ? 17.520 -10.910 14.509 1.00 66.19 391 ALA A N 1
ATOM 3094 C CA . ALA A 1 391 ? 16.445 -10.138 13.899 1.00 66.19 391 ALA A CA 1
ATOM 3095 C C . ALA A 1 391 ? 15.170 -10.212 14.756 1.00 66.19 391 ALA A C 1
ATOM 3097 O O . ALA A 1 391 ? 14.564 -9.174 15.038 1.00 66.19 391 ALA A O 1
ATOM 3098 N N . LEU A 1 392 ? 14.805 -11.404 15.249 1.00 72.56 392 LEU A N 1
ATOM 3099 C CA . LEU A 1 392 ? 13.684 -11.588 16.174 1.00 72.56 392 LEU A CA 1
ATOM 3100 C C . LEU A 1 392 ? 13.888 -10.837 17.503 1.00 72.56 392 LEU A C 1
ATOM 3102 O O . LEU A 1 392 ? 12.962 -10.161 17.950 1.00 72.56 392 LEU A O 1
ATOM 3106 N N . GLU A 1 393 ? 15.087 -10.876 18.096 1.00 81.31 393 GLU A N 1
ATOM 3107 C CA . GLU A 1 393 ? 15.418 -10.151 19.337 1.00 81.31 393 GLU A CA 1
ATOM 3108 C C . GLU A 1 393 ? 15.189 -8.639 19.168 1.00 81.31 393 GLU A C 1
ATOM 3110 O O . GLU A 1 393 ? 14.509 -7.999 19.984 1.00 81.31 393 GLU A O 1
ATOM 3115 N N . ARG A 1 394 ? 15.701 -8.067 18.068 1.00 76.88 394 ARG A N 1
ATOM 3116 C CA . ARG A 1 394 ? 15.526 -6.646 17.728 1.00 76.88 394 ARG A CA 1
ATOM 3117 C C . ARG A 1 394 ? 14.054 -6.300 17.499 1.00 76.88 394 ARG A C 1
ATOM 3119 O O . ARG A 1 394 ? 13.611 -5.255 17.982 1.00 76.88 394 ARG A O 1
ATOM 3126 N N . ARG A 1 395 ? 13.282 -7.170 16.829 1.00 69.12 395 ARG A N 1
ATOM 3127 C CA . ARG A 1 395 ? 11.829 -6.992 16.615 1.00 69.12 395 ARG A CA 1
ATOM 3128 C C . ARG A 1 395 ? 11.069 -6.898 17.927 1.00 69.12 395 ARG A C 1
ATOM 3130 O O . ARG A 1 395 ? 10.380 -5.904 18.158 1.00 69.12 395 ARG A O 1
ATOM 3137 N N . CYS A 1 396 ? 11.207 -7.907 18.786 1.00 79.50 396 CYS A N 1
ATOM 3138 C CA . CYS A 1 396 ? 10.493 -7.958 20.058 1.00 79.50 396 CYS A CA 1
ATOM 3139 C C . CYS A 1 396 ? 10.889 -6.771 20.943 1.00 79.50 396 CYS A C 1
ATOM 3141 O O . CYS A 1 396 ? 10.019 -6.104 21.503 1.00 79.50 396 CYS A O 1
ATOM 3143 N N . SER A 1 397 ? 12.183 -6.420 20.977 1.00 82.44 397 SER A N 1
ATOM 3144 C CA . SER A 1 397 ? 12.643 -5.232 21.700 1.00 82.44 397 SER A CA 1
ATOM 3145 C C . SER A 1 397 ? 12.002 -3.950 21.179 1.00 82.44 397 SER A C 1
ATOM 3147 O O . SER A 1 397 ? 11.687 -3.073 21.983 1.00 82.44 397 SER A O 1
ATOM 3149 N N . ARG A 1 398 ? 11.841 -3.805 19.861 1.00 77.25 398 ARG A N 1
ATOM 3150 C CA . ARG A 1 398 ? 11.227 -2.617 19.265 1.00 77.25 398 ARG A CA 1
ATOM 3151 C C . ARG A 1 398 ? 9.744 -2.532 19.593 1.00 77.25 398 ARG A C 1
ATOM 3153 O O . ARG A 1 398 ? 9.286 -1.488 20.034 1.00 77.25 398 ARG A O 1
ATOM 3160 N N . LEU A 1 399 ? 8.996 -3.624 19.427 1.00 78.31 399 LEU A N 1
ATOM 3161 C CA . LEU A 1 399 ? 7.573 -3.663 19.779 1.00 78.31 399 LEU A CA 1
ATOM 3162 C C . LEU A 1 399 ? 7.353 -3.248 21.243 1.00 78.31 399 LEU A C 1
ATOM 3164 O O . LEU A 1 399 ? 6.496 -2.414 21.524 1.00 78.31 399 LEU A O 1
ATOM 3168 N N . ILE A 1 400 ? 8.179 -3.755 22.163 1.00 84.25 400 ILE A N 1
ATOM 3169 C CA . ILE A 1 400 ? 8.113 -3.387 23.583 1.00 84.25 400 ILE A CA 1
ATOM 3170 C C . ILE A 1 400 ? 8.413 -1.894 23.786 1.00 84.25 400 ILE A C 1
ATOM 3172 O O . ILE A 1 400 ? 7.700 -1.234 24.538 1.00 84.25 400 ILE A O 1
ATOM 3176 N N . ARG A 1 401 ? 9.437 -1.337 23.124 1.00 82.62 401 ARG A N 1
ATOM 3177 C CA . ARG A 1 401 ? 9.767 0.100 23.217 1.00 82.62 401 ARG A CA 1
ATOM 3178 C C . ARG A 1 401 ? 8.658 0.990 22.652 1.00 82.62 401 ARG A C 1
ATOM 3180 O O . ARG A 1 401 ? 8.313 1.979 23.299 1.00 82.62 401 ARG A O 1
ATOM 3187 N N . ARG A 1 402 ? 8.047 0.607 21.524 1.00 78.88 402 ARG A N 1
ATOM 3188 C CA . ARG A 1 402 ? 6.870 1.293 20.960 1.00 78.88 402 ARG A CA 1
ATOM 3189 C C . ARG A 1 402 ? 5.705 1.293 21.934 1.00 78.88 402 ARG A C 1
ATOM 3191 O O . ARG A 1 402 ? 5.216 2.359 22.281 1.00 78.88 402 ARG A O 1
ATOM 3198 N N . LEU A 1 403 ? 5.319 0.128 22.455 1.00 83.06 403 LEU A N 1
ATOM 3199 C CA . LEU A 1 403 ? 4.217 0.026 23.418 1.00 83.06 403 LEU A CA 1
ATOM 3200 C C . LEU A 1 403 ? 4.506 0.777 24.729 1.00 83.06 403 LEU A C 1
ATOM 3202 O O . LEU A 1 403 ? 3.579 1.278 25.361 1.00 83.06 403 LEU A O 1
ATOM 3206 N N . LYS A 1 404 ? 5.778 0.901 25.131 1.00 81.81 404 LYS A N 1
ATOM 3207 C CA . LYS A 1 404 ? 6.203 1.740 26.266 1.00 81.81 404 LYS A CA 1
ATOM 3208 C C . LYS A 1 404 ? 6.211 3.243 25.951 1.00 81.81 404 LYS A C 1
ATOM 3210 O O . LYS A 1 404 ? 6.270 4.047 26.881 1.00 81.81 404 LYS A O 1
ATOM 3215 N N . GLY A 1 405 ? 6.152 3.631 24.677 1.00 74.06 405 GLY A N 1
ATOM 3216 C CA . GLY A 1 405 ? 6.280 5.016 24.224 1.00 74.06 405 GLY A CA 1
ATOM 3217 C C . GLY A 1 405 ? 7.690 5.588 24.401 1.00 74.06 405 GLY A C 1
ATOM 3218 O O . GLY A 1 405 ? 7.836 6.797 24.546 1.00 74.06 405 GLY A O 1
ATOM 3219 N N . THR A 1 406 ? 8.722 4.736 24.457 1.00 71.44 406 THR A N 1
ATOM 3220 C CA . THR A 1 406 ? 10.130 5.155 24.606 1.00 71.44 406 THR A CA 1
ATOM 3221 C C . THR A 1 406 ? 10.876 5.257 23.276 1.00 71.44 406 THR A C 1
ATOM 3223 O O . THR A 1 406 ? 12.039 5.655 23.250 1.00 71.44 406 THR A O 1
ATOM 3226 N N . GLU A 1 407 ? 10.228 4.896 22.169 1.00 66.38 407 GLU A N 1
ATOM 3227 C CA . GLU A 1 407 ? 10.753 5.063 20.817 1.00 66.38 407 GLU A CA 1
ATOM 3228 C C . GLU A 1 407 ? 10.194 6.352 20.206 1.00 66.38 407 GLU A C 1
ATOM 3230 O O . GLU A 1 407 ? 8.981 6.521 20.095 1.00 66.38 407 GLU A O 1
ATOM 3235 N N . ASN A 1 408 ? 11.081 7.274 19.826 1.00 56.34 408 ASN A N 1
ATOM 3236 C CA . ASN A 1 408 ? 10.687 8.485 19.111 1.00 56.34 408 ASN A CA 1
ATOM 3237 C C . ASN A 1 408 ? 10.336 8.117 17.666 1.00 56.34 408 ASN A C 1
ATOM 3239 O O . ASN A 1 408 ? 11.153 7.499 16.982 1.00 56.34 408 ASN A O 1
ATOM 3243 N N . ARG A 1 409 ? 9.152 8.528 17.190 1.00 55.78 409 ARG A N 1
ATOM 3244 C CA . ARG A 1 409 ? 8.764 8.365 15.779 1.00 55.78 409 ARG A CA 1
ATOM 3245 C C . ARG A 1 409 ? 9.782 9.080 14.886 1.00 55.78 409 ARG A C 1
ATOM 3247 O O . ARG A 1 409 ? 10.080 10.258 15.095 1.00 55.78 409 ARG A O 1
ATOM 3254 N N . GLY A 1 410 ? 10.318 8.370 13.895 1.00 54.09 410 GLY A N 1
ATOM 3255 C CA . GLY A 1 410 ? 11.101 8.989 12.827 1.00 54.09 410 GLY A CA 1
ATOM 3256 C C . GLY A 1 410 ? 10.204 9.809 11.892 1.00 54.09 410 GLY A C 1
ATOM 3257 O O . GLY A 1 410 ? 8.997 9.586 11.835 1.00 54.09 410 GLY A O 1
ATOM 3258 N N . ARG A 1 411 ? 10.784 10.731 11.105 1.00 42.81 411 ARG A N 1
ATOM 3259 C CA . ARG A 1 411 ? 10.053 11.477 10.049 1.00 42.81 411 ARG A CA 1
ATOM 3260 C C . ARG A 1 411 ? 9.460 10.569 8.954 1.00 42.81 411 ARG A C 1
ATOM 3262 O O . ARG A 1 411 ? 8.633 11.041 8.193 1.00 42.81 411 ARG A O 1
ATOM 3269 N N . SER A 1 412 ? 9.873 9.302 8.870 1.00 44.28 412 SER A N 1
ATOM 3270 C CA . SER A 1 412 ? 9.294 8.285 7.978 1.00 44.28 412 SER A CA 1
ATOM 3271 C C . SER A 1 412 ? 8.048 7.601 8.558 1.00 44.28 412 SER A C 1
ATOM 3273 O O . SER A 1 412 ? 7.257 7.046 7.807 1.00 44.28 412 SER A O 1
ATOM 3275 N N . ASP A 1 413 ? 7.854 7.649 9.883 1.00 46.84 413 ASP A N 1
ATOM 3276 C CA . ASP A 1 413 ? 6.743 6.988 10.590 1.00 46.84 413 ASP A CA 1
ATOM 3277 C C . ASP A 1 413 ? 5.584 7.955 10.888 1.00 46.84 413 ASP A C 1
ATOM 3279 O O . ASP A 1 413 ? 4.628 7.589 11.576 1.00 46.84 413 ASP A O 1
ATOM 3283 N N . SER A 1 414 ? 5.672 9.213 10.440 1.00 43.91 414 SER A N 1
ATOM 3284 C CA . SER A 1 414 ? 4.730 10.287 10.784 1.00 43.91 414 SER A CA 1
ATOM 3285 C C . SER A 1 414 ? 3.388 10.233 10.050 1.00 43.91 414 SER A C 1
ATOM 3287 O O . SER A 1 414 ? 2.478 10.952 10.448 1.00 43.91 414 SER A O 1
ATOM 3289 N N . GLU A 1 415 ? 3.235 9.385 9.028 1.00 45.94 415 GLU A N 1
ATOM 3290 C CA . GLU A 1 415 ? 2.019 9.333 8.191 1.00 45.94 415 GLU A CA 1
ATOM 3291 C C . GLU A 1 415 ? 1.240 8.008 8.271 1.00 45.94 415 GLU A C 1
ATOM 3293 O O . GLU A 1 415 ? 0.283 7.793 7.529 1.00 45.94 415 GLU A O 1
ATOM 3298 N N . GLY A 1 416 ? 1.590 7.143 9.229 1.00 50.84 416 GLY A N 1
ATOM 3299 C CA . GLY A 1 416 ? 0.757 6.013 9.653 1.00 50.84 416 GLY A CA 1
ATOM 3300 C C . GLY A 1 416 ? -0.160 6.384 10.821 1.00 50.84 416 GLY A C 1
ATOM 3301 O O . GLY A 1 416 ? 0.154 7.285 11.612 1.00 50.84 416 GLY A O 1
ATOM 3302 N N . VAL A 1 417 ? -1.278 5.661 10.963 1.00 54.28 417 VAL A N 1
ATOM 3303 C CA . VAL A 1 417 ? -2.079 5.693 12.197 1.00 54.28 417 VAL A CA 1
ATOM 3304 C C . VAL A 1 417 ? -1.137 5.459 13.378 1.00 54.28 417 VAL A C 1
ATOM 3306 O O . VAL A 1 417 ? -0.256 4.608 13.308 1.00 54.28 417 VAL A O 1
ATOM 3309 N N . ASP A 1 418 ? -1.243 6.278 14.421 1.00 64.12 418 ASP A N 1
ATOM 3310 C CA . ASP A 1 418 ? -0.360 6.142 15.571 1.00 64.12 418 ASP A CA 1
ATOM 3311 C C . ASP A 1 418 ? -0.648 4.814 16.286 1.00 64.12 418 ASP A C 1
ATOM 3313 O O . ASP A 1 418 ? -1.686 4.647 16.924 1.00 64.12 418 ASP A O 1
ATOM 3317 N N . ASP A 1 419 ? 0.289 3.872 16.166 1.00 69.31 419 ASP A N 1
ATOM 3318 C CA . ASP A 1 419 ? 0.230 2.541 16.780 1.00 69.31 419 ASP A CA 1
ATOM 3319 C C . ASP A 1 419 ? 0.350 2.574 18.323 1.00 69.31 419 ASP A C 1
ATOM 3321 O O . ASP A 1 419 ? 0.378 1.526 18.973 1.00 69.31 419 ASP A O 1
ATOM 3325 N N . THR A 1 420 ? 0.477 3.760 18.926 1.00 79.38 420 THR A N 1
ATOM 3326 C CA . THR A 1 420 ? 0.556 3.973 20.379 1.00 79.38 420 THR A CA 1
ATOM 3327 C C . THR A 1 420 ? -0.588 4.826 20.924 1.00 79.38 420 THR A C 1
ATOM 3329 O O . THR A 1 420 ? -0.965 4.662 22.089 1.00 79.38 420 THR A O 1
ATOM 3332 N N . GLU A 1 421 ? -1.160 5.703 20.096 1.00 86.12 421 GLU A N 1
ATOM 3333 C CA . GLU A 1 421 ? -2.355 6.481 20.421 1.00 86.12 421 GLU A CA 1
ATOM 3334 C C . GLU A 1 421 ? -3.583 5.572 20.421 1.00 86.12 421 GLU A C 1
ATOM 3336 O O . GLU A 1 421 ? -3.773 4.727 19.546 1.00 86.12 421 GLU A O 1
ATOM 3341 N N . THR A 1 422 ? -4.429 5.724 21.432 1.00 89.69 422 THR A N 1
ATOM 3342 C CA . THR A 1 422 ? -5.526 4.785 21.664 1.00 89.69 422 THR A CA 1
ATOM 3343 C C . THR A 1 422 ? -6.542 4.756 20.528 1.00 89.69 422 THR A C 1
ATOM 3345 O O . THR A 1 422 ? -6.923 3.668 20.102 1.00 89.69 422 THR A O 1
ATOM 3348 N N . PHE A 1 423 ? -6.993 5.900 20.006 1.00 88.38 423 PHE A N 1
ATOM 3349 C CA . PHE A 1 423 ? -7.964 5.903 18.908 1.00 88.38 423 PHE A CA 1
ATOM 3350 C C . PHE A 1 423 ? -7.367 5.353 17.611 1.00 88.38 423 PHE A C 1
ATOM 3352 O O . PHE A 1 423 ? -8.062 4.636 16.888 1.00 88.38 423 PHE A O 1
ATOM 3359 N N . GLY A 1 424 ? -6.085 5.609 17.363 1.00 83.31 424 GLY A N 1
ATOM 3360 C CA . GLY A 1 424 ? -5.325 5.030 16.269 1.00 83.31 424 GLY A CA 1
ATOM 3361 C C . GLY A 1 424 ? -5.263 3.507 16.346 1.00 83.31 424 GLY A C 1
ATOM 3362 O O . GLY A 1 424 ? -5.698 2.819 15.421 1.00 83.31 424 GLY A O 1
ATOM 3363 N N . VAL A 1 425 ? -4.839 2.962 17.486 1.00 84.62 425 VAL A N 1
ATOM 3364 C CA . VAL A 1 425 ? -4.818 1.510 17.714 1.00 84.62 425 VAL A CA 1
ATOM 3365 C C . VAL A 1 425 ? -6.217 0.904 17.601 1.00 84.62 425 VAL A C 1
ATOM 3367 O O . VAL A 1 425 ? -6.391 -0.129 16.963 1.00 84.62 425 VAL A O 1
ATOM 3370 N N . LEU A 1 426 ? -7.245 1.552 18.149 1.00 88.50 426 LEU A N 1
ATOM 3371 C CA . LEU A 1 426 ? -8.624 1.073 18.035 1.00 88.50 426 LEU A CA 1
ATOM 3372 C C . LEU A 1 426 ? -9.144 1.087 16.589 1.00 88.50 426 LEU A C 1
ATOM 3374 O O . LEU A 1 426 ? -9.942 0.222 16.222 1.00 88.50 426 LEU A O 1
ATOM 3378 N N . ALA A 1 427 ? -8.718 2.037 15.757 1.00 85.19 427 ALA A N 1
ATOM 3379 C CA . ALA A 1 427 ? -9.039 2.040 14.334 1.00 85.19 427 ALA A CA 1
ATOM 3380 C C . ALA A 1 427 ? -8.312 0.904 13.589 1.00 85.19 427 ALA A C 1
ATOM 3382 O O . ALA A 1 427 ? -8.939 0.200 12.794 1.00 85.19 427 ALA A O 1
ATOM 3383 N N . LEU A 1 428 ? -7.028 0.683 13.898 1.00 77.31 428 LEU A N 1
ATOM 3384 C CA . LEU A 1 428 ? -6.204 -0.393 13.330 1.00 77.31 428 LEU A CA 1
ATOM 3385 C C . LEU A 1 428 ? -6.731 -1.786 13.684 1.00 77.31 428 LEU A C 1
ATOM 3387 O O . LEU A 1 428 ? -6.828 -2.646 12.816 1.00 77.31 428 LEU A O 1
ATOM 3391 N N . GLU A 1 429 ? -7.151 -1.998 14.928 1.00 80.31 429 GLU A N 1
ATOM 3392 C CA . GLU A 1 429 ? -7.747 -3.264 15.379 1.00 80.31 429 GLU A CA 1
ATOM 3393 C C . GLU A 1 429 ? -9.199 -3.441 14.897 1.00 80.31 429 GLU A C 1
ATOM 3395 O O . GLU A 1 429 ? -9.863 -4.424 15.223 1.00 80.31 429 GLU A O 1
ATOM 3400 N N . GLY A 1 430 ? -9.737 -2.488 14.128 1.00 81.50 430 GLY A N 1
ATOM 3401 C CA . GLY A 1 430 ? -11.098 -2.556 13.606 1.00 81.50 430 GLY A CA 1
ATOM 3402 C C . GLY A 1 430 ? -12.186 -2.396 14.673 1.00 81.50 430 GLY A C 1
ATOM 3403 O O . GLY A 1 430 ? -13.333 -2.794 14.452 1.00 81.50 430 GLY A O 1
ATOM 3404 N N . TYR A 1 431 ? -11.865 -1.792 15.814 1.00 89.44 431 TYR A N 1
ATOM 3405 C CA . TYR A 1 431 ? -12.853 -1.425 16.821 1.00 89.44 431 TYR A CA 1
ATOM 3406 C C . TYR A 1 431 ? -13.585 -0.126 16.458 1.00 89.44 431 TYR A C 1
ATOM 3408 O O . TYR A 1 431 ? -14.807 -0.057 16.617 1.00 89.44 431 TYR A O 1
ATOM 3416 N N . LEU A 1 432 ? -12.863 0.855 15.905 1.00 90.81 432 LEU A N 1
ATOM 3417 C CA . LEU A 1 432 ? -13.387 2.129 15.396 1.00 90.81 432 LEU A CA 1
ATOM 3418 C C . LEU A 1 432 ? -13.220 2.257 13.869 1.00 90.81 432 LEU A C 1
ATOM 3420 O O . LEU A 1 432 ? -12.499 1.467 13.251 1.00 90.81 432 LEU A O 1
ATOM 3424 N N . PRO A 1 433 ? -13.891 3.233 13.228 1.00 86.88 433 PRO A N 1
ATOM 3425 C CA . PRO A 1 433 ? -13.655 3.555 11.825 1.00 86.88 433 PRO A CA 1
ATOM 3426 C C . PRO A 1 433 ? -12.238 4.116 11.628 1.00 86.88 433 PRO A C 1
ATOM 3428 O O . PRO A 1 433 ? -11.843 5.055 12.317 1.00 86.88 433 PRO A O 1
ATOM 3431 N N . GLY A 1 434 ? -11.488 3.560 10.674 1.00 75.44 434 GLY A N 1
ATOM 3432 C CA . GLY A 1 434 ? -10.199 4.090 10.231 1.00 75.44 434 GLY A CA 1
ATOM 3433 C C . GLY A 1 434 ? -10.348 4.765 8.872 1.00 75.44 434 GLY A C 1
ATOM 3434 O O . GLY A 1 434 ? -10.613 4.083 7.887 1.00 75.44 434 GLY A O 1
ATOM 3435 N N . TYR A 1 435 ? -10.193 6.090 8.821 1.00 68.12 435 TYR A N 1
ATOM 3436 C CA . TYR A 1 435 ? -10.278 6.880 7.579 1.00 68.12 435 TYR A CA 1
ATOM 3437 C C . TYR A 1 435 ? -8.902 7.217 6.976 1.00 68.12 435 TYR A C 1
ATOM 3439 O O . TYR A 1 435 ? -8.817 8.002 6.035 1.00 68.12 435 TYR A O 1
ATOM 3447 N N . GLY A 1 436 ? -7.820 6.667 7.536 1.00 56.44 436 GLY A N 1
ATOM 3448 C CA . GLY A 1 436 ? -6.473 6.822 6.988 1.00 56.44 436 GLY A CA 1
ATOM 3449 C C . GLY A 1 436 ? -6.288 6.011 5.704 1.00 56.44 436 GLY A C 1
ATOM 3450 O O . GLY A 1 436 ? -6.964 5.007 5.507 1.00 56.44 436 GLY A O 1
ATOM 3451 N N . LEU A 1 437 ? -5.353 6.426 4.845 1.00 49.09 437 LEU A N 1
ATOM 3452 C CA . LEU A 1 437 ? -5.005 5.710 3.607 1.00 49.09 437 LEU A CA 1
ATOM 3453 C C . LEU A 1 437 ? -4.393 4.320 3.880 1.00 49.09 437 LEU A C 1
ATOM 3455 O O . LEU A 1 437 ? -4.458 3.440 3.025 1.00 49.09 437 LEU A O 1
ATOM 3459 N N . ASP A 1 438 ? -3.849 4.113 5.082 1.00 52.25 438 ASP A N 1
ATOM 3460 C CA . ASP A 1 438 ? -3.157 2.892 5.499 1.00 52.25 438 ASP A CA 1
ATOM 3461 C C . ASP A 1 438 ? -4.090 1.954 6.294 1.00 52.25 438 ASP A C 1
ATOM 3463 O O . ASP A 1 438 ? -3.911 1.682 7.479 1.00 52.25 438 ASP A O 1
ATOM 3467 N N . VAL A 1 439 ? -5.160 1.490 5.635 1.00 54.94 439 VAL A N 1
ATOM 3468 C CA . VAL A 1 439 ? -6.273 0.714 6.237 1.00 54.94 439 VAL A CA 1
ATOM 3469 C C . VAL A 1 439 ? -5.930 -0.758 6.537 1.00 54.94 439 VAL A C 1
ATOM 3471 O O . VAL A 1 439 ? -6.814 -1.575 6.808 1.00 54.94 439 VAL A O 1
ATOM 3474 N N . GLY A 1 440 ? -4.656 -1.136 6.429 1.00 58.81 440 GLY A N 1
ATOM 3475 C CA . GLY A 1 440 ? -4.209 -2.511 6.608 1.00 58.81 440 GLY A CA 1
ATOM 3476 C C . GLY A 1 440 ? -4.017 -2.884 8.076 1.00 58.81 440 GLY A C 1
ATOM 3477 O O . GLY A 1 440 ? -3.221 -2.263 8.778 1.00 58.81 440 GLY A O 1
ATOM 3478 N N . THR A 1 441 ? -4.699 -3.937 8.532 1.00 63.09 441 THR A N 1
ATOM 3479 C CA . THR A 1 441 ? -4.475 -4.481 9.885 1.00 63.09 441 THR A CA 1
ATOM 3480 C C . THR A 1 441 ? -3.202 -5.320 9.957 1.00 63.09 441 THR A C 1
ATOM 3482 O O . THR A 1 441 ? -2.604 -5.427 11.023 1.00 63.09 441 THR A O 1
ATOM 3485 N N . ILE A 1 442 ? -2.768 -5.859 8.811 1.00 72.62 442 ILE A N 1
ATOM 3486 C CA . ILE A 1 442 ? -1.686 -6.835 8.725 1.00 72.62 442 ILE A CA 1
ATOM 3487 C C . ILE A 1 442 ? -0.446 -6.163 8.151 1.00 72.62 442 ILE A C 1
ATOM 3489 O O . ILE A 1 442 ? -0.475 -5.622 7.044 1.00 72.62 442 ILE A O 1
ATOM 3493 N N . ALA A 1 443 ? 0.638 -6.168 8.912 1.00 74.94 443 ALA A N 1
ATOM 3494 C CA . ALA A 1 443 ? 1.889 -5.531 8.550 1.00 74.94 443 ALA A CA 1
ATOM 3495 C C . ALA A 1 443 ? 2.852 -6.513 7.882 1.00 74.94 443 ALA A C 1
ATOM 3497 O O . ALA A 1 443 ? 2.997 -7.673 8.273 1.00 74.94 443 ALA A O 1
ATOM 3498 N N . VAL A 1 444 ? 3.565 -5.996 6.891 1.00 76.81 444 VAL A N 1
ATOM 3499 C CA . VAL A 1 444 ? 4.696 -6.644 6.251 1.00 76.81 444 VAL A CA 1
ATOM 3500 C C . VAL A 1 444 ? 5.934 -5.813 6.536 1.00 76.81 444 VAL A C 1
ATOM 3502 O O . VAL A 1 444 ? 5.963 -4.636 6.184 1.00 76.81 444 VAL A O 1
ATOM 3505 N N . THR A 1 445 ? 6.952 -6.391 7.168 1.00 76.94 445 THR A N 1
ATOM 3506 C CA . THR A 1 445 ? 8.162 -5.638 7.540 1.00 76.94 445 THR A CA 1
ATOM 3507 C C . THR A 1 445 ? 9.403 -6.256 6.919 1.00 76.94 445 THR A C 1
ATOM 3509 O O . THR A 1 445 ? 9.647 -7.452 7.053 1.00 76.94 445 THR A O 1
ATOM 3512 N N . HIS A 1 446 ? 10.225 -5.440 6.263 1.00 79.44 446 HIS A N 1
ATOM 3513 C CA . HIS A 1 446 ? 11.573 -5.846 5.884 1.00 79.44 446 HIS A CA 1
ATOM 3514 C C . HIS A 1 446 ? 12.580 -5.335 6.913 1.00 79.44 446 HIS A C 1
ATOM 3516 O O . HIS A 1 446 ? 12.603 -4.145 7.230 1.00 79.44 446 HIS A O 1
ATOM 3522 N N . LEU A 1 447 ? 13.434 -6.232 7.412 1.00 69.44 447 LEU A N 1
ATOM 3523 C CA . LEU A 1 447 ? 14.549 -5.890 8.288 1.00 69.44 447 LEU A CA 1
ATOM 3524 C C . LEU A 1 447 ? 15.871 -6.085 7.545 1.00 69.44 447 LEU A C 1
ATOM 3526 O O . LEU A 1 447 ? 16.107 -7.177 7.019 1.00 69.44 447 LEU A O 1
ATOM 3530 N N . PRO A 1 448 ? 16.753 -5.073 7.535 1.00 66.69 448 PRO A N 1
ATOM 3531 C CA . PRO A 1 448 ? 18.051 -5.209 6.903 1.00 66.69 448 PRO A CA 1
ATOM 3532 C C . PRO A 1 448 ? 18.917 -6.249 7.619 1.00 66.69 448 PRO A C 1
ATOM 3534 O O . PRO A 1 448 ? 18.899 -6.326 8.855 1.00 66.69 448 PRO A O 1
ATOM 3537 N N . PRO A 1 449 ? 19.727 -7.021 6.873 1.00 61.62 449 PRO A N 1
ATOM 3538 C CA . PRO A 1 449 ? 20.685 -7.932 7.473 1.00 61.62 449 PRO A CA 1
ATOM 3539 C C . PRO A 1 449 ? 21.717 -7.163 8.327 1.00 61.62 449 PRO A C 1
ATOM 3541 O O . PRO A 1 449 ? 22.140 -6.069 7.950 1.00 61.62 449 PRO A O 1
ATOM 3544 N N . PRO A 1 450 ? 22.188 -7.730 9.457 1.00 53.06 450 PRO A N 1
ATOM 3545 C CA . PRO A 1 450 ? 23.110 -7.060 10.383 1.00 53.06 450 PRO A CA 1
ATOM 3546 C C . PRO A 1 450 ? 24.457 -6.626 9.790 1.00 53.06 450 PRO A C 1
ATOM 3548 O O . PRO A 1 450 ? 25.145 -5.797 10.383 1.00 53.06 450 PRO A O 1
ATOM 3551 N N . ARG A 1 451 ? 24.876 -7.233 8.674 1.00 49.72 451 ARG A N 1
ATOM 3552 C CA . ARG A 1 451 ? 26.190 -7.036 8.053 1.00 49.72 451 ARG A CA 1
ATOM 3553 C C . ARG A 1 451 ? 26.043 -6.948 6.538 1.00 49.72 451 ARG A C 1
ATOM 3555 O O . ARG A 1 451 ? 26.150 -7.949 5.839 1.00 49.72 451 ARG A O 1
ATOM 3562 N N . GLY A 1 452 ? 25.811 -5.742 6.036 1.00 48.75 452 GLY A N 1
ATOM 3563 C CA . GLY A 1 452 ? 25.861 -5.448 4.609 1.00 48.75 452 GLY A CA 1
ATOM 3564 C C . GLY A 1 452 ? 25.947 -3.947 4.374 1.00 48.75 452 GLY A C 1
ATOM 3565 O O . GLY A 1 452 ? 25.061 -3.213 4.792 1.00 48.75 452 GLY A O 1
ATOM 3566 N N . ASN A 1 453 ? 26.990 -3.493 3.675 1.00 43.28 453 ASN A N 1
ATOM 3567 C CA . ASN A 1 453 ? 27.157 -2.109 3.198 1.00 43.28 453 ASN A CA 1
ATOM 3568 C C . ASN A 1 453 ? 26.180 -1.756 2.051 1.00 43.28 453 ASN A C 1
ATOM 3570 O O . ASN A 1 453 ? 26.507 -0.972 1.163 1.00 43.28 453 ASN A O 1
ATOM 3574 N N . LEU A 1 454 ? 24.990 -2.358 2.024 1.00 51.09 454 LEU A N 1
ATOM 3575 C CA . LEU A 1 454 ? 23.963 -2.074 1.028 1.00 51.09 454 LEU A CA 1
ATOM 3576 C C . LEU A 1 454 ? 23.109 -0.919 1.548 1.00 51.09 454 LEU A C 1
ATOM 3578 O O . LEU A 1 454 ? 22.114 -1.121 2.235 1.00 51.09 454 LEU A O 1
ATOM 3582 N N . VAL A 1 455 ? 23.547 0.297 1.222 1.00 47.94 455 VAL A N 1
ATOM 3583 C CA . VAL A 1 455 ? 22.891 1.572 1.565 1.00 47.94 455 VAL A CA 1
ATOM 3584 C C . VAL A 1 455 ? 21.418 1.621 1.108 1.00 47.94 455 VAL A C 1
ATOM 3586 O O . VAL A 1 455 ? 20.624 2.335 1.715 1.00 47.94 455 VAL A O 1
ATOM 3589 N N . ASP A 1 456 ? 21.038 0.811 0.111 1.00 52.97 456 ASP A N 1
ATOM 3590 C CA . ASP A 1 456 ? 19.687 0.767 -0.473 1.00 52.97 456 ASP A CA 1
ATOM 3591 C C . ASP A 1 456 ? 18.681 -0.153 0.246 1.00 52.97 456 ASP A C 1
ATOM 3593 O O . ASP A 1 456 ? 17.480 -0.054 0.001 1.00 52.97 456 ASP A O 1
ATOM 3597 N N . LEU A 1 457 ? 19.110 -1.023 1.169 1.00 64.62 457 LEU A N 1
ATOM 3598 C CA . LEU A 1 457 ? 18.194 -1.898 1.917 1.00 64.62 457 LEU A CA 1
ATOM 3599 C C . LEU A 1 457 ? 17.830 -1.272 3.261 1.00 64.62 457 LEU A C 1
ATOM 3601 O O . LEU A 1 457 ? 18.161 -1.796 4.320 1.00 64.62 457 LEU A O 1
ATOM 3605 N N . GLN A 1 458 ? 17.168 -0.117 3.236 1.00 64.56 458 GLN A N 1
ATOM 3606 C CA . GLN A 1 458 ? 16.629 0.458 4.467 1.00 64.56 458 GLN A CA 1
ATOM 3607 C C . GLN A 1 458 ? 15.483 -0.397 5.010 1.00 64.56 458 GLN A C 1
ATOM 3609 O O . GLN A 1 458 ? 14.786 -1.099 4.277 1.00 64.56 458 GLN A O 1
ATOM 3614 N N . GLN A 1 459 ? 15.287 -0.335 6.325 1.00 70.25 459 GLN A N 1
ATOM 3615 C CA . GLN A 1 459 ? 14.117 -0.933 6.944 1.00 70.25 459 GLN A CA 1
ATOM 3616 C C . GLN A 1 459 ? 12.861 -0.191 6.490 1.00 70.25 459 GLN A C 1
ATOM 3618 O O . GLN A 1 459 ? 12.813 1.035 6.543 1.00 70.25 459 GLN A O 1
ATOM 3623 N N . TRP A 1 460 ? 11.822 -0.938 6.144 1.00 72.62 460 TRP A N 1
ATOM 3624 C CA . TRP A 1 460 ? 10.511 -0.381 5.844 1.00 72.62 460 TRP A CA 1
ATOM 3625 C C . TRP A 1 460 ? 9.413 -1.352 6.282 1.00 72.62 460 TRP A C 1
ATOM 3627 O O . TRP A 1 460 ? 9.644 -2.556 6.436 1.00 72.62 460 TRP A O 1
ATOM 3637 N N . SER A 1 461 ? 8.212 -0.821 6.490 1.00 71.69 461 SER A N 1
ATOM 3638 C CA . SER A 1 461 ? 7.007 -1.607 6.747 1.00 71.69 461 SER A CA 1
ATOM 3639 C C . SER A 1 461 ? 5.875 -1.142 5.845 1.00 71.69 461 SER A C 1
ATOM 3641 O O . SER A 1 461 ? 5.706 0.056 5.637 1.00 71.69 461 SER A O 1
ATOM 3643 N N . LEU A 1 462 ? 5.093 -2.086 5.336 1.00 73.69 462 LEU A N 1
ATOM 3644 C CA . LEU A 1 462 ? 3.893 -1.829 4.550 1.00 73.69 462 LEU A CA 1
ATOM 3645 C C . LEU A 1 462 ? 2.708 -2.518 5.213 1.00 73.69 462 LEU A C 1
ATOM 3647 O O . LEU A 1 462 ? 2.789 -3.700 5.542 1.00 73.69 462 LEU A O 1
ATOM 3651 N N . ARG A 1 463 ? 1.589 -1.813 5.375 1.00 73.25 463 ARG A N 1
ATOM 3652 C CA . ARG A 1 463 ? 0.348 -2.426 5.851 1.00 73.25 463 ARG A CA 1
ATOM 3653 C C . ARG A 1 463 ? -0.487 -2.925 4.671 1.00 73.25 463 ARG A C 1
ATOM 3655 O O . ARG A 1 463 ? -0.450 -2.383 3.560 1.00 73.25 463 ARG A O 1
ATOM 3662 N N . ARG A 1 464 ? -1.214 -4.020 4.893 1.00 72.12 464 ARG A N 1
ATOM 3663 C CA . ARG A 1 464 ? -2.053 -4.701 3.903 1.00 72.12 464 ARG A CA 1
ATOM 3664 C C . ARG A 1 464 ? -3.443 -4.954 4.466 1.00 72.12 464 ARG A C 1
ATOM 3666 O O . ARG A 1 464 ? -3.614 -5.398 5.600 1.00 72.12 464 ARG A O 1
ATOM 3673 N N . ALA A 1 465 ? -4.459 -4.664 3.656 1.00 71.69 465 ALA A N 1
ATOM 3674 C CA . ALA A 1 465 ? -5.822 -5.096 3.943 1.00 71.69 465 ALA A CA 1
ATOM 3675 C C . ALA A 1 465 ? -5.901 -6.631 3.888 1.00 71.69 465 ALA A C 1
ATOM 3677 O O . ALA A 1 465 ? -5.204 -7.249 3.083 1.00 71.69 465 ALA A O 1
ATOM 3678 N N . ASN A 1 466 ? -6.782 -7.242 4.685 1.00 71.88 466 ASN A N 1
ATOM 3679 C CA . ASN A 1 466 ? -6.837 -8.701 4.870 1.00 71.88 466 ASN A CA 1
ATOM 3680 C C . ASN A 1 466 ? -6.918 -9.482 3.546 1.00 71.88 466 ASN A C 1
ATOM 3682 O O . ASN A 1 466 ? -6.212 -10.468 3.368 1.00 71.88 466 ASN A O 1
ATOM 3686 N N . GLY A 1 467 ? -7.725 -9.014 2.587 1.00 73.25 467 GLY A N 1
ATOM 3687 C CA . GLY A 1 467 ? -7.861 -9.670 1.281 1.00 73.25 467 GLY A CA 1
ATOM 3688 C C . GLY A 1 467 ? -6.587 -9.637 0.429 1.00 73.25 467 GLY A C 1
ATOM 3689 O O . GLY A 1 467 ? -6.310 -10.588 -0.299 1.00 73.25 467 GLY A O 1
ATOM 3690 N N . LEU A 1 468 ? -5.793 -8.565 0.530 1.00 75.19 468 LEU A N 1
ATOM 3691 C CA . LEU A 1 468 ? -4.503 -8.465 -0.158 1.00 75.19 468 LEU A CA 1
ATOM 3692 C C . LEU A 1 468 ? -3.430 -9.269 0.583 1.00 75.19 468 LEU A C 1
ATOM 3694 O O . LEU A 1 468 ? -2.654 -9.978 -0.052 1.00 75.19 468 LEU A O 1
ATOM 3698 N N . ALA A 1 469 ? -3.444 -9.229 1.918 1.00 78.12 469 ALA A N 1
ATOM 3699 C CA . ALA A 1 469 ? -2.549 -10.015 2.758 1.00 78.12 469 ALA A CA 1
ATOM 3700 C C . ALA A 1 469 ? -2.706 -11.524 2.507 1.00 78.12 469 ALA A C 1
ATOM 3702 O O . ALA A 1 469 ? -1.711 -12.216 2.328 1.00 78.12 469 ALA A O 1
ATOM 3703 N N . LEU A 1 470 ? -3.943 -12.017 2.358 1.00 77.94 470 LEU A N 1
ATOM 3704 C CA . LEU A 1 470 ? -4.240 -13.405 1.975 1.00 77.94 470 LEU A CA 1
ATOM 3705 C C . LEU A 1 470 ? -3.582 -13.846 0.663 1.00 77.94 470 LEU A C 1
ATOM 3707 O O . LEU A 1 470 ? -3.400 -15.039 0.450 1.00 77.94 470 LEU A O 1
ATOM 3711 N N . ARG A 1 471 ? -3.254 -12.907 -0.230 1.00 76.62 471 ARG A N 1
ATOM 3712 C CA . ARG A 1 471 ? -2.585 -13.197 -1.501 1.00 76.62 471 ARG A CA 1
ATOM 3713 C C . ARG A 1 471 ? -1.081 -13.002 -1.403 1.00 76.62 471 ARG A C 1
ATOM 3715 O O . ARG A 1 471 ? -0.337 -13.835 -1.897 1.00 76.62 471 ARG A O 1
ATOM 3722 N N . GLU A 1 472 ? -0.621 -11.916 -0.793 1.00 80.38 472 GLU A N 1
ATOM 3723 C CA . GLU A 1 472 ? 0.802 -11.555 -0.776 1.00 80.38 472 GLU A CA 1
ATOM 3724 C C . GLU A 1 472 ? 1.599 -12.276 0.313 1.00 80.38 472 GLU A C 1
ATOM 3726 O O . GLU A 1 472 ? 2.769 -12.577 0.105 1.00 80.38 472 GLU A O 1
ATOM 3731 N N . HIS A 1 473 ? 0.983 -12.574 1.460 1.00 82.81 473 HIS A N 1
ATOM 3732 C CA . HIS A 1 473 ? 1.692 -13.122 2.617 1.00 82.81 473 HIS A CA 1
ATOM 3733 C C . HIS A 1 473 ? 1.904 -14.632 2.487 1.00 82.81 473 HIS A C 1
ATOM 3735 O O . HIS A 1 473 ? 2.631 -15.201 3.284 1.00 82.81 473 HIS A O 1
ATOM 3741 N N . VAL A 1 474 ? 1.300 -15.301 1.500 1.00 81.50 474 VAL A N 1
ATOM 3742 C CA . VAL A 1 474 ? 1.401 -16.758 1.332 1.00 81.50 474 VAL A CA 1
ATOM 3743 C C . VAL A 1 474 ? 2.865 -17.181 1.133 1.00 81.50 474 VAL A C 1
ATOM 3745 O O . VAL A 1 474 ? 3.563 -16.577 0.310 1.00 81.50 474 VAL A O 1
ATOM 3748 N N . PRO A 1 475 ? 3.346 -18.224 1.843 1.00 78.94 475 PRO A N 1
ATOM 3749 C CA . PRO A 1 475 ? 4.688 -18.754 1.634 1.00 78.94 475 PRO A CA 1
ATOM 3750 C C . PRO A 1 475 ? 4.950 -19.057 0.154 1.00 78.94 475 PRO A C 1
ATOM 3752 O O . PRO A 1 475 ? 4.144 -19.713 -0.498 1.00 78.94 475 PRO A O 1
ATOM 3755 N N . GLY A 1 476 ? 6.087 -18.595 -0.370 1.00 74.94 476 GLY A N 1
ATOM 3756 C CA . GLY A 1 476 ? 6.480 -18.804 -1.769 1.00 74.94 476 GLY A CA 1
ATOM 3757 C C . GLY A 1 476 ? 6.050 -17.700 -2.741 1.00 74.94 476 GLY A C 1
ATOM 3758 O O . GLY A 1 476 ? 6.531 -17.694 -3.871 1.00 74.94 476 GLY A O 1
ATOM 3759 N N . ASN A 1 477 ? 5.223 -16.741 -2.313 1.00 82.00 477 ASN A N 1
ATOM 3760 C CA . ASN A 1 477 ? 4.982 -15.523 -3.087 1.00 82.00 477 ASN A CA 1
ATOM 3761 C C . ASN A 1 477 ? 6.110 -14.498 -2.904 1.00 82.00 477 ASN A C 1
ATOM 3763 O O . ASN A 1 477 ? 6.941 -14.608 -2.002 1.00 82.00 477 ASN A O 1
ATOM 3767 N N . LEU A 1 478 ? 6.150 -13.502 -3.791 1.00 83.12 478 LEU A N 1
ATOM 3768 C CA . LEU A 1 478 ? 7.117 -12.409 -3.747 1.00 83.12 478 LEU A CA 1
ATOM 3769 C C . LEU A 1 478 ? 6.400 -11.074 -3.566 1.00 83.12 478 LEU A C 1
ATOM 3771 O O . LEU A 1 478 ? 5.476 -10.739 -4.307 1.00 83.12 478 LEU A O 1
ATOM 3775 N N . VAL A 1 479 ? 6.871 -10.299 -2.597 1.00 80.19 479 VAL A N 1
ATOM 3776 C CA . VAL A 1 479 ? 6.523 -8.895 -2.413 1.00 80.19 479 VAL A CA 1
ATOM 3777 C C . VAL A 1 479 ? 7.599 -8.062 -3.094 1.00 80.19 479 VAL A C 1
ATOM 3779 O O . VAL A 1 479 ? 8.789 -8.203 -2.818 1.00 80.19 479 VAL A O 1
ATOM 3782 N N . TYR A 1 480 ? 7.178 -7.198 -4.003 1.00 78.88 480 TYR A N 1
ATOM 3783 C CA . TYR A 1 480 ? 8.055 -6.243 -4.666 1.00 78.88 480 TYR A CA 1
ATOM 3784 C C . TYR A 1 480 ? 7.962 -4.925 -3.896 1.00 78.88 480 TYR A C 1
ATOM 3786 O O . TYR A 1 480 ? 6.880 -4.560 -3.441 1.00 78.88 480 TYR A O 1
ATOM 3794 N N . ALA A 1 481 ? 9.095 -4.270 -3.664 1.00 75.69 481 ALA A N 1
ATOM 3795 C CA . ALA A 1 481 ? 9.158 -2.940 -3.058 1.00 75.69 481 ALA A CA 1
ATOM 3796 C C . ALA A 1 481 ? 10.556 -2.353 -3.268 1.00 75.69 481 ALA A C 1
ATOM 3798 O O . ALA A 1 481 ? 11.535 -3.096 -3.272 1.00 75.69 481 ALA A O 1
ATOM 3799 N N . ASN A 1 482 ? 10.676 -1.031 -3.400 1.00 73.06 482 ASN A N 1
ATOM 3800 C CA . ASN A 1 482 ? 11.968 -0.329 -3.431 1.00 73.06 482 ASN A CA 1
ATOM 3801 C C . ASN A 1 482 ? 12.997 -0.952 -4.406 1.00 73.06 482 ASN A C 1
ATOM 3803 O O . ASN A 1 482 ? 14.146 -1.156 -4.033 1.00 73.06 482 ASN A O 1
ATOM 3807 N N . ASN A 1 483 ? 12.595 -1.310 -5.635 1.00 71.12 483 ASN A N 1
ATOM 3808 C CA . ASN A 1 483 ? 13.434 -1.996 -6.646 1.00 71.12 483 ASN A CA 1
ATOM 3809 C C . ASN A 1 483 ? 13.976 -3.391 -6.257 1.00 71.12 483 ASN A C 1
ATOM 3811 O O . ASN A 1 483 ? 14.853 -3.951 -6.928 1.00 71.12 483 ASN A O 1
ATOM 3815 N N . HIS A 1 484 ? 13.438 -3.993 -5.201 1.00 78.25 484 HIS A N 1
ATOM 3816 C CA . HIS A 1 484 ? 13.849 -5.294 -4.696 1.00 78.25 484 HIS A CA 1
ATOM 3817 C C . HIS A 1 484 ? 12.678 -6.278 -4.611 1.00 78.25 484 HIS A C 1
ATOM 3819 O O . HIS A 1 484 ? 11.501 -5.914 -4.556 1.00 78.25 484 HIS A O 1
ATOM 3825 N N . ARG A 1 485 ? 13.041 -7.560 -4.604 1.00 80.81 485 ARG A N 1
ATOM 3826 C CA . ARG A 1 485 ? 12.172 -8.711 -4.386 1.00 80.81 485 ARG A CA 1
ATOM 3827 C C . ARG A 1 485 ? 12.335 -9.183 -2.955 1.00 80.81 485 ARG A C 1
ATOM 3829 O O . ARG A 1 485 ? 13.458 -9.335 -2.468 1.00 80.81 485 ARG A O 1
ATOM 3836 N N . PHE A 1 486 ? 11.217 -9.479 -2.319 1.00 82.69 486 PHE A N 1
ATOM 3837 C CA . PHE A 1 486 ? 11.159 -9.924 -0.944 1.00 82.69 486 PHE A CA 1
ATOM 3838 C C . PHE A 1 486 ? 10.262 -11.146 -0.804 1.00 82.69 486 PHE A C 1
ATOM 3840 O O . PHE A 1 486 ? 9.203 -11.214 -1.415 1.00 82.69 486 PHE A O 1
ATOM 3847 N N . ALA A 1 487 ? 10.667 -12.105 0.020 1.00 85.25 487 ALA A N 1
ATOM 3848 C CA . ALA A 1 487 ? 9.902 -13.319 0.272 1.00 85.25 487 ALA A CA 1
ATOM 3849 C C . ALA A 1 487 ? 9.301 -13.295 1.691 1.00 85.25 487 ALA A C 1
ATOM 3851 O O . ALA A 1 487 ? 10.060 -13.098 2.650 1.00 85.25 487 ALA A O 1
ATOM 3852 N N . PRO A 1 488 ? 7.984 -13.538 1.855 1.00 85.88 488 PRO A N 1
ATOM 3853 C CA . PRO A 1 488 ? 7.362 -13.797 3.150 1.00 85.88 488 PRO A CA 1
ATOM 3854 C C . PRO A 1 488 ? 8.005 -15.034 3.781 1.00 85.88 488 PRO A C 1
ATOM 3856 O O . PRO A 1 488 ? 7.960 -16.126 3.210 1.00 85.88 488 PRO A O 1
ATOM 3859 N N . ARG A 1 489 ? 8.665 -14.858 4.931 1.00 80.19 489 ARG A N 1
ATOM 3860 C CA . ARG A 1 489 ? 9.437 -15.930 5.584 1.00 80.19 489 ARG A CA 1
ATOM 3861 C C . ARG A 1 489 ? 9.038 -16.152 7.030 1.00 80.19 489 ARG A C 1
ATOM 3863 O O . ARG A 1 489 ? 8.866 -17.298 7.432 1.00 80.19 489 ARG A O 1
ATOM 3870 N N . PHE A 1 490 ? 8.893 -15.082 7.805 1.00 75.44 490 PHE A N 1
ATOM 3871 C CA . PHE A 1 490 ? 8.648 -15.196 9.240 1.00 75.44 490 PHE A CA 1
ATOM 3872 C C . PHE A 1 490 ? 7.241 -14.722 9.568 1.00 75.44 490 PHE A C 1
ATOM 3874 O O . PHE A 1 490 ? 6.979 -13.525 9.630 1.00 75.44 490 PHE A O 1
ATOM 3881 N N . PHE A 1 491 ? 6.346 -15.680 9.758 1.00 78.62 491 PHE A N 1
ATOM 3882 C CA . PHE A 1 491 ? 4.956 -15.448 10.125 1.00 78.62 491 PHE A CA 1
ATOM 3883 C C . PHE A 1 491 ? 4.847 -15.235 11.633 1.00 78.62 491 PHE A C 1
ATOM 3885 O O . PHE A 1 491 ? 5.504 -15.935 12.406 1.00 78.62 491 PHE A O 1
ATOM 3892 N N . GLN A 1 492 ? 4.025 -14.274 12.048 1.00 72.50 492 GLN A N 1
ATOM 3893 C CA . GLN A 1 492 ? 3.773 -13.938 13.449 1.00 72.50 492 GLN A CA 1
ATOM 3894 C C . GLN A 1 492 ? 2.376 -14.420 13.872 1.00 72.50 492 GLN A C 1
ATOM 3896 O O . GLN A 1 492 ? 1.487 -13.594 14.091 1.00 72.50 492 GLN A O 1
ATOM 3901 N N . PRO A 1 493 ? 2.134 -15.744 13.955 1.00 65.62 493 PRO A N 1
ATOM 3902 C CA . PRO A 1 493 ? 0.807 -16.267 14.242 1.00 65.62 493 PRO A CA 1
ATOM 3903 C C . PRO A 1 493 ? 0.305 -15.720 15.578 1.00 65.62 493 PRO A C 1
ATOM 3905 O O . PRO A 1 493 ? 1.012 -15.750 16.590 1.00 65.62 493 PRO A O 1
ATOM 3908 N N . GLN A 1 494 ? -0.930 -15.219 15.583 1.00 61.53 494 GLN A N 1
ATOM 3909 C CA . GLN A 1 494 ? -1.597 -14.925 16.841 1.00 61.53 494 GLN A CA 1
ATOM 3910 C C . GLN A 1 494 ? -1.878 -16.247 17.569 1.00 61.53 494 GLN A C 1
ATOM 3912 O O . GLN A 1 494 ? -2.155 -17.248 16.913 1.00 61.53 494 GLN A O 1
ATOM 3917 N N . PRO A 1 495 ? -1.849 -16.277 18.910 1.00 52.09 495 PRO A N 1
ATOM 3918 C CA . PRO A 1 495 ? -2.138 -17.478 19.700 1.00 52.09 495 PRO A CA 1
ATOM 3919 C C . PRO A 1 495 ? -3.618 -17.916 19.655 1.00 52.09 495 PRO A C 1
ATOM 3921 O O . PRO A 1 495 ? -4.071 -18.648 20.532 1.00 52.09 495 PRO A O 1
ATOM 3924 N N . GLU A 1 496 ? -4.393 -17.443 18.678 1.00 54.12 496 GLU A N 1
ATOM 3925 C CA . GLU A 1 496 ? -5.723 -17.976 18.396 1.00 54.12 496 GLU A CA 1
ATOM 3926 C C . GLU A 1 496 ? -5.561 -19.399 17.855 1.00 54.12 496 GLU A C 1
ATOM 3928 O O . GLU A 1 496 ? -4.633 -19.678 17.096 1.00 54.12 496 GLU A O 1
ATOM 3933 N N . GLY A 1 497 ? -6.399 -20.314 18.347 1.00 54.47 497 GLY A N 1
ATOM 3934 C CA . GLY A 1 497 ? -6.241 -21.747 18.126 1.00 54.47 497 GLY A CA 1
ATOM 3935 C C . GLY A 1 497 ? -6.060 -22.069 16.649 1.00 54.47 497 GLY A C 1
ATOM 3936 O O . GLY A 1 497 ? -6.849 -21.645 15.812 1.00 54.47 497 GLY A O 1
ATOM 3937 N N . THR A 1 498 ? -5.003 -22.810 16.339 1.00 62.22 498 THR A N 1
ATOM 3938 C CA . THR A 1 498 ? -4.735 -23.287 14.990 1.00 62.22 498 THR A CA 1
ATOM 3939 C C . THR A 1 498 ? -5.854 -24.246 14.592 1.00 62.22 498 THR A C 1
ATOM 3941 O O . THR A 1 498 ? -5.918 -25.361 15.110 1.00 62.22 498 THR A O 1
ATOM 3944 N N . GLU A 1 499 ? -6.776 -23.800 13.739 1.00 70.62 499 GLU A N 1
ATOM 3945 C CA . GLU A 1 499 ? -7.870 -24.647 13.265 1.00 70.62 499 GLU A CA 1
ATOM 3946 C C . GLU A 1 499 ? -7.300 -25.805 12.448 1.00 70.62 499 GLU A C 1
ATOM 3948 O O . GLU A 1 499 ? -6.380 -25.636 11.644 1.00 70.62 499 GLU A O 1
ATOM 3953 N N . VAL A 1 500 ? -7.835 -27.002 12.659 1.00 77.00 500 VAL A N 1
ATOM 3954 C CA . VAL A 1 500 ? -7.469 -28.177 11.873 1.00 77.00 500 VAL A CA 1
ATOM 3955 C C . VAL A 1 500 ? -8.602 -28.481 10.912 1.00 77.00 500 VAL A C 1
ATOM 3957 O O . VAL A 1 500 ? -9.760 -28.589 11.306 1.00 77.00 500 VAL A O 1
ATOM 3960 N N . PHE A 1 501 ? -8.261 -28.650 9.645 1.00 79.44 501 PHE A N 1
ATOM 3961 C CA . PHE A 1 501 ? -9.160 -29.102 8.600 1.00 79.44 501 PHE A CA 1
ATOM 3962 C C . PHE A 1 501 ? -8.817 -30.540 8.243 1.00 79.44 501 PHE A C 1
ATOM 3964 O O . PHE A 1 501 ? -7.659 -30.882 8.016 1.00 79.44 501 PHE A O 1
ATOM 3971 N N . GLN A 1 502 ? -9.827 -31.391 8.188 1.00 80.38 502 GLN A N 1
ATOM 3972 C CA . GLN A 1 502 ? -9.699 -32.740 7.672 1.00 80.38 502 GLN A CA 1
ATOM 3973 C C . GLN A 1 502 ? -9.987 -32.705 6.171 1.00 80.38 502 GLN A C 1
ATOM 3975 O O . GLN A 1 502 ? -11.011 -32.176 5.742 1.00 80.38 502 GLN A O 1
ATOM 3980 N N . VAL A 1 503 ? -9.056 -33.232 5.384 1.00 79.75 503 VAL A N 1
ATOM 3981 C CA . VAL A 1 503 ? -9.129 -33.299 3.927 1.00 79.75 503 VAL A CA 1
ATOM 3982 C C . VAL A 1 503 ? -9.344 -34.746 3.534 1.00 79.75 503 VAL A C 1
ATOM 3984 O O . VAL A 1 503 ? -8.492 -35.600 3.792 1.00 79.75 503 VAL A O 1
ATOM 3987 N N . ASP A 1 504 ? -10.477 -35.006 2.896 1.00 78.50 504 ASP A N 1
ATOM 3988 C CA . ASP A 1 504 ? -10.743 -36.265 2.219 1.00 78.50 504 ASP A CA 1
ATOM 3989 C C . ASP A 1 504 ? -10.461 -36.077 0.718 1.00 78.50 504 ASP A C 1
ATOM 3991 O O . ASP A 1 504 ? -11.284 -35.494 0.005 1.00 78.50 504 ASP A O 1
ATOM 3995 N N . PRO A 1 505 ? -9.294 -36.526 0.218 1.00 78.12 505 PRO A N 1
ATOM 3996 C CA . PRO A 1 505 ? -8.950 -36.387 -1.192 1.00 78.12 505 PRO A CA 1
ATOM 3997 C C . PRO A 1 505 ? -9.798 -37.283 -2.104 1.00 78.12 505 PRO A C 1
ATOM 3999 O O . PRO A 1 505 ? -9.840 -37.031 -3.302 1.00 78.12 505 PRO A O 1
ATOM 4002 N N . VAL A 1 506 ? -10.461 -38.319 -1.574 1.00 77.19 506 VAL A N 1
ATOM 4003 C CA . VAL A 1 506 ? -11.324 -39.213 -2.362 1.00 77.19 506 VAL A CA 1
ATOM 4004 C C . VAL A 1 506 ? -12.699 -38.581 -2.567 1.00 77.19 506 VAL A C 1
ATOM 4006 O O . VAL A 1 506 ? -13.269 -38.691 -3.648 1.00 77.19 506 VAL A O 1
ATOM 4009 N N . ALA A 1 507 ? -13.218 -37.905 -1.541 1.00 75.94 507 ALA A N 1
ATOM 4010 C CA . ALA A 1 507 ? -14.497 -37.200 -1.598 1.00 75.94 507 ALA A CA 1
ATOM 4011 C C . ALA A 1 507 ? -14.385 -35.740 -2.081 1.00 75.94 507 ALA A C 1
ATOM 4013 O O . ALA A 1 507 ? -15.403 -35.054 -2.144 1.00 75.94 507 ALA A O 1
ATOM 4014 N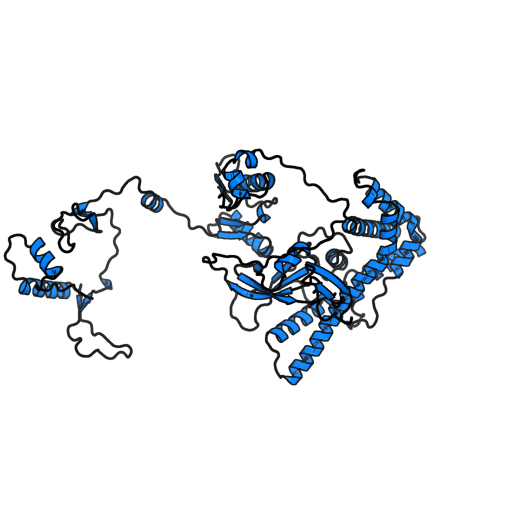 N . GLU A 1 508 ? -13.170 -35.257 -2.372 1.00 78.56 508 GLU A N 1
ATOM 4015 C CA . GLU A 1 508 ? -12.869 -33.850 -2.692 1.00 78.56 508 GLU A CA 1
ATOM 4016 C C . GLU A 1 508 ? -13.450 -32.863 -1.658 1.00 78.56 508 GLU A C 1
ATOM 4018 O O . GLU A 1 508 ? -13.881 -31.756 -1.982 1.00 78.56 508 GLU A O 1
ATOM 4023 N N . ALA A 1 509 ? -13.468 -33.268 -0.385 1.00 74.25 509 ALA A N 1
ATOM 4024 C CA . ALA A 1 509 ? -14.135 -32.541 0.687 1.00 74.25 509 ALA A CA 1
ATOM 4025 C C . ALA A 1 509 ? -13.146 -32.078 1.763 1.00 74.25 509 ALA A C 1
ATOM 4027 O O . ALA A 1 509 ? -12.233 -32.804 2.164 1.00 74.25 509 ALA A O 1
ATOM 4028 N N . VAL A 1 510 ? -13.369 -30.862 2.269 1.00 74.69 510 VAL A N 1
ATOM 4029 C CA . VAL A 1 510 ? -12.636 -30.291 3.403 1.00 74.69 510 VAL A CA 1
ATOM 4030 C C . VAL A 1 510 ? -13.632 -29.994 4.518 1.00 74.69 510 VAL A C 1
ATOM 4032 O O . VAL A 1 510 ? -14.558 -29.206 4.334 1.00 74.69 510 VAL A O 1
ATOM 4035 N N . SER A 1 511 ? -13.448 -30.617 5.680 1.00 77.62 511 SER A N 1
ATOM 4036 C CA . SER A 1 511 ? -14.310 -30.431 6.852 1.00 77.62 511 SER A CA 1
ATOM 4037 C C . SER A 1 511 ? -13.524 -29.877 8.036 1.00 77.62 511 SER A C 1
ATOM 4039 O O . SER A 1 511 ? -12.413 -30.324 8.314 1.00 77.62 511 SER A O 1
ATOM 4041 N N . HIS A 1 512 ? -14.102 -28.922 8.763 1.00 75.88 512 HIS A N 1
ATOM 4042 C CA . HIS A 1 512 ? -13.488 -28.337 9.955 1.00 75.88 512 HIS A CA 1
ATOM 4043 C C . HIS A 1 512 ? -13.467 -29.350 11.117 1.00 75.88 512 HIS A C 1
ATOM 4045 O O . HIS A 1 512 ? -14.518 -29.816 11.556 1.00 75.88 512 HIS A O 1
ATOM 4051 N N . ALA A 1 513 ? -12.274 -29.683 11.613 1.00 69.94 513 ALA A N 1
ATOM 4052 C CA . ALA A 1 513 ? -12.031 -30.660 12.678 1.00 69.94 513 ALA A CA 1
ATOM 4053 C C . ALA A 1 513 ? -11.780 -30.017 14.060 1.00 69.94 513 ALA A C 1
ATOM 4055 O O . ALA A 1 513 ? -11.592 -30.730 15.046 1.00 69.94 513 ALA A O 1
ATOM 4056 N N . GLY A 1 514 ? -11.816 -28.681 14.165 1.00 69.75 514 GLY A N 1
ATOM 4057 C CA . GLY A 1 514 ? -11.662 -27.963 15.432 1.00 69.75 514 GLY A CA 1
ATOM 4058 C C . GLY A 1 514 ? -10.207 -27.832 15.891 1.00 69.75 514 GLY A C 1
ATOM 4059 O O . GLY A 1 514 ? -9.344 -27.410 15.126 1.00 69.75 514 GLY A O 1
ATOM 4060 N N . VAL A 1 515 ? -9.945 -28.138 17.165 1.00 60.06 515 VAL A N 1
ATOM 4061 C CA . VAL A 1 515 ? -8.643 -27.949 17.840 1.00 60.06 515 VAL A CA 1
ATOM 4062 C C . VAL A 1 515 ? -7.755 -29.190 17.637 1.00 60.06 515 VAL A C 1
ATOM 4064 O O . VAL A 1 515 ? -8.278 -30.308 17.656 1.00 60.06 515 VAL A O 1
ATOM 4067 N N . PRO A 1 516 ? -6.423 -29.051 17.477 1.00 54.69 516 PRO A N 1
ATOM 4068 C CA . PRO A 1 516 ? -5.520 -30.193 17.320 1.00 54.69 516 PRO A CA 1
ATOM 4069 C C . PRO A 1 516 ? -5.644 -31.183 18.493 1.00 54.69 516 PRO A C 1
ATOM 4071 O O . PRO A 1 516 ? -5.358 -30.835 19.637 1.00 54.69 516 PRO A O 1
ATOM 4074 N N . GLY A 1 517 ? -6.080 -32.418 18.202 1.00 53.97 517 GLY A N 1
ATOM 4075 C CA . GLY A 1 517 ? -6.238 -33.488 19.201 1.00 53.97 517 GLY A CA 1
ATOM 4076 C C . GLY A 1 517 ? -7.324 -34.542 18.927 1.00 53.97 517 GLY A C 1
ATOM 4077 O O . GLY A 1 517 ? -7.371 -35.547 19.633 1.00 53.97 517 GLY A O 1
ATOM 4078 N N . GLY A 1 518 ? -8.192 -34.357 17.925 1.00 51.78 518 GLY A N 1
ATOM 4079 C CA . GLY A 1 518 ? -9.209 -35.352 17.549 1.00 51.78 518 GLY A CA 1
ATOM 4080 C C . GLY A 1 518 ? -8.632 -36.573 16.813 1.00 51.78 518 GLY A C 1
ATOM 4081 O O . GLY A 1 518 ? -7.748 -36.423 15.968 1.00 51.78 518 GLY A O 1
ATOM 4082 N N . MET A 1 519 ? -9.140 -37.779 17.117 1.00 46.88 519 MET A N 1
ATOM 4083 C CA . MET A 1 519 ? -8.777 -39.030 16.428 1.00 46.88 519 MET A CA 1
ATOM 4084 C C . MET A 1 519 ? -8.973 -38.897 14.911 1.00 46.88 519 MET A C 1
ATOM 4086 O O . MET A 1 519 ? -10.100 -38.784 14.432 1.00 46.88 519 MET A O 1
ATOM 4090 N N . ALA A 1 520 ? -7.875 -38.948 14.157 1.00 49.50 520 ALA A N 1
ATOM 4091 C CA . ALA A 1 520 ? -7.912 -39.002 12.702 1.00 49.50 520 ALA A CA 1
ATOM 4092 C C . ALA A 1 520 ? -8.450 -40.362 12.232 1.00 49.50 520 ALA A C 1
ATOM 4094 O O . ALA A 1 520 ? -8.042 -41.415 12.728 1.00 49.50 520 ALA A O 1
ATOM 4095 N N . THR A 1 521 ? -9.339 -40.351 11.240 1.00 55.72 521 THR A N 1
ATOM 4096 C CA . THR A 1 521 ? -9.639 -41.558 10.460 1.00 55.72 521 THR A CA 1
ATOM 4097 C C . THR A 1 521 ? -8.449 -41.840 9.539 1.00 55.72 521 THR A C 1
ATOM 4099 O O . THR A 1 521 ? -7.915 -40.923 8.922 1.00 55.72 521 THR A O 1
ATOM 4102 N N . LEU A 1 522 ? -8.012 -43.103 9.447 1.00 56.88 522 LEU A N 1
ATOM 4103 C CA . LEU A 1 522 ? -6.782 -43.536 8.751 1.00 56.88 522 LEU A CA 1
ATOM 4104 C C . LEU A 1 522 ? -6.673 -43.136 7.261 1.00 56.88 522 LEU A C 1
ATOM 4106 O O . LEU A 1 522 ? -5.606 -43.308 6.679 1.00 56.88 522 LEU A O 1
ATOM 4110 N N . ALA A 1 523 ? -7.746 -42.629 6.646 1.00 57.84 523 ALA A N 1
ATOM 4111 C CA . ALA A 1 523 ? -7.808 -42.277 5.227 1.00 57.84 523 ALA A CA 1
ATOM 4112 C C . ALA A 1 523 ? -7.827 -40.761 4.940 1.00 57.84 523 ALA A C 1
ATOM 4114 O O . ALA A 1 523 ? -7.691 -40.375 3.782 1.00 57.84 523 ALA A O 1
ATOM 4115 N N . ALA A 1 524 ? -7.980 -39.901 5.954 1.00 64.50 524 ALA A N 1
ATOM 4116 C CA . ALA A 1 524 ? -8.120 -38.460 5.757 1.00 64.50 524 ALA A CA 1
ATOM 4117 C C . ALA A 1 524 ? -6.873 -37.694 6.225 1.00 64.50 524 ALA A C 1
ATOM 4119 O O . ALA A 1 524 ? -6.389 -37.885 7.343 1.00 64.50 524 ALA A O 1
ATOM 4120 N N . GLY A 1 525 ? -6.358 -36.809 5.370 1.00 73.12 525 GLY A N 1
ATOM 4121 C CA . GLY A 1 525 ? -5.252 -35.916 5.711 1.00 73.12 525 GLY A CA 1
ATOM 4122 C C . GLY A 1 525 ? -5.706 -34.804 6.657 1.00 73.12 525 GLY A C 1
ATOM 4123 O O . GLY A 1 525 ? -6.872 -34.419 6.655 1.00 73.12 525 GLY A O 1
ATOM 4124 N N . GLN A 1 526 ? -4.792 -34.261 7.461 1.00 77.06 526 GLN A N 1
ATOM 4125 C CA . GLN A 1 526 ? -5.052 -33.074 8.280 1.00 77.06 526 GLN A CA 1
ATOM 4126 C C . GLN A 1 526 ? -4.254 -31.885 7.742 1.00 77.06 526 GLN A C 1
ATOM 4128 O O . GLN A 1 526 ? -3.047 -31.985 7.522 1.00 77.06 526 GLN A O 1
ATOM 4133 N N . LEU A 1 527 ? -4.930 -30.755 7.551 1.00 76.75 527 LEU A N 1
ATOM 4134 C CA . LEU A 1 527 ? -4.334 -29.459 7.262 1.00 76.75 527 LEU A CA 1
ATOM 4135 C C . LEU A 1 527 ? -4.476 -28.562 8.482 1.00 76.75 527 LEU A C 1
ATOM 4137 O O . LEU A 1 527 ? -5.564 -28.375 9.016 1.00 76.75 527 LEU A O 1
ATOM 4141 N N . VAL A 1 528 ? -3.361 -27.988 8.906 1.00 73.62 528 VAL A N 1
ATOM 4142 C CA . VAL A 1 528 ? -3.308 -27.043 10.016 1.00 73.62 528 VAL A CA 1
ATOM 4143 C C . VAL A 1 528 ? -3.395 -25.636 9.428 1.00 73.62 528 VAL A C 1
ATOM 4145 O O . VAL A 1 528 ? -2.521 -25.228 8.663 1.00 73.62 528 VAL A O 1
ATOM 4148 N N . ALA A 1 529 ? -4.466 -24.912 9.739 1.00 75.31 529 ALA A N 1
ATOM 4149 C CA . ALA A 1 529 ? -4.716 -23.579 9.211 1.00 75.31 529 ALA A CA 1
ATOM 4150 C C . ALA A 1 529 ? -3.925 -22.534 9.990 1.00 75.31 529 ALA A C 1
ATOM 4152 O O . ALA A 1 529 ? -3.940 -22.515 11.217 1.00 75.31 529 ALA A O 1
ATOM 4153 N N . MET A 1 530 ? -3.267 -21.622 9.284 1.00 73.31 530 MET A N 1
ATOM 4154 C CA . MET A 1 530 ? -2.593 -20.494 9.914 1.00 73.31 530 MET A CA 1
ATOM 4155 C C . MET A 1 530 ? -3.462 -19.242 9.760 1.00 73.31 530 MET A C 1
ATOM 4157 O O . MET A 1 530 ? -3.798 -18.896 8.623 1.00 73.31 530 MET A O 1
ATOM 4161 N N . PRO A 1 531 ? -3.825 -18.549 10.856 1.00 73.31 531 PRO A N 1
ATOM 4162 C CA . PRO A 1 531 ? -4.525 -17.279 10.744 1.00 73.31 531 PRO A CA 1
ATOM 4163 C C . PRO A 1 531 ? -3.645 -16.277 9.995 1.00 73.31 531 PRO A C 1
ATOM 4165 O O . PRO A 1 531 ? -2.419 -16.280 10.136 1.00 73.31 531 PRO A O 1
ATOM 4168 N N . VAL A 1 532 ? -4.268 -15.406 9.199 1.00 76.69 532 VAL A N 1
ATOM 4169 C CA . VAL A 1 532 ? -3.529 -14.347 8.505 1.00 76.69 532 VAL A CA 1
ATOM 4170 C C . VAL A 1 532 ? -2.894 -13.444 9.553 1.00 76.69 532 VAL A C 1
ATOM 4172 O O . VAL A 1 532 ? -3.571 -12.949 10.453 1.00 76.69 532 VAL A O 1
ATOM 4175 N N . CYS A 1 533 ? -1.588 -13.249 9.446 1.00 74.81 533 CYS A N 1
ATOM 4176 C CA . CYS A 1 533 ? -0.808 -12.566 10.460 1.00 74.81 533 CYS A CA 1
ATOM 4177 C C . CYS A 1 533 ? 0.243 -11.654 9.839 1.00 74.81 533 CYS A C 1
ATOM 4179 O O . CYS A 1 533 ? 0.506 -11.715 8.632 1.00 74.81 533 CYS A O 1
ATOM 4181 N N . ASP A 1 534 ? 0.857 -10.831 10.682 1.00 78.00 534 ASP A N 1
ATOM 4182 C CA . ASP A 1 534 ? 2.000 -10.017 10.291 1.00 78.00 534 ASP A CA 1
ATOM 4183 C C . ASP A 1 534 ? 3.136 -10.926 9.812 1.00 78.00 534 ASP A C 1
ATOM 4185 O O . ASP A 1 534 ? 3.334 -12.032 10.335 1.00 78.00 534 ASP A O 1
ATOM 4189 N N . VAL A 1 535 ? 3.855 -10.485 8.779 1.00 80.56 535 VAL A N 1
ATOM 4190 C CA . VAL A 1 535 ? 4.933 -11.274 8.174 1.00 80.56 535 VAL A CA 1
ATOM 4191 C C . VAL A 1 535 ? 6.172 -10.432 7.965 1.00 80.56 535 VAL A C 1
ATOM 4193 O O . VAL A 1 535 ? 6.111 -9.308 7.471 1.00 80.56 535 VAL A O 1
ATOM 4196 N N . ASP A 1 536 ? 7.326 -11.006 8.284 1.00 78.12 536 ASP A N 1
ATOM 4197 C CA . ASP A 1 536 ? 8.596 -10.402 7.928 1.00 78.12 536 ASP A CA 1
ATOM 4198 C C . ASP A 1 536 ? 9.152 -10.963 6.622 1.00 78.12 536 ASP A C 1
ATOM 4200 O O . ASP A 1 536 ? 9.108 -12.167 6.325 1.00 78.12 536 ASP A O 1
ATOM 4204 N N . LEU A 1 537 ? 9.708 -10.033 5.860 1.00 82.69 537 LEU A N 1
ATOM 4205 C CA . LEU A 1 537 ? 10.226 -10.221 4.525 1.00 82.69 537 LEU A CA 1
ATOM 4206 C C . LEU A 1 537 ? 11.735 -10.400 4.539 1.00 82.69 537 LEU A C 1
ATOM 4208 O O . LEU A 1 537 ? 12.480 -9.501 4.945 1.00 82.69 537 LEU A O 1
ATOM 4212 N N . ALA A 1 538 ? 12.192 -11.521 3.990 1.00 80.25 538 ALA A N 1
ATOM 4213 C CA . ALA A 1 538 ? 13.593 -11.680 3.634 1.00 80.25 538 ALA A CA 1
ATOM 4214 C C . ALA A 1 538 ? 13.844 -11.062 2.258 1.00 80.25 538 ALA A C 1
ATOM 4216 O O . ALA A 1 538 ? 13.064 -11.276 1.327 1.00 80.25 538 ALA A O 1
ATOM 4217 N N . HIS A 1 539 ? 14.944 -10.322 2.115 1.00 82.50 539 HIS A N 1
ATOM 4218 C CA . HIS A 1 539 ? 15.412 -9.893 0.798 1.00 82.50 539 HIS A CA 1
ATOM 4219 C C . HIS A 1 539 ? 15.742 -11.127 -0.044 1.00 82.50 539 HIS A C 1
ATOM 4221 O O . HIS A 1 539 ? 16.458 -12.018 0.409 1.00 82.50 539 HIS A O 1
ATOM 4227 N N . ALA A 1 540 ? 15.181 -11.191 -1.248 1.00 79.44 540 ALA A N 1
ATOM 4228 C CA . ALA A 1 540 ? 15.458 -12.255 -2.200 1.00 79.44 540 ALA A CA 1
ATOM 4229 C C . ALA A 1 540 ? 16.515 -11.809 -3.219 1.00 79.44 540 ALA A C 1
ATOM 4231 O O . ALA A 1 540 ? 17.477 -12.532 -3.458 1.00 79.44 540 ALA A O 1
ATOM 4232 N N . SER A 1 541 ? 16.324 -10.654 -3.865 1.00 76.44 541 SER A N 1
ATOM 4233 C CA . SER A 1 541 ? 17.223 -10.131 -4.914 1.00 76.44 541 SER A CA 1
ATOM 4234 C C . SER A 1 541 ? 16.746 -8.771 -5.439 1.00 76.44 541 SER A C 1
ATOM 4236 O O . SER A 1 541 ? 15.669 -8.299 -5.087 1.00 76.44 541 SER A O 1
ATOM 4238 N N . THR A 1 542 ? 17.532 -8.109 -6.290 1.00 77.56 542 THR A N 1
ATOM 4239 C CA . THR A 1 542 ? 17.057 -6.979 -7.109 1.00 77.56 542 THR A CA 1
ATOM 4240 C C . THR A 1 542 ? 16.075 -7.456 -8.178 1.00 77.56 542 THR A C 1
ATOM 4242 O O . THR A 1 542 ? 16.102 -8.622 -8.590 1.00 77.56 542 THR A O 1
ATOM 4245 N N . ILE A 1 543 ? 15.189 -6.557 -8.606 1.00 73.38 543 ILE A N 1
ATOM 4246 C CA . ILE A 1 543 ? 14.370 -6.769 -9.803 1.00 73.38 543 ILE A CA 1
ATOM 4247 C C . ILE A 1 543 ? 15.314 -6.713 -11.014 1.00 73.38 543 ILE A C 1
ATOM 4249 O O . ILE A 1 543 ? 16.133 -5.802 -11.112 1.00 73.38 543 ILE A O 1
ATOM 4253 N N . SER A 1 544 ? 15.247 -7.721 -11.882 1.00 66.75 544 SER A N 1
ATOM 4254 C CA . SER A 1 544 ? 16.016 -7.799 -13.130 1.00 66.75 544 SER A CA 1
ATOM 4255 C C . SER A 1 544 ? 15.077 -7.563 -14.309 1.00 66.75 544 SER A C 1
ATOM 4257 O O . SER A 1 544 ? 13.905 -7.937 -14.241 1.00 66.75 544 SER A O 1
ATOM 4259 N N . ASP A 1 545 ? 15.596 -6.959 -15.377 1.00 55.19 545 ASP A N 1
ATOM 4260 C CA . ASP A 1 545 ? 14.845 -6.704 -16.610 1.00 55.19 545 ASP A CA 1
ATOM 4261 C C . ASP A 1 545 ? 14.505 -7.999 -17.381 1.00 55.19 545 ASP A C 1
ATOM 4263 O O . ASP A 1 545 ? 13.551 -8.007 -18.155 1.00 55.19 545 ASP A O 1
ATOM 4267 N N . ASP A 1 546 ? 15.210 -9.106 -17.107 1.00 53.59 546 ASP A N 1
ATOM 4268 C CA . ASP A 1 546 ? 15.063 -10.410 -17.784 1.00 53.59 546 ASP A CA 1
ATOM 4269 C C . ASP A 1 546 ? 13.993 -11.326 -17.140 1.00 53.59 546 ASP A C 1
ATOM 4271 O O . ASP A 1 546 ? 13.998 -12.548 -17.307 1.00 53.59 546 ASP A O 1
ATOM 4275 N N . GLU A 1 547 ? 13.086 -10.777 -16.326 1.00 55.72 547 GLU A N 1
ATOM 4276 C CA . GLU A 1 547 ? 12.088 -11.572 -15.601 1.00 55.72 547 GLU A CA 1
ATOM 4277 C C . GLU A 1 547 ? 10.879 -11.915 -16.502 1.00 55.72 547 GLU A C 1
ATOM 4279 O O . GLU A 1 547 ? 9.853 -11.232 -16.494 1.00 55.72 547 GLU A O 1
ATOM 4284 N N . ASP A 1 548 ? 10.991 -13.003 -17.273 1.00 47.59 548 ASP A N 1
ATOM 4285 C CA . ASP A 1 548 ? 9.948 -13.454 -18.215 1.00 47.59 548 ASP A CA 1
ATOM 4286 C C . ASP A 1 548 ? 8.660 -13.955 -17.526 1.00 47.59 548 ASP A C 1
ATOM 4288 O O . ASP A 1 548 ? 7.568 -13.872 -18.095 1.00 47.59 548 ASP A O 1
ATOM 4292 N N . PHE A 1 549 ? 8.752 -14.450 -16.283 1.00 51.59 549 PHE A N 1
ATOM 4293 C CA . PHE A 1 549 ? 7.618 -15.035 -15.559 1.00 51.59 549 PHE A CA 1
ATOM 4294 C C . PHE A 1 549 ? 7.560 -14.581 -14.099 1.00 51.59 549 PHE A C 1
ATOM 4296 O O . PHE A 1 549 ? 8.403 -14.934 -13.276 1.00 51.59 549 PHE A O 1
ATOM 4303 N N . ARG A 1 550 ? 6.496 -13.849 -13.751 1.00 57.81 550 ARG A N 1
ATOM 4304 C CA . ARG A 1 550 ? 6.129 -13.583 -12.356 1.00 57.81 550 ARG A CA 1
ATOM 4305 C C . ARG A 1 550 ? 5.391 -14.798 -11.813 1.00 57.81 550 ARG A C 1
ATOM 4307 O O . ARG A 1 550 ? 4.241 -15.035 -12.177 1.00 57.81 550 ARG A O 1
ATOM 4314 N N . PHE A 1 551 ? 6.057 -15.578 -10.970 1.00 47.88 551 PHE A N 1
ATOM 4315 C CA . PHE A 1 551 ? 5.425 -16.703 -10.295 1.00 47.88 551 PHE A CA 1
ATOM 4316 C C . PHE A 1 551 ? 4.603 -16.197 -9.105 1.00 47.88 551 PHE A C 1
ATOM 4318 O O . PHE A 1 551 ? 5.134 -15.568 -8.192 1.00 47.88 551 PHE A O 1
ATOM 4325 N N . GLN A 1 552 ? 3.302 -16.474 -9.125 1.00 56.75 552 GLN A N 1
ATOM 4326 C CA . GLN A 1 552 ? 2.414 -16.318 -7.980 1.00 56.75 552 GLN A CA 1
ATOM 4327 C C . GLN A 1 552 ? 1.737 -17.668 -7.761 1.00 56.75 552 GLN A C 1
ATOM 4329 O O . GLN A 1 552 ? 1.123 -18.205 -8.685 1.00 56.75 552 GLN A O 1
ATOM 4334 N N . LEU A 1 553 ? 1.852 -18.227 -6.556 1.00 57.44 553 LEU A N 1
ATOM 4335 C CA . LEU A 1 553 ? 1.084 -19.411 -6.188 1.00 57.44 553 LEU A CA 1
ATOM 4336 C C . LEU A 1 553 ? -0.403 -19.076 -6.297 1.00 57.44 553 LEU A C 1
ATOM 4338 O O . LEU A 1 553 ? -0.857 -18.051 -5.783 1.00 57.44 553 LEU A O 1
ATOM 4342 N N . GLY A 1 554 ? -1.155 -19.937 -6.984 1.00 57.28 554 GLY A N 1
ATOM 4343 C CA . GLY A 1 554 ? -2.601 -19.793 -7.093 1.00 57.28 554 GLY A CA 1
ATOM 4344 C C . GLY A 1 554 ? -3.232 -19.826 -5.704 1.00 57.28 554 GLY A C 1
ATOM 4345 O O . GLY A 1 554 ? -3.144 -20.833 -5.006 1.00 57.28 554 GLY A O 1
ATOM 4346 N N . VAL A 1 555 ? -3.857 -18.722 -5.301 1.00 58.59 555 VAL A N 1
ATOM 4347 C CA . VAL A 1 555 ? -4.615 -18.635 -4.049 1.00 58.59 555 VAL A CA 1
ATOM 4348 C C . VAL A 1 555 ? -6.088 -18.804 -4.382 1.00 58.59 555 VAL A C 1
ATOM 4350 O O . VAL A 1 555 ? -6.671 -17.954 -5.055 1.00 58.59 555 VAL A O 1
ATOM 4353 N N . THR A 1 556 ? -6.689 -19.887 -3.897 1.00 56.34 556 THR A N 1
ATOM 4354 C CA . THR A 1 556 ? -8.137 -20.096 -3.983 1.00 56.34 556 THR A CA 1
ATOM 4355 C C . THR A 1 556 ? -8.761 -19.684 -2.659 1.00 56.34 556 THR A C 1
ATOM 4357 O O . THR A 1 556 ? -8.405 -20.214 -1.609 1.00 56.34 556 THR A O 1
ATOM 4360 N N . VAL A 1 557 ? -9.664 -18.705 -2.703 1.00 56.47 557 VAL A N 1
ATOM 4361 C CA . VAL A 1 557 ? -10.415 -18.257 -1.527 1.00 56.47 557 VAL A CA 1
ATOM 4362 C C . VAL A 1 557 ? -11.702 -19.069 -1.464 1.00 56.47 557 VAL A C 1
ATOM 4364 O O . VAL A 1 557 ? -12.597 -18.862 -2.278 1.00 56.47 557 VAL A O 1
ATOM 4367 N N . PHE A 1 558 ? -11.792 -19.988 -0.506 1.00 51.88 558 PHE A N 1
ATOM 4368 C CA . PHE A 1 558 ? -13.040 -20.669 -0.171 1.00 51.88 558 PHE A CA 1
ATOM 4369 C C . PHE A 1 558 ? -13.751 -19.843 0.904 1.00 51.88 558 PHE A C 1
ATOM 4371 O O . PHE A 1 558 ? -13.315 -19.808 2.051 1.00 51.88 558 PHE A O 1
ATOM 4378 N N . GLY A 1 559 ? -14.798 -19.115 0.523 1.00 41.81 559 GLY A N 1
ATOM 4379 C CA . GLY A 1 559 ? -15.637 -18.351 1.445 1.00 41.81 559 GLY A CA 1
ATOM 4380 C C . GLY A 1 559 ? -17.100 -18.750 1.293 1.00 41.81 559 GLY A C 1
ATOM 4381 O O . GLY A 1 559 ? -17.551 -19.005 0.179 1.00 41.81 559 GLY A O 1
ATOM 4382 N N . TYR A 1 560 ? -17.837 -18.786 2.403 1.00 34.41 560 TYR A N 1
ATOM 4383 C CA . TYR A 1 560 ? -19.297 -18.753 2.364 1.00 34.41 560 TYR A CA 1
ATOM 4384 C C . TYR A 1 560 ? -19.720 -17.337 1.952 1.00 34.41 560 TYR A C 1
ATOM 4386 O O . TYR A 1 560 ? -19.537 -16.394 2.721 1.00 34.41 560 TYR A O 1
ATOM 4394 N N . GLU A 1 561 ? -20.278 -17.179 0.751 1.00 30.61 561 GLU A N 1
ATOM 4395 C CA . GLU A 1 561 ? -21.261 -16.116 0.540 1.00 30.61 561 GLU A CA 1
ATOM 4396 C C . GLU A 1 561 ? -22.478 -16.478 1.406 1.00 30.61 561 GLU A C 1
ATOM 4398 O O . GLU A 1 561 ? -23.144 -17.484 1.157 1.00 30.61 561 GLU A O 1
ATOM 4403 N N . GLN A 1 562 ? -22.718 -15.708 2.469 1.00 30.72 562 GLN A N 1
ATOM 4404 C CA . GLN A 1 562 ? -24.043 -15.582 3.077 1.00 30.72 562 GLN A CA 1
ATOM 4405 C C . GLN A 1 562 ? -24.589 -14.198 2.767 1.00 30.72 562 GLN A C 1
ATOM 4407 O O . GLN A 1 562 ? -23.820 -13.219 2.932 1.00 30.72 562 GLN A O 1
#

Secondary structure (DSSP, 8-state):
------TTS--HHHHHHHHHHTT----HHHHHHHHHHHHHHTTSEEE---B-TTSPBPTT-TT-EEE-GGGPPP----SEEEETTT--EESSPPGGGB--STT---BEEEEPP-TT-HHHHHHHS-PPPP-EEEESTTS-HHHHHHHHHHHHTT-TT--EEEE-GGGTSS-----BSEEEESS--SSHHHHHHHHTTB-BTTB--EEEEPPPSSHHHHHHHH-THHHHS---PPPPP-TT-HHHHHHHHHHHHHHHHHHHHH-TTS-HHHHHHHHHHHHHHS-SBTHHHHB-TTSPBPSSPPP-HHHHHHHHHTHHHHHHHHHHHHHTT--GGGGGGG-HHHHHHHHHTHHHHHHHHHHHHHHHHHHHHHHHHHHHHHHHHHSS--HHHHHHHHHHHHHHHHHHT-SPPPTTSTTS--SSBHHHHHHHTTSS---SS---SEEEEE---SS---TT---EEEEE-HHHHHHHSSTT--EEETTEEEEEEEE---SS---EEEEETTTTEEEEEESTTS---TT-EEEEPPPP--EEEEEEEE--TT----------------

Sequence (562 aa):
MAQWQSSRGMTLARQLLAKLAGSAQVDEGAFFRDLWQYLLEAGLLRHVTLTGQRGNALPNTSGTAQVDADRFLLSAQSGLWRCLDCRRSYARPMPRNLCIRWRCNGQVVRAEEDGDDYDLRVLDVPFAMLRSREHSAQIPQDERERIERKFKSGHDEINTLVATPTLELGVDIGALDGVLMRNVPPAPANYWQRAGRAGRRHRMAVNLTYARPASHDRAYFDDPQKLLLGRIDPPSFNLKNDLMVRKHARAVVLSELRRLRVDSTLSQELRTRVQAALDQCFPPLVKTWLFDGQGNVRTEVYDVNGLAEVIMTHRETLTASVQRVFASQWPHADSGAVAPELLALAVDRMAADLGVVVRALRRRLQWALDQQARLSTAKQQKGALDPDEEALERRCSRLIRRLKGTENRGRSDSEGVDDTETFGVLALEGYLPGYGLDVGTIAVTHLPPPRGNLVDLQQWSLRRANGLALREHVPGNLVYANNHRFAPRFFQPQPEGTEVFQVDPVAEAVSHAGVPGGMATLAAGQLVAMPVCDVDLAHASTISDDEDFRFQLGVTVFGYEQ